Protein 6QTB (pdb70)

Secondary structure (DSSP, 8-state):
--S--HHHHHHHHHHHHHHHHHHHHHHHHHHHHHHS----EEEEEEEEEE-BGGGSGGGT--HHHHHHHHHHHHHHHHTT-TTEEEEEEEESSSEEEEE-TTSPPTTSHHHHHHHHTT----BS---HHHHHHHHHHHHHHHHHHHT----EEEEEEEEEE-----HHHHHHHHHHHHHHHHTTEEEEEEEE--TTS-TT--GGG-EEEEE-TTS-EEEEEGGGG---SSEEEESSGGGHHHHHHHHIIIIIT-/--EEEEEEE---GGGPPPGGGSEEEEETT--HHHHHHHHHSTTTT--SS--EEEEETTEE--S-HHHHHHHTT--TTPPEEEEEEE-/----HHHHHHHHHHHHHHHHHHHHHHHHHHHHHH----EEEEEEEEE-BGGGSGGGT--HHHHHHHHHHHHHHHHHHH-SEEEEEEEESSSEEEEE-TTSPPTTSHHHHHHHHTT----BS---HHHHHHHHHHHHHHHHHHHHH---EEEEEEEEE-----HHHHHHHHHHHHHHHHTTEEEEEEEE--GGG-SS--GGG-EEEEE-TT--EEEEEGGGG---SSEEEESSGGGHHHHHHHHHHHHHHH-/--EEEEEEE---TT-PPPGGGSEEEEETT--HHHHHHHHHSTTTT--SS--EEEEETTEE--S-HHHHHHHTT--TTPPEEEEEEE-

Sequence (679 aa):
RPLRDYGEALEMWSTFQTKTQALSQSLSSQLRLILTGSSKRAYQILLCVDDSSSMSDDNRSTAGNLALESLVMVARALTVLEAGQIGVMGFGTDVFVAHALTDPPFTSQDAGARVLQQFTFRQDSTDMVLLLRRTIDHFREARLIQASSGEDLWQLALILSDGLVQSRDHARLRPLLREAMEQRVMVVFIVMDDARSRKGHSVLELKEARFGPDGVPVIHRYLDSFPFPYYLIVHHLEDLPGALAALLRTWFAEVAQVKVIFTTTEPDLELPESKRQLLVPADIRRYGLSRILNSESMLDTGSIPFDFLINGSFLRSSLEDYLTSNGLSLETTLTLQYVRSPLRDYGEALEMWSTFQTKTQALSQSLSSQLRLILTGKRAYQILLCVDDSSSMSDDNRSTAGNLALESLVMVARALTVLEAGQIGVMGFGTDVFVAHALTDPPFTSQDAGARVLQQFTFRQDSTDMVLLLRRTIDHFREARLIQASSEDLWQLALILSDGLVQSRDHARLRPLLREAMEQRVMVVFIVMDDARSRKGHSVLELKEARFGPDGVPVIHRYLDSFPFPYYLIVHHLEDLPGALAALLRTWFAEVVAQVKVIFTTTEPDLELPESKRQLLVPADIRRYGLSRILNSESMLDTGSIPFDFLINGSFLRSSLEDYLTSNGLSLETTLTLQYVRS

B-factor: mean 39.61, std 17.1, range [12.97, 100.68]

Nearest PDB structures (foldseek):
  6qtb-assembly1_A  TM=1.004E+00  e=1.018E-52  Thermochaetoides thermophila DSM 1495
  6qtb-assembly2_D  TM=9.953E-01  e=7.630E-48  Thermochaetoides thermophila DSM 1495
  6qta-assembly1_A  TM=9.617E-01  e=1.008E-44  Thermochaetoides thermophila DSM 1495
  6qt8-assembly1_A  TM=8.004E-01  e=2.355E-34  Thermochaetoides thermophila DSM 1495
  4cnb-assembly1_A  TM=7.069E-01  e=1.200E-05  Mytilus galloprovincialis

Structure (mmCIF, N/CA/C/O backbone):
data_6QTB
#
_entry.id   6QTB
#
_cell.length_a   75.553
_cell.length_b   83.176
_cell.length_c   77.686
_cell.angle_alpha   90.000
_cell.angle_beta   117.720
_cell.angle_gamma   90.000
#
_symmetry.space_group_name_H-M   'P 1 21 1'
#
loop_
_entity.id
_entity.type
_entity.pdbx_description
1 polymer Midasin,Midasin
2 polymer 'Ribosome biogenesis protein YTM1'
3 non-polymer 'MAGNESIUM ION'
4 non-polymer GLYCEROL
5 water water
#
loop_
_atom_site.group_PDB
_atom_site.id
_atom_site.type_symbol
_atom_site.label_atom_id
_atom_site.label_alt_id
_atom_site.label_comp_id
_atom_site.label_asym_id
_atom_site.label_entity_id
_atom_site.label_seq_id
_atom_site.pdbx_PDB_ins_code
_atom_site.Cartn_x
_atom_site.Cartn_y
_atom_site.Cartn_z
_atom_site.occupancy
_atom_site.B_iso_or_equiv
_atom_site.auth_seq_id
_atom_site.auth_comp_id
_atom_site.auth_asym_id
_atom_site.auth_atom_id
_atom_site.pdbx_PDB_model_num
ATOM 1 N N . ARG A 1 10 ? -10.397 20.173 46.910 1.00 68.32 4698 ARG A N 1
ATOM 2 C CA . ARG A 1 10 ? -10.402 21.471 46.235 1.00 68.79 4698 ARG A CA 1
ATOM 3 C C . ARG A 1 10 ? -10.267 21.281 44.725 1.00 73.34 4698 ARG A C 1
ATOM 4 O O . ARG A 1 10 ? -9.452 20.456 44.274 1.00 75.84 4698 ARG A O 1
ATOM 12 N N . PRO A 1 11 ? -11.056 22.041 43.950 1.00 72.68 4699 PRO A N 1
ATOM 13 C CA . PRO A 1 11 ? -11.022 21.895 42.480 1.00 69.17 4699 PRO A CA 1
ATOM 14 C C . PRO A 1 11 ? -9.686 22.300 41.878 1.00 64.30 4699 PRO A C 1
ATOM 15 O O . PRO A 1 11 ? -9.409 21.955 40.724 1.00 63.11 4699 PRO A O 1
ATOM 19 N N . LEU A 1 12 ? -8.872 23.073 42.593 1.00 57.23 4700 LEU A N 1
ATOM 20 C CA . LEU A 1 12 ? -7.574 23.485 42.080 1.00 52.22 4700 LEU A CA 1
ATOM 21 C C . LEU A 1 12 ? -6.498 22.910 42.975 1.00 45.74 4700 LEU A C 1
ATOM 22 O O . LEU A 1 12 ? -6.726 22.637 44.152 1.00 46.84 4700 LEU A O 1
ATOM 27 N N . ARG A 1 13 ? -5.332 22.680 42.395 1.00 42.53 4701 ARG A N 1
ATOM 28 C CA . ARG A 1 13 ? -4.214 22.463 43.268 1.00 40.64 4701 ARG A CA 1
ATOM 29 C C . ARG A 1 13 ? -3.964 23.748 44.007 1.00 42.28 4701 ARG A C 1
ATOM 30 O O . ARG A 1 13 ? -4.306 24.828 43.528 1.00 42.49 4701 ARG A O 1
ATOM 38 N N . ASP A 1 14 ? -3.352 23.618 45.176 1.00 44.83 4702 ASP A N 1
ATOM 39 C CA . ASP A 1 14 ? -2.787 24.778 45.831 1.00 48.17 4702 ASP A CA 1
ATOM 40 C C . ASP A 1 14 ? -1.786 25.413 44.867 1.00 45.23 4702 ASP A C 1
ATOM 41 O O . ASP A 1 14 ? -0.985 24.713 44.234 1.00 40.55 4702 ASP A O 1
ATOM 46 N N . TYR A 1 15 ? -1.877 26.740 44.724 1.00 45.00 4703 TYR A N 1
ATOM 47 C CA . TYR A 1 15 ? -1.021 27.476 43.799 1.00 45.20 4703 TYR A CA 1
ATOM 48 C C . TYR A 1 15 ? 0.449 27.274 44.126 1.00 43.18 4703 TYR A C 1
ATOM 49 O O . TYR A 1 15 ? 1.281 27.101 43.223 1.00 40.58 4703 TYR A O 1
ATOM 58 N N . GLY A 1 16 ? 0.788 27.271 45.418 1.00 39.90 4704 GLY A N 1
ATOM 59 C CA . GLY A 1 16 ? 2.162 27.013 45.802 1.00 42.57 4704 GLY A CA 1
ATOM 60 C C . GLY A 1 16 ? 2.638 25.646 45.350 1.00 39.11 4704 GLY A C 1
ATOM 61 O O . GLY A 1 16 ? 3.767 25.497 44.884 1.00 37.88 4704 GLY A O 1
ATOM 62 N N . GLU A 1 17 ? 1.790 24.630 45.484 1.00 36.77 4705 GLU A N 1
ATOM 63 C CA . GLU A 1 17 ? 2.187 23.314 45.001 1.00 37.96 4705 GLU A CA 1
ATOM 64 C C . GLU A 1 17 ? 2.402 23.335 43.487 1.00 34.85 4705 GLU A C 1
ATOM 65 O O . GLU A 1 17 ? 3.359 22.736 42.984 1.00 37.86 4705 GLU A O 1
ATOM 71 N N . ALA A 1 18 ? 1.560 24.075 42.748 1.00 37.59 4706 ALA A N 1
ATOM 72 C CA . ALA A 1 18 ? 1.710 24.161 41.282 1.00 37.32 4706 ALA A CA 1
ATOM 73 C C . ALA A 1 18 ? 3.009 24.866 40.882 1.00 37.41 4706 ALA A C 1
ATOM 74 O O . ALA A 1 18 ? 3.647 24.531 39.862 1.00 33.41 4706 ALA A O 1
ATOM 76 N N . LEU A 1 19 ? 3.376 25.914 41.632 1.00 31.32 4707 LEU A N 1
ATOM 77 C CA . LEU A 1 19 ? 4.635 26.616 41.384 1.00 32.43 4707 LEU A CA 1
ATOM 78 C C . LEU A 1 19 ? 5.828 25.701 41.608 1.00 31.87 4707 LEU A C 1
ATOM 79 O O . LEU A 1 19 ? 6.762 25.663 40.794 1.00 34.23 4707 LEU A O 1
ATOM 84 N N . GLU A 1 20 ? 5.807 24.939 42.706 1.00 36.32 4708 GLU A N 1
ATOM 85 C CA . GLU A 1 20 ? 6.898 24.013 42.979 1.00 41.27 4708 GLU A CA 1
ATOM 86 C C . GLU A 1 20 ? 6.996 22.969 41.876 1.00 38.62 4708 GLU A C 1
ATOM 87 O O . GLU A 1 20 ? 8.098 22.616 41.441 1.00 37.32 4708 GLU A O 1
ATOM 93 N N . MET A 1 21 ? 5.842 22.458 41.434 1.00 38.23 4709 MET A N 1
ATOM 94 C CA . MET A 1 21 ? 5.803 21.460 40.366 1.00 37.04 4709 MET A CA 1
ATOM 95 C C . MET A 1 21 ? 6.349 22.038 39.077 1.00 32.76 4709 MET A C 1
ATOM 96 O O . MET A 1 21 ? 7.133 21.389 38.385 1.00 32.40 4709 MET A O 1
ATOM 101 N N . TRP A 1 22 ? 5.937 23.257 38.715 1.00 29.89 4710 TRP A N 1
ATOM 102 C CA . TRP A 1 22 ? 6.428 23.809 37.449 1.00 34.99 4710 TRP A CA 1
ATOM 103 C C . TRP A 1 22 ? 7.939 23.944 37.469 1.00 40.61 4710 TRP A C 1
ATOM 104 O O . TRP A 1 22 ? 8.634 23.557 36.501 1.00 34.21 4710 TRP A O 1
ATOM 115 N N . SER A 1 23 ? 8.468 24.462 38.587 1.00 39.25 4711 SER A N 1
ATOM 116 C CA . SER A 1 23 ? 9.902 24.683 38.742 1.00 41.26 4711 SER A CA 1
ATOM 117 C C . SER A 1 23 ? 10.686 23.375 38.757 1.00 35.30 4711 SER A C 1
ATOM 118 O O . SER A 1 23 ? 11.729 23.253 38.100 1.00 38.34 4711 SER A O 1
ATOM 121 N N . THR A 1 24 ? 10.209 22.396 39.511 1.00 36.85 4712 THR A N 1
ATOM 122 C CA . THR A 1 24 ? 10.833 21.081 39.541 1.00 41.38 4712 THR A CA 1
ATOM 123 C C . THR A 1 24 ? 10.809 20.439 38.158 1.00 37.58 4712 THR A C 1
ATOM 124 O O . THR A 1 24 ? 11.841 19.969 37.644 1.00 37.41 4712 THR A O 1
ATOM 128 N N . PHE A 1 25 ? 9.642 20.462 37.509 1.00 30.20 4713 PHE A N 1
ATOM 129 C CA . PHE A 1 25 ? 9.567 19.839 36.183 1.00 32.42 4713 PHE A CA 1
ATOM 130 C C . PHE A 1 25 ? 10.424 20.562 35.170 1.00 30.80 4713 PHE A C 1
ATOM 131 O O . PHE A 1 25 ? 11.058 19.935 34.317 1.00 31.63 4713 PHE A O 1
ATOM 139 N N . GLN A 1 26 ? 10.482 21.887 35.254 1.00 32.86 4714 GLN A N 1
ATOM 140 C CA . GLN A 1 26 ? 11.242 22.615 34.248 1.00 39.64 4714 GLN A CA 1
ATOM 141 C C . GLN A 1 26 ? 12.731 22.243 34.332 1.00 39.57 4714 GLN A C 1
ATOM 142 O O . GLN A 1 26 ? 13.387 21.989 33.301 1.00 35.42 4714 GLN A O 1
ATOM 148 N N 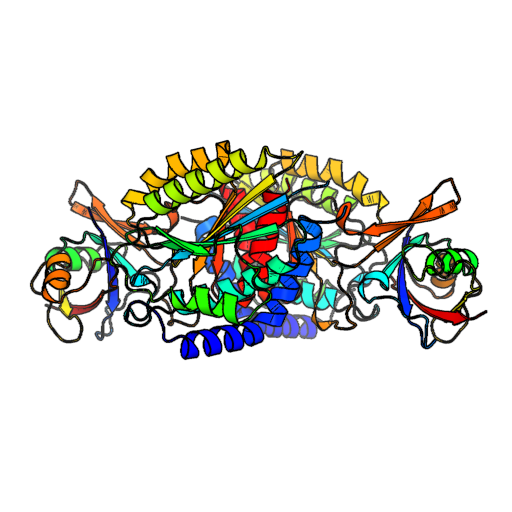. THR A 1 27 ? 13.259 22.139 35.555 1.00 40.19 4715 THR A N 1
ATOM 149 C CA . THR A 1 27 ? 14.650 21.741 35.759 1.00 40.60 4715 THR A CA 1
ATOM 150 C C . THR A 1 27 ? 14.896 20.300 35.343 1.00 41.13 4715 THR A C 1
ATOM 151 O O . THR A 1 27 ? 15.946 19.973 34.753 1.00 38.34 4715 THR A O 1
ATOM 155 N N . LYS A 1 28 ? 13.967 19.425 35.694 1.00 40.50 4716 LYS A N 1
ATOM 156 C CA . LYS A 1 28 ? 14.061 18.024 35.344 1.00 43.33 4716 LYS A CA 1
ATOM 157 C C . LYS A 1 28 ? 14.080 17.826 33.825 1.00 42.40 4716 LYS A C 1
ATOM 158 O O . LYS A 1 28 ? 14.740 16.910 33.342 1.00 40.86 4716 LYS A O 1
ATOM 164 N N . THR A 1 29 ? 13.363 18.654 33.056 1.00 37.36 4717 THR A N 1
ATOM 165 C CA . THR A 1 29 ? 13.200 18.423 31.625 1.00 31.44 4717 THR A CA 1
ATOM 166 C C . THR A 1 29 ? 13.983 19.396 30.742 1.00 30.09 4717 THR A C 1
ATOM 167 O O . THR A 1 29 ? 13.823 19.344 29.519 1.00 29.02 4717 THR A O 1
ATOM 171 N N . GLN A 1 30 ? 14.845 20.258 31.322 1.00 31.60 4718 GLN A N 1
ATOM 172 C CA . GLN A 1 30 ? 15.461 21.356 30.554 1.00 32.94 4718 GLN A CA 1
ATOM 173 C C . GLN A 1 30 ? 16.258 20.859 29.338 1.00 32.65 4718 GLN A C 1
ATOM 174 O O . GLN A 1 30 ? 16.130 21.398 28.229 1.00 32.87 4718 GLN A O 1
ATOM 180 N N . ALA A 1 31 ? 17.105 19.839 29.529 1.00 32.96 4719 ALA A N 1
ATOM 181 C CA . ALA A 1 31 ? 17.906 19.312 28.423 1.00 34.45 4719 ALA A CA 1
ATOM 182 C C . ALA A 1 31 ? 17.026 18.651 27.376 1.00 33.70 4719 ALA A C 1
ATOM 183 O O . ALA A 1 31 ? 17.353 18.678 26.175 1.00 28.20 4719 ALA A O 1
ATOM 185 N N . LEU A 1 32 ? 15.963 17.965 27.827 1.00 32.07 4720 LEU A N 1
ATOM 186 C CA . LEU A 1 32 ? 15.045 17.332 26.886 1.00 30.94 4720 LEU A CA 1
ATOM 187 C C . LEU A 1 32 ? 14.302 18.374 26.057 1.00 27.02 4720 LEU A C 1
ATOM 188 O O . LEU A 1 32 ? 14.142 18.186 24.841 1.00 29.99 4720 LEU A O 1
ATOM 193 N N . SER A 1 33 ? 13.842 19.468 26.691 1.00 27.74 4721 SER A N 1
ATOM 194 C CA . SER A 1 33 ? 13.215 20.581 25.959 1.00 30.45 4721 SER A CA 1
ATOM 195 C C . SER A 1 33 ? 14.148 21.189 24.917 1.00 31.75 4721 SER A C 1
ATOM 196 O O . SER A 1 33 ? 13.704 21.546 23.805 1.00 27.11 4721 SER A O 1
ATOM 199 N N . GLN A 1 34 ? 15.426 21.367 25.286 1.00 33.31 4722 GLN A N 1
ATOM 200 C CA . GLN A 1 34 ? 16.399 21.955 24.361 1.00 33.02 4722 GLN A CA 1
ATOM 201 C C . GLN A 1 34 ? 16.590 21.049 23.152 1.00 30.57 4722 GLN A C 1
ATOM 202 O O . GLN A 1 34 ? 16.613 21.524 22.000 1.00 33.02 4722 GLN A O 1
ATOM 208 N N . SER A 1 35 ? 16.683 19.731 23.387 1.00 29.32 4723 SER A N 1
ATOM 209 C CA . SER A 1 35 ? 16.805 18.811 22.264 1.00 30.97 4723 SER A CA 1
ATOM 210 C C . SER A 1 35 ? 15.582 18.886 21.355 1.00 33.35 4723 SER A C 1
ATOM 211 O O . SER A 1 35 ? 15.718 18.931 20.123 1.00 29.61 4723 SER A O 1
ATOM 214 N N . LEU A 1 36 ? 14.369 18.896 21.936 1.00 29.81 4724 LEU A N 1
ATOM 215 C CA . LEU A 1 36 ? 13.168 19.020 21.112 1.00 24.59 4724 LEU A CA 1
ATOM 216 C C . LEU A 1 36 ? 13.144 20.357 20.364 1.00 25.02 4724 LEU A C 1
ATOM 217 O O . LEU A 1 36 ? 12.827 20.415 19.167 1.00 28.57 4724 LEU A O 1
ATOM 222 N N . SER A 1 37 ? 13.453 21.454 21.041 1.00 26.58 4725 SER A N 1
ATOM 223 C CA . SER A 1 37 ? 13.340 22.741 20.342 1.00 32.82 4725 SER A CA 1
ATOM 224 C C . SER A 1 37 ? 14.385 22.857 19.232 1.00 30.94 4725 SER A C 1
ATOM 225 O O . SER A 1 37 ? 14.056 23.338 18.134 1.00 29.97 4725 SER A O 1
ATOM 228 N N . SER A 1 38 ? 15.604 22.334 19.449 1.00 31.90 4726 SER A N 1
ATOM 229 C CA . SER A 1 38 ? 16.598 22.363 18.368 1.00 32.13 4726 SER A CA 1
ATOM 230 C C . SER A 1 38 ? 16.108 21.593 17.147 1.00 33.27 4726 SER A C 1
ATOM 231 O O . SER A 1 38 ? 16.255 22.062 16.013 1.00 31.72 4726 SER A O 1
ATOM 234 N N . GLN A 1 39 ? 15.438 20.438 17.358 1.00 29.09 4727 GLN A N 1
ATOM 235 C CA . GLN A 1 39 ? 14.846 19.724 16.221 1.00 26.00 4727 GLN A CA 1
ATOM 236 C C . GLN A 1 39 ? 13.650 20.450 15.626 1.00 25.43 4727 GLN A C 1
ATOM 237 O O . GLN A 1 39 ? 13.488 20.488 14.392 1.00 26.33 4727 GLN A O 1
ATOM 243 N N . LEU A 1 40 ? 12.772 21.017 16.480 1.00 23.22 4728 LEU A N 1
ATOM 244 C CA . LEU A 1 40 ? 11.636 21.755 15.954 1.00 28.16 4728 LEU A CA 1
ATOM 245 C C . LEU A 1 40 ? 12.077 22.971 15.137 1.00 27.41 4728 LEU A C 1
ATOM 246 O O . LEU A 1 40 ? 11.395 23.357 14.185 1.00 29.93 4728 LEU A O 1
ATOM 251 N N . ARG A 1 41 ? 13.195 23.593 15.503 1.00 30.95 4729 ARG A N 1
ATOM 252 C CA . ARG A 1 41 ? 13.672 24.752 14.733 1.00 34.35 4729 ARG A CA 1
ATOM 253 C C . ARG A 1 41 ? 13.897 24.405 13.266 1.00 36.21 4729 ARG A C 1
ATOM 254 O O . ARG A 1 41 ? 13.543 25.185 12.371 1.00 33.71 4729 ARG A O 1
ATOM 262 N N . LEU A 1 42 ? 14.440 23.205 12.989 1.00 32.05 4730 LEU A N 1
ATOM 263 C CA . LEU A 1 42 ? 14.687 22.805 11.608 1.00 30.83 4730 LEU A CA 1
ATOM 264 C C . LEU A 1 42 ? 13.413 22.428 10.900 1.00 35.99 4730 LEU A C 1
ATOM 265 O O . LEU A 1 42 ? 13.328 22.546 9.676 1.00 39.27 4730 LEU A O 1
ATOM 270 N N . ILE A 1 43 ? 12.486 21.793 11.616 1.00 36.11 4731 ILE A N 1
ATOM 271 C CA . ILE A 1 43 ? 11.271 21.320 10.964 1.00 34.57 4731 ILE A CA 1
ATOM 272 C C . ILE A 1 43 ? 10.346 22.492 10.639 1.00 41.04 4731 ILE A C 1
ATOM 273 O O . ILE A 1 43 ? 9.749 22.550 9.556 1.00 42.05 4731 ILE A O 1
ATOM 278 N N . LEU A 1 44 ? 10.217 23.441 11.562 1.00 42.53 4732 LEU A N 1
ATOM 279 C CA . LEU A 1 44 ? 9.174 24.458 11.480 1.00 43.67 4732 LEU A CA 1
ATOM 280 C C . LEU A 1 44 ? 9.665 25.852 11.105 1.00 47.82 4732 LEU A C 1
ATOM 281 O O . LEU A 1 44 ? 8.823 26.716 10.836 1.00 46.87 4732 LEU A O 1
ATOM 286 N N . THR A 1 45 ? 10.977 26.128 11.136 1.00 54.04 4733 THR A N 1
ATOM 287 C CA . THR A 1 45 ? 11.438 27.508 10.938 1.00 58.76 4733 THR A CA 1
ATOM 288 C C . THR A 1 45 ? 12.484 27.567 9.833 1.00 59.71 4733 THR A C 1
ATOM 289 O O . THR A 1 45 ? 12.918 26.539 9.283 1.00 54.45 4733 THR A O 1
ATOM 293 N N . GLY A 1 46 ? 12.865 28.813 9.514 1.00 61.33 4734 GLY A N 1
ATOM 294 C CA . GLY A 1 46 ? 13.994 29.116 8.650 1.00 66.85 4734 GLY A CA 1
ATOM 295 C C . GLY A 1 46 ? 13.763 28.629 7.237 1.00 72.35 4734 GLY A C 1
ATOM 296 O O . GLY A 1 46 ? 12.637 28.664 6.710 1.00 73.91 4734 GLY A O 1
ATOM 297 N N . SER A 1 47 ? 14.851 28.170 6.612 1.00 76.82 4735 SER A N 1
ATOM 298 C CA . SER A 1 47 ? 14.819 27.578 5.280 1.00 77.76 4735 SER A CA 1
ATOM 299 C C . SER A 1 47 ? 14.183 28.542 4.277 1.00 77.95 4735 SER A C 1
ATOM 300 O O . SER A 1 47 ? 14.520 29.730 4.238 1.00 77.48 4735 SER A O 1
ATOM 303 N N . SER A 1 51 ? 8.847 29.555 4.559 1.00 75.02 4776 SER A N 1
ATOM 304 C CA . SER A 1 51 ? 7.798 30.532 4.262 1.00 79.56 4776 SER A CA 1
ATOM 305 C C . SER A 1 51 ? 7.521 31.386 5.501 1.00 90.54 4776 SER A C 1
ATOM 306 O O . SER A 1 51 ? 8.107 31.135 6.557 1.00 97.76 4776 SER A O 1
ATOM 309 N N . LYS A 1 52 ? 6.656 32.402 5.381 1.00 90.35 4777 LYS A N 1
ATOM 310 C CA . LYS A 1 52 ? 6.109 33.095 6.557 1.00 90.37 4777 LYS A CA 1
ATOM 311 C C . LYS A 1 52 ? 4.857 32.356 7.029 1.00 85.76 4777 LYS A C 1
ATOM 312 O O . LYS A 1 52 ? 3.724 32.670 6.657 1.00 86.45 4777 LYS A O 1
ATOM 318 N N . ARG A 1 53 ? 5.076 31.379 7.897 1.00 79.35 4778 ARG A N 1
ATOM 319 C CA . ARG A 1 53 ? 4.036 30.494 8.386 1.00 71.74 4778 ARG A CA 1
ATOM 320 C C . ARG A 1 53 ? 3.666 30.883 9.807 1.00 63.13 4778 ARG A C 1
ATOM 321 O O . ARG A 1 53 ? 4.409 31.588 10.490 1.00 62.97 4778 ARG A O 1
ATOM 329 N N . ALA A 1 54 ? 2.502 30.415 10.247 1.00 53.72 4779 ALA A N 1
ATOM 330 C CA . ALA A 1 54 ? 2.082 30.534 11.632 1.00 46.67 4779 ALA A CA 1
ATOM 331 C C . ALA A 1 54 ? 1.683 29.146 12.130 1.00 40.59 4779 ALA A C 1
ATOM 332 O O . ALA A 1 54 ? 1.260 28.288 11.348 1.00 37.08 4779 ALA A O 1
ATOM 334 N N . TYR A 1 55 ? 1.861 28.932 13.429 1.00 34.87 4780 TYR A N 1
ATOM 335 C CA . TYR A 1 55 ? 1.556 27.631 14.053 1.00 31.36 4780 TYR A CA 1
ATOM 336 C C . TYR A 1 55 ? 0.637 27.839 15.244 1.00 29.27 4780 TYR A C 1
ATOM 337 O O . TYR A 1 55 ? 0.772 28.821 16.002 1.00 35.04 4780 TYR A O 1
ATOM 346 N N . GLN A 1 56 ? -0.342 26.936 15.392 1.00 30.82 4781 GLN A N 1
ATOM 347 C CA . GLN A 1 56 ? -1.216 26.941 16.554 1.00 27.95 4781 GLN A CA 1
ATOM 348 C C . GLN A 1 56 ? -1.216 25.537 17.129 1.00 27.86 4781 GLN A C 1
ATOM 349 O O . GLN A 1 56 ? -1.625 24.611 16.432 1.00 32.36 4781 GLN A O 1
ATOM 355 N N . ILE A 1 57 ? -0.763 25.377 18.376 1.00 28.69 4782 ILE A N 1
ATOM 356 C CA . ILE A 1 57 ? -0.631 24.054 18.991 1.00 28.41 4782 ILE A CA 1
ATOM 357 C C . ILE A 1 57 ? -1.541 24.000 20.215 1.00 26.34 4782 ILE A C 1
ATOM 358 O O . ILE A 1 57 ? -1.444 24.867 21.115 1.00 30.69 4782 ILE A O 1
ATOM 363 N N . LEU A 1 58 ? -2.414 22.978 20.272 1.00 24.61 4783 LEU A N 1
ATOM 364 C CA . LEU A 1 58 ? -3.247 22.747 21.441 1.00 23.59 4783 LEU A CA 1
ATOM 365 C C . LEU A 1 58 ? -2.707 21.506 22.144 1.00 26.62 4783 LEU A C 1
ATOM 366 O O . LEU A 1 58 ? -2.586 20.440 21.532 1.00 26.48 4783 LEU A O 1
ATOM 371 N N . LEU A 1 59 ? -2.311 21.676 23.386 1.00 23.61 4784 LEU A N 1
ATOM 372 C CA . LEU A 1 59 ? -1.886 20.566 24.224 1.00 21.08 4784 LEU A CA 1
ATOM 373 C C . LEU A 1 59 ? -3.126 20.141 25.002 1.00 24.31 4784 LEU A C 1
ATOM 374 O O . LEU A 1 59 ? -3.649 20.916 25.813 1.00 25.06 4784 LEU A O 1
ATOM 379 N N . CYS A 1 60 ? -3.602 18.910 24.773 1.00 19.88 4785 CYS A N 1
ATOM 380 C CA . CYS A 1 60 ? -4.852 18.439 25.333 1.00 22.00 4785 CYS A CA 1
ATOM 381 C C . CYS A 1 60 ? -4.518 17.397 26.383 1.00 24.88 4785 CYS A C 1
ATOM 382 O O . CYS A 1 60 ? -4.045 16.302 26.035 1.00 25.61 4785 CYS A O 1
ATOM 385 N N . VAL A 1 61 ? -4.746 17.722 27.648 1.00 22.72 4786 VAL A N 1
ATOM 386 C CA . VAL A 1 61 ? -4.285 16.880 28.767 1.00 22.12 4786 VAL A CA 1
ATOM 387 C C . VAL A 1 61 ? -5.499 16.176 29.388 1.00 21.38 4786 VAL A C 1
ATOM 388 O O . VAL A 1 61 ? -6.479 16.819 29.783 1.00 20.82 4786 VAL A O 1
ATOM 392 N N . ASP A 1 62 ? -5.377 14.860 29.574 1.00 22.63 4787 ASP A N 1
ATOM 393 C CA . ASP A 1 62 ? -6.388 14.011 30.198 1.00 19.96 4787 ASP A CA 1
ATOM 394 C C . ASP A 1 62 ? -6.464 14.293 31.699 1.00 33.49 4787 ASP A C 1
ATOM 395 O O . ASP A 1 62 ? -5.485 14.120 32.421 1.00 70.84 4787 ASP A O 1
ATOM 400 N N . ASP A 1 63 ? -7.644 14.788 32.145 1.00 24.43 4788 ASP A N 1
ATOM 401 C CA . ASP A 1 63 ? -7.885 15.113 33.543 1.00 18.77 4788 ASP A CA 1
ATOM 402 C C . ASP A 1 63 ? -8.744 14.032 34.225 1.00 22.89 4788 ASP A C 1
ATOM 403 O O . ASP A 1 63 ? -9.328 14.298 35.302 1.00 22.30 4788 ASP A O 1
ATOM 408 N N . SER A 1 64 ? -8.879 12.853 33.599 1.00 21.65 4789 SER A N 1
ATOM 409 C CA . SER A 1 64 ? -9.686 11.775 34.170 1.00 22.57 4789 SER A CA 1
ATOM 410 C C . SER A 1 64 ? -8.991 11.056 35.336 1.00 23.88 4789 SER A C 1
ATOM 411 O O . SER A 1 64 ? -7.769 11.051 35.483 1.00 23.42 4789 SER A O 1
ATOM 414 N N . SER A 1 65 ? -9.804 10.410 36.195 1.00 22.06 4790 SER A N 1
ATOM 415 C CA . SER A 1 65 ? -9.173 9.857 37.387 1.00 25.91 4790 SER A CA 1
ATOM 416 C C . SER A 1 65 ? -8.420 8.530 37.103 1.00 23.80 4790 SER A C 1
ATOM 417 O O . SER A 1 65 ? -7.635 8.099 37.950 1.00 24.18 4790 SER A O 1
ATOM 420 N N . SER A 1 66 ? -8.488 7.977 35.899 1.00 19.20 4791 SER A N 1
ATOM 421 C CA . SER A 1 66 ? -7.592 6.836 35.586 1.00 22.99 4791 SER A CA 1
ATOM 422 C C . SER A 1 66 ? -6.125 7.282 35.576 1.00 22.14 4791 SER A C 1
ATOM 423 O O . SER A 1 66 ? -5.204 6.466 35.774 1.00 23.22 4791 SER A O 1
ATOM 426 N N . MET A 1 67 ? -5.893 8.570 35.433 1.00 20.00 4792 MET A N 1
ATOM 427 C CA . MET A 1 67 ? -4.558 9.143 35.377 1.00 20.93 4792 MET A CA 1
ATOM 428 C C . MET A 1 67 ? -3.929 9.226 36.764 1.00 26.30 4792 MET A C 1
ATOM 429 O O . MET A 1 67 ? -2.724 9.447 36.881 1.00 25.18 4792 MET A O 1
ATOM 434 N N . SER A 1 68 ? -4.740 9.071 37.819 1.00 24.25 4793 SER A N 1
ATOM 435 C CA . SER A 1 68 ? -4.405 9.631 39.122 1.00 30.43 4793 SER A CA 1
ATOM 436 C C . SER A 1 68 ? -3.638 8.674 40.015 1.00 32.12 4793 SER A C 1
ATOM 437 O O . SER A 1 68 ? -3.822 7.462 39.967 1.00 34.04 4793 SER A O 1
ATOM 440 N N . ASP A 1 69 ? -2.837 9.260 40.905 1.00 42.45 4794 ASP A N 1
ATOM 441 C CA . ASP A 1 69 ? -2.108 8.497 41.910 1.00 52.05 4794 ASP A CA 1
ATOM 442 C C . ASP A 1 69 ? -3.052 7.680 42.790 1.00 51.75 4794 ASP A C 1
ATOM 443 O O . ASP A 1 69 ? -2.711 6.555 43.183 1.00 48.77 4794 ASP A O 1
ATOM 448 N N . ASP A 1 70 ? -4.252 8.210 43.077 1.00 52.31 4795 ASP A N 1
ATOM 449 C CA . ASP A 1 70 ? -5.234 7.439 43.842 1.00 54.34 4795 ASP A CA 1
ATOM 450 C C . ASP A 1 70 ? -5.634 6.154 43.134 1.00 53.00 4795 ASP A C 1
ATOM 451 O O . ASP A 1 70 ? -6.045 5.197 43.791 1.00 55.69 4795 ASP A O 1
ATOM 456 N N . ASN A 1 71 ? -5.524 6.113 41.806 1.00 44.32 4796 ASN A N 1
ATOM 457 C CA . ASN A 1 71 ? -5.725 4.896 41.042 1.00 47.47 4796 ASN A CA 1
ATOM 458 C C . ASN A 1 71 ? -4.422 4.113 40.867 1.00 43.21 4796 ASN A C 1
ATOM 459 O O . ASN A 1 71 ? -4.366 3.211 40.029 1.00 42.90 4796 ASN A O 1
ATOM 464 N N . ARG A 1 72 ? -3.389 4.446 41.649 1.00 38.47 4797 ARG A N 1
ATOM 465 C CA . ARG A 1 72 ? -2.052 3.863 41.544 1.00 45.21 4797 ARG A CA 1
ATOM 466 C C . ARG A 1 72 ? -1.514 3.939 40.118 1.00 44.80 4797 ARG A C 1
ATOM 467 O O . ARG A 1 72 ? -0.812 3.041 39.649 1.00 46.51 4797 ARG A O 1
ATOM 475 N N . SER A 1 73 ? -1.810 5.043 39.437 1.00 37.69 4798 SER A N 1
ATOM 476 C CA . SER A 1 73 ? -1.266 5.329 38.109 1.00 35.92 4798 SER A CA 1
ATOM 477 C C . SER A 1 73 ? -0.312 6.505 38.207 1.00 34.31 4798 SER A C 1
ATOM 478 O O . SER A 1 73 ? -0.550 7.434 38.975 1.00 36.52 4798 SER A O 1
ATOM 481 N N . THR A 1 74 ? 0.794 6.449 37.461 1.00 33.85 4799 THR A N 1
ATOM 482 C CA . THR A 1 74 ? 1.685 7.597 37.394 1.00 40.59 4799 THR A CA 1
ATOM 483 C C . THR A 1 74 ? 1.441 8.440 36.134 1.00 33.46 4799 THR A C 1
ATOM 484 O O . THR A 1 74 ? 2.263 9.315 35.825 1.00 31.70 4799 THR A O 1
ATOM 488 N N . ALA A 1 75 ? 0.361 8.140 35.375 1.00 29.05 4800 ALA A N 1
ATOM 489 C CA . ALA A 1 75 ? 0.129 8.788 34.083 1.00 23.70 4800 ALA A CA 1
ATOM 490 C C . ALA A 1 75 ? -0.068 10.294 34.222 1.00 23.96 4800 ALA A C 1
ATOM 491 O O . ALA A 1 75 ? 0.423 11.054 33.373 1.00 24.53 4800 ALA A O 1
ATOM 493 N N . GLY A 1 76 ? -0.830 10.740 35.254 1.00 24.50 4801 GLY A N 1
ATOM 494 C CA . GLY A 1 76 ? -1.005 12.176 35.461 1.00 29.04 4801 GLY A CA 1
ATOM 495 C C . GLY A 1 76 ? 0.314 12.923 35.689 1.00 27.73 4801 GLY A C 1
ATOM 496 O O . GLY A 1 76 ? 0.555 13.968 35.097 1.00 25.18 4801 GLY A O 1
ATOM 497 N N . ASN A 1 77 ? 1.169 12.406 36.564 1.00 25.19 4802 ASN A N 1
ATOM 498 C CA . ASN A 1 77 ? 2.464 13.069 36.814 1.00 32.30 4802 ASN A CA 1
ATOM 499 C C . ASN A 1 77 ? 3.313 13.134 35.535 1.00 29.92 4802 ASN A C 1
ATOM 500 O O . ASN A 1 77 ? 3.912 14.183 35.207 1.00 26.88 4802 ASN A O 1
ATOM 505 N N . LEU A 1 78 ? 3.390 12.006 34.818 1.00 26.85 4803 LEU A N 1
ATOM 506 C CA . LEU A 1 78 ? 4.161 11.964 33.571 1.00 24.94 4803 LEU A CA 1
ATOM 507 C C . LEU A 1 78 ? 3.576 12.918 32.543 1.00 26.66 4803 LEU A C 1
ATOM 508 O O . LEU A 1 78 ? 4.320 13.573 31.808 1.00 24.03 4803 LEU A O 1
ATOM 513 N N . ALA A 1 79 ? 2.218 13.016 32.462 1.00 23.30 4804 ALA A N 1
ATOM 514 C CA . ALA A 1 79 ? 1.620 13.977 31.519 1.00 23.50 4804 ALA A CA 1
ATOM 515 C C . ALA A 1 79 ? 1.992 15.430 31.869 1.00 23.87 4804 ALA A C 1
ATOM 516 O O . ALA A 1 79 ? 2.289 16.234 30.965 1.00 24.44 4804 ALA A O 1
ATOM 518 N N . LEU A 1 80 ? 1.979 15.793 33.159 1.00 23.56 4805 LEU A N 1
ATOM 519 C CA . LEU A 1 80 ? 2.316 17.186 33.506 1.00 22.25 4805 LEU A CA 1
ATOM 520 C C . LEU A 1 80 ? 3.802 17.456 33.284 1.00 26.21 4805 LEU A C 1
ATOM 521 O O . LEU A 1 80 ? 4.169 18.529 32.804 1.00 25.48 4805 LEU A O 1
ATOM 526 N N . GLU A 1 81 ? 4.666 16.483 33.580 1.00 25.16 4806 GLU A N 1
ATOM 527 C CA . GLU A 1 81 ? 6.085 16.642 33.226 1.00 30.00 4806 GLU A CA 1
ATOM 528 C C . GLU A 1 81 ? 6.256 16.823 31.723 1.00 26.11 4806 GLU A C 1
ATOM 529 O O . GLU A 1 81 ? 7.051 17.667 31.278 1.00 24.71 4806 GLU A O 1
ATOM 535 N N . SER A 1 82 ? 5.551 16.002 30.920 1.00 23.13 4807 SER A N 1
ATOM 536 C CA . SER A 1 82 ? 5.578 16.122 29.460 1.00 22.60 4807 SER A CA 1
ATOM 537 C C . SER A 1 82 ? 5.019 17.464 28.990 1.00 24.15 4807 SER A C 1
ATOM 538 O O . SER A 1 82 ? 5.551 18.092 28.057 1.00 24.06 4807 SER A O 1
ATOM 541 N N . LEU A 1 83 ? 3.942 17.922 29.621 1.00 23.03 4808 LEU A N 1
ATOM 542 C CA . LEU A 1 83 ? 3.390 19.236 29.274 1.00 25.82 4808 LEU A CA 1
ATOM 543 C C . LEU A 1 83 ? 4.423 20.360 29.441 1.00 24.17 4808 LEU A C 1
ATOM 544 O O . LEU A 1 83 ? 4.570 21.221 28.558 1.00 23.70 4808 LEU A O 1
ATOM 549 N N . VAL A 1 84 ? 5.140 20.366 30.570 1.00 23.98 4809 VAL A N 1
ATOM 550 C CA . VAL A 1 84 ? 6.153 21.396 30.815 1.00 27.07 4809 VAL A CA 1
ATOM 551 C C . VAL A 1 84 ? 7.283 21.274 29.794 1.00 27.56 4809 VAL A C 1
ATOM 552 O O . VAL A 1 84 ? 7.678 22.271 29.174 1.00 28.33 4809 VAL A O 1
ATOM 556 N N . MET A 1 85 ? 7.746 20.027 29.523 1.00 26.44 4810 MET A N 1
ATOM 557 C CA . MET A 1 85 ? 8.816 19.841 28.535 1.00 24.50 4810 MET A CA 1
ATOM 558 C C . MET A 1 85 ? 8.414 20.376 27.187 1.00 26.25 4810 MET A C 1
ATOM 559 O O . MET A 1 85 ? 9.201 21.078 26.523 1.00 26.98 4810 MET A O 1
ATOM 564 N N . VAL A 1 86 ? 7.213 20.008 26.720 1.00 23.48 4811 VAL A N 1
ATOM 565 C CA . VAL A 1 86 ? 6.796 20.370 25.368 1.00 23.52 4811 VAL A CA 1
ATOM 566 C C . VAL A 1 86 ? 6.477 21.860 25.299 1.00 30.87 4811 VAL A C 1
ATOM 567 O O . VAL A 1 86 ? 6.943 22.571 24.383 1.00 31.50 4811 VAL A O 1
ATOM 571 N N . ALA A 1 87 ? 5.718 22.366 26.286 1.00 28.17 4812 ALA A N 1
ATOM 572 C CA . ALA A 1 87 ? 5.390 23.796 26.291 1.00 28.89 4812 ALA A CA 1
ATOM 573 C C . ALA A 1 87 ? 6.662 24.628 26.285 1.00 32.20 4812 ALA A C 1
ATOM 574 O O . ALA A 1 87 ? 6.787 25.573 25.495 1.00 32.92 4812 ALA A O 1
ATOM 576 N N . ARG A 1 88 ? 7.652 24.248 27.094 1.00 29.78 4813 ARG A N 1
ATOM 577 C CA . ARG A 1 88 ? 8.888 25.017 27.091 1.00 34.70 4813 ARG A CA 1
ATOM 578 C C . ARG A 1 88 ? 9.631 24.897 25.753 1.00 38.33 4813 ARG A C 1
ATOM 579 O O . ARG A 1 88 ? 10.134 25.900 25.222 1.00 34.49 4813 ARG A O 1
ATOM 587 N N . ALA A 1 89 ? 9.687 23.694 25.165 1.00 31.85 4814 ALA A N 1
ATOM 588 C CA . ALA A 1 89 ? 10.345 23.577 23.868 1.00 29.35 4814 ALA A CA 1
ATOM 589 C C . ALA A 1 89 ? 9.674 24.466 22.815 1.00 34.73 4814 ALA A C 1
ATOM 590 O O . ALA A 1 89 ? 10.361 25.087 21.980 1.00 37.49 4814 ALA A O 1
ATOM 592 N N . LEU A 1 90 ? 8.336 24.537 22.829 1.00 31.94 4815 LEU A N 1
ATOM 593 C CA . LEU A 1 90 ? 7.603 25.255 21.782 1.00 36.74 4815 LEU A CA 1
ATOM 594 C C . LEU A 1 90 ? 7.730 26.768 21.876 1.00 44.51 4815 LEU A C 1
ATOM 595 O O . LEU A 1 90 ? 7.473 27.453 20.884 1.00 45.00 4815 LEU A O 1
ATOM 600 N N . THR A 1 91 ? 8.105 27.309 23.029 1.00 48.12 4816 THR A N 1
ATOM 601 C CA . THR A 1 91 ? 8.071 28.762 23.134 1.00 59.54 4816 THR A CA 1
ATOM 602 C C . THR A 1 91 ? 9.171 29.415 22.305 1.00 64.99 4816 THR A C 1
ATOM 603 O O . THR A 1 91 ? 9.233 30.643 22.257 1.00 67.60 4816 THR A O 1
ATOM 607 N N . VAL A 1 92 ? 10.078 28.628 21.708 1.00 65.57 4817 VAL A N 1
ATOM 608 C CA . VAL A 1 92 ? 11.056 29.154 20.749 1.00 63.57 4817 VAL A CA 1
ATOM 609 C C . VAL A 1 92 ? 10.487 29.503 19.381 1.00 63.79 4817 VAL A C 1
ATOM 610 O O . VAL A 1 92 ? 11.207 30.073 18.553 1.00 60.71 4817 VAL A O 1
ATOM 614 N N . LEU A 1 93 ? 9.251 29.110 19.088 1.00 64.67 4818 LEU A N 1
ATOM 615 C CA . LEU A 1 93 ? 8.615 29.388 17.800 1.00 62.50 4818 LEU A CA 1
ATOM 616 C C . LEU A 1 93 ? 8.058 30.801 17.769 1.00 60.85 4818 LEU A C 1
ATOM 617 O O . LEU A 1 93 ? 7.020 31.063 18.381 1.00 60.74 4818 LEU A O 1
ATOM 622 N N . GLU A 1 94 ? 8.702 31.702 17.020 1.00 62.68 4819 GLU A N 1
ATOM 623 C CA . GLU A 1 94 ? 8.185 33.067 16.964 1.00 63.52 4819 GLU A CA 1
ATOM 624 C C . GLU A 1 94 ? 6.712 33.083 16.575 1.00 64.56 4819 GLU A C 1
ATOM 625 O O . GLU A 1 94 ? 5.885 33.722 17.255 1.00 67.64 4819 GLU A O 1
ATOM 631 N N . ALA A 1 95 ? 6.376 32.437 15.456 1.00 64.00 4820 ALA A N 1
ATOM 632 C CA . ALA A 1 95 ? 5.027 32.501 14.896 1.00 66.52 4820 ALA A CA 1
ATOM 633 C C . ALA A 1 95 ? 4.129 31.381 15.441 1.00 63.73 4820 ALA A C 1
ATOM 634 O O . ALA A 1 95 ? 3.290 30.837 14.703 1.00 63.68 4820 ALA A O 1
ATOM 636 N N . GLY A 1 96 ? 4.300 30.995 16.705 1.00 59.76 4821 GLY A N 1
ATOM 637 C CA . GLY A 1 96 ? 3.512 29.920 17.297 1.00 58.08 4821 GLY A CA 1
ATOM 638 C C . GLY A 1 96 ? 2.685 30.418 18.467 1.00 52.66 4821 GLY A C 1
ATOM 639 O O . GLY A 1 96 ? 3.143 31.230 19.274 1.00 55.18 4821 GLY A O 1
ATOM 640 N N . GLN A 1 97 ? 1.471 29.902 18.571 1.00 42.23 4822 GLN A N 1
ATOM 641 C CA . GLN A 1 97 ? 0.581 30.186 19.690 1.00 37.29 4822 GLN A CA 1
ATOM 642 C C . GLN A 1 97 ? 0.314 28.853 20.361 1.00 36.26 4822 GLN A C 1
ATOM 643 O O . GLN A 1 97 ? 0.043 27.898 19.655 1.00 32.36 4822 GLN A O 1
ATOM 649 N N . ILE A 1 98 ? 0.440 28.772 21.680 1.00 32.42 4823 ILE A N 1
ATOM 650 C CA . ILE A 1 98 ? 0.252 27.514 22.394 1.00 34.18 4823 ILE A CA 1
ATOM 651 C C . ILE A 1 98 ? -0.956 27.658 23.299 1.00 31.63 4823 ILE A C 1
ATOM 652 O O . ILE A 1 98 ? -1.008 28.577 24.125 1.00 35.32 4823 ILE A O 1
ATOM 657 N N . GLY A 1 99 ? -1.908 26.733 23.175 1.00 28.30 4824 GLY A N 1
ATOM 658 C CA . GLY A 1 99 ? -3.021 26.713 24.092 1.00 23.97 4824 GLY A CA 1
ATOM 659 C C . GLY A 1 99 ? -3.101 25.362 24.797 1.00 27.90 4824 GLY A C 1
ATOM 660 O O . GLY A 1 99 ? -2.450 24.392 24.358 1.00 26.98 4824 GLY A O 1
ATOM 661 N N . VAL A 1 100 ? -3.851 25.298 25.911 1.00 27.58 4825 VAL A N 1
ATOM 662 C CA . VAL A 1 100 ? -3.959 24.063 26.694 1.00 26.35 4825 VAL A CA 1
ATOM 663 C C . VAL A 1 100 ? -5.436 23.757 26.977 1.00 29.18 4825 VAL A C 1
ATOM 664 O O . VAL A 1 100 ? -6.204 24.649 27.365 1.00 28.05 4825 VAL A O 1
ATOM 668 N N . MET A 1 101 ? -5.838 22.495 26.771 1.00 23.25 4826 MET A N 1
ATOM 669 C CA . MET A 1 101 ? -7.187 22.063 27.112 1.00 26.58 4826 MET A CA 1
ATOM 670 C C . MET A 1 101 ? -7.057 20.911 28.092 1.00 25.16 4826 MET A C 1
ATOM 671 O O . MET A 1 101 ? -6.127 20.119 27.972 1.00 23.25 4826 MET A O 1
ATOM 676 N N . GLY A 1 102 ? -7.979 20.833 29.044 1.00 24.26 4827 GLY A N 1
ATOM 677 C CA . GLY A 1 102 ? -8.119 19.674 29.931 1.00 23.99 4827 GLY A CA 1
ATOM 678 C C . GLY A 1 102 ? -9.377 18.914 29.568 1.00 25.28 4827 GLY A C 1
ATOM 679 O O . GLY A 1 102 ? -10.363 19.521 29.134 1.00 23.94 4827 GLY A O 1
ATOM 680 N N . PHE A 1 103 ? -9.373 17.559 29.749 1.00 24.31 4828 PHE A N 1
ATOM 681 C CA . PHE A 1 103 ? -10.616 16.881 29.383 1.00 22.84 4828 PHE A CA 1
ATOM 682 C C . PHE A 1 103 ? -10.880 15.652 30.248 1.00 22.56 4828 PHE A C 1
ATOM 683 O O . PHE A 1 103 ? -9.957 14.985 30.688 1.00 23.91 4828 PHE A O 1
ATOM 691 N N . GLY A 1 104 ? -12.152 15.390 30.501 1.00 24.61 4829 GLY A N 1
ATOM 692 C CA . GLY A 1 104 ? -12.542 14.100 31.123 1.00 22.06 4829 GLY A CA 1
ATOM 693 C C . GLY A 1 104 ? -13.989 13.881 30.759 1.00 25.73 4829 GLY A C 1
ATOM 694 O O . GLY A 1 104 ? -14.295 13.459 29.636 1.00 22.89 4829 GLY A O 1
ATOM 695 N N . THR A 1 105 ? -14.909 14.171 31.710 1.00 25.77 4830 THR A N 1
ATOM 696 C CA . THR A 1 105 ? -16.345 14.213 31.368 1.00 26.75 4830 THR A CA 1
ATOM 697 C C . THR A 1 105 ? -16.697 15.436 30.507 1.00 25.69 4830 THR A C 1
ATOM 698 O O . THR A 1 105 ? -17.648 15.403 29.719 1.00 25.06 4830 THR A O 1
ATOM 702 N N . ASP A 1 106 ? -15.997 16.541 30.681 1.00 21.61 4831 ASP A N 1
ATOM 703 C CA . ASP A 1 106 ? -16.184 17.706 29.829 1.00 24.11 4831 ASP A CA 1
ATOM 704 C C . ASP A 1 106 ? -14.792 18.256 29.538 1.00 25.68 4831 ASP A C 1
ATOM 705 O O . ASP A 1 106 ? -13.798 17.804 30.117 1.00 24.39 4831 ASP A O 1
ATOM 710 N N . VAL A 1 107 ? -14.723 19.235 28.634 1.00 23.83 4832 VAL A N 1
ATOM 711 C CA . VAL A 1 107 ? -13.467 19.821 28.154 1.00 24.90 4832 VAL A CA 1
ATOM 712 C C . VAL A 1 107 ? -13.392 21.268 28.628 1.00 25.73 4832 VAL A C 1
ATOM 713 O O . VAL A 1 107 ? -14.357 22.043 28.464 1.00 27.45 4832 VAL A O 1
ATOM 717 N N . PHE A 1 108 ? -12.270 21.645 29.205 1.00 24.79 4833 PHE A N 1
ATOM 718 C CA . PHE A 1 108 ? -12.087 23.048 29.598 1.00 27.66 4833 PHE A CA 1
ATOM 719 C C . PHE A 1 108 ? -10.865 23.655 28.920 1.00 31.18 4833 PHE A C 1
ATOM 720 O O . PHE A 1 108 ? -9.902 22.952 28.566 1.00 27.55 4833 PHE A O 1
ATOM 728 N N . VAL A 1 109 ? -10.923 24.963 28.677 1.00 25.98 4834 VAL A N 1
ATOM 729 C CA . VAL A 1 109 ? -9.767 25.667 28.092 1.00 26.85 4834 VAL A CA 1
ATOM 730 C C . VAL A 1 109 ? -8.950 26.176 29.274 1.00 31.38 4834 VAL A C 1
ATOM 731 O O . VAL A 1 109 ? -9.386 27.097 29.980 1.00 33.59 4834 VAL A O 1
ATOM 735 N N . ALA A 1 110 ? -7.807 25.523 29.541 1.00 27.48 4835 ALA A N 1
ATOM 736 C CA . ALA A 1 110 ? -6.884 25.912 30.623 1.00 27.52 4835 ALA A CA 1
ATOM 737 C C . ALA A 1 110 ? -6.038 27.127 30.258 1.00 33.47 4835 ALA A C 1
ATOM 738 O O . ALA A 1 110 ? -5.597 27.870 31.154 1.00 33.69 4835 ALA A O 1
ATOM 740 N N . HIS A 1 111 ? -5.768 27.327 28.970 1.00 34.84 4836 HIS A N 1
ATOM 741 C CA . HIS A 1 111 ? -4.902 28.413 28.491 1.00 34.68 4836 HIS A CA 1
ATOM 742 C C . HIS A 1 111 ? -5.260 28.685 27.033 1.00 30.35 4836 HIS A C 1
ATOM 743 O O . HIS A 1 111 ? -5.173 27.794 26.202 1.00 28.70 4836 HIS A O 1
ATOM 750 N N . ALA A 1 112 ? -5.684 29.905 26.706 1.00 30.99 4837 ALA A N 1
ATOM 751 C CA . ALA A 1 112 ? -6.107 30.141 25.331 1.00 31.04 4837 ALA A CA 1
ATOM 752 C C . ALA A 1 112 ? -4.924 30.360 24.397 1.00 32.90 4837 ALA A C 1
ATOM 753 O O . ALA A 1 112 ? -3.850 30.810 24.808 1.00 35.38 4837 ALA A O 1
ATOM 755 N N . LEU A 1 113 ? -5.147 30.120 23.099 1.00 31.91 4838 LEU A N 1
ATOM 756 C CA . LEU A 1 113 ? -4.093 30.399 22.123 1.00 36.21 4838 LEU A CA 1
ATOM 757 C C . LEU A 1 113 ? -3.634 31.848 22.203 1.00 44.12 4838 LEU A C 1
ATOM 758 O O . LEU A 1 113 ? -2.474 32.148 21.884 1.00 43.24 4838 LEU A O 1
ATOM 763 N N . THR A 1 114 ? -4.517 32.741 22.652 1.00 45.38 4839 THR A N 1
ATOM 764 C CA . THR A 1 114 ? -4.262 34.176 22.707 1.00 52.62 4839 THR A CA 1
ATOM 765 C C . THR A 1 114 ? -3.666 34.629 24.030 1.00 57.62 4839 THR A C 1
ATOM 766 O O . THR A 1 114 ? -3.346 35.810 24.168 1.00 60.04 4839 THR A O 1
ATOM 770 N N . ASP A 1 115 ? -3.570 33.744 25.013 1.00 57.55 4840 ASP A N 1
ATOM 771 C CA . ASP A 1 115 ? -3.144 34.084 26.364 1.00 57.55 4840 ASP A CA 1
ATOM 772 C C . ASP A 1 115 ? -1.632 34.297 26.412 1.00 60.55 4840 ASP A C 1
ATOM 773 O O . ASP A 1 115 ? -0.928 33.999 25.439 1.00 51.74 4840 ASP A O 1
ATOM 778 N N . PRO A 1 116 ? -1.110 34.815 27.523 1.00 68.31 4841 PRO A N 1
ATOM 779 C CA . PRO A 1 116 ? 0.327 35.089 27.612 1.00 70.41 4841 PRO A CA 1
ATOM 780 C C . PRO A 1 116 ? 1.145 33.820 27.436 1.00 68.11 4841 PRO A C 1
ATOM 781 O O . PRO A 1 116 ? 0.703 32.720 27.811 1.00 64.14 4841 PRO A O 1
ATOM 785 N N . PRO A 1 117 ? 2.345 33.925 26.868 1.00 67.82 4842 PRO A N 1
ATOM 786 C CA . PRO A 1 117 ? 3.169 32.731 26.623 1.00 66.31 4842 PRO A CA 1
ATOM 787 C C . PRO A 1 117 ? 3.729 32.129 27.910 1.00 63.19 4842 PRO A C 1
ATOM 788 O O . PRO A 1 117 ? 3.731 32.738 28.975 1.00 61.43 4842 PRO A O 1
ATOM 792 N N . PHE A 1 118 ? 4.243 30.897 27.784 1.00 61.47 4843 PHE A N 1
ATOM 793 C CA . PHE A 1 118 ? 4.787 30.119 28.896 1.00 61.06 4843 PHE A CA 1
ATOM 794 C C . PHE A 1 118 ? 6.233 30.480 29.236 1.00 67.72 4843 PHE A C 1
ATOM 795 O O . PHE A 1 118 ? 6.965 29.688 29.855 1.00 68.02 4843 PHE A O 1
ATOM 803 N N . THR A 1 119 ? 6.649 31.683 28.870 1.00 68.12 4844 THR A N 1
ATOM 804 C CA . THR A 1 119 ? 7.921 32.198 29.323 1.00 71.48 4844 THR A CA 1
ATOM 805 C C . THR A 1 119 ? 7.900 32.539 30.811 1.00 75.80 4844 THR A C 1
ATOM 806 O O . THR A 1 119 ? 8.959 32.829 31.377 1.00 80.22 4844 THR A O 1
ATOM 810 N N . SER A 1 120 ? 6.733 32.514 31.456 1.00 72.52 4845 SER A N 1
ATOM 811 C CA . SER A 1 120 ? 6.607 32.857 32.866 1.00 71.78 4845 SER A CA 1
ATOM 812 C C . SER A 1 120 ? 6.255 31.634 33.704 1.00 71.49 4845 SER A C 1
ATOM 813 O O . SER A 1 120 ? 5.412 30.818 33.315 1.00 75.13 4845 SER A O 1
ATOM 816 N N . GLN A 1 121 ? 6.924 31.488 34.845 1.00 67.20 4846 GLN A N 1
ATOM 817 C CA . GLN A 1 121 ? 6.592 30.375 35.719 1.00 64.10 4846 GLN A CA 1
ATOM 818 C C . GLN A 1 121 ? 5.200 30.539 36.333 1.00 60.05 4846 GLN A C 1
ATOM 819 O O . GLN A 1 121 ? 4.524 29.536 36.600 1.00 52.51 4846 GLN A O 1
ATOM 825 N N . ASP A 1 122 ? 4.738 31.778 36.532 1.00 56.10 4847 ASP A N 1
ATOM 826 C CA . ASP A 1 122 ? 3.391 31.969 37.063 1.00 59.53 4847 ASP A CA 1
ATOM 827 C C . ASP A 1 122 ? 2.333 31.494 36.074 1.00 52.05 4847 ASP A C 1
ATOM 828 O O . ASP A 1 122 ? 1.322 30.914 36.480 1.00 50.25 4847 ASP A O 1
ATOM 833 N N . ALA A 1 123 ? 2.509 31.790 34.782 1.00 48.44 4848 ALA A N 1
ATOM 834 C CA . ALA A 1 123 ? 1.559 31.299 33.788 1.00 47.47 4848 ALA A CA 1
ATOM 835 C C . ALA A 1 123 ? 1.550 29.772 33.732 1.00 44.65 4848 ALA A C 1
ATOM 836 O O . ALA A 1 123 ? 0.487 29.157 33.585 1.00 40.66 4848 ALA A O 1
ATOM 838 N N . GLY A 1 124 ? 2.728 29.140 33.804 1.00 39.47 4849 GLY A N 1
ATOM 839 C CA . GLY A 1 124 ? 2.745 27.678 33.797 1.00 37.50 4849 GLY A CA 1
ATOM 840 C C . GLY A 1 124 ? 2.074 27.080 35.028 1.00 33.95 4849 GLY A C 1
ATOM 841 O O . GLY A 1 124 ? 1.330 26.080 34.935 1.00 33.81 4849 GLY A O 1
ATOM 842 N N . ALA A 1 125 ? 2.350 27.650 36.202 1.00 31.64 4850 ALA A N 1
ATOM 843 C CA . ALA A 1 125 ? 1.704 27.152 37.419 1.00 34.56 4850 ALA A CA 1
ATOM 844 C C . ALA A 1 125 ? 0.188 27.311 37.369 1.00 34.45 4850 ALA A C 1
ATOM 845 O O . ALA A 1 125 ? -0.523 26.472 37.922 1.00 35.07 4850 ALA A O 1
ATOM 847 N N . ARG A 1 126 ? -0.327 28.403 36.772 1.00 34.24 4851 ARG A N 1
ATOM 848 C CA . ARG A 1 126 ? -1.780 28.606 36.629 1.00 34.55 4851 ARG A CA 1
ATOM 849 C C . ARG A 1 126 ? -2.429 27.502 35.798 1.00 32.55 4851 ARG A C 1
ATOM 850 O O . ARG A 1 126 ? -3.592 27.128 36.056 1.00 33.78 4851 ARG A O 1
ATOM 858 N N . VAL A 1 127 ? -1.693 26.972 34.817 1.00 35.10 4852 VAL A N 1
ATOM 859 C CA . VAL A 1 127 ? -2.164 25.811 34.038 1.00 32.43 4852 VAL A CA 1
ATOM 860 C C . VAL A 1 127 ? -2.140 24.541 34.887 1.00 31.76 4852 VAL A C 1
ATOM 861 O O . VAL A 1 127 ? -3.151 23.829 34.996 1.00 31.92 4852 VAL A O 1
ATOM 865 N N . LEU A 1 128 ? -0.997 24.241 35.527 1.00 30.71 4853 LEU A N 1
ATOM 866 C CA . LEU A 1 128 ? -0.906 23.028 36.343 1.00 29.54 4853 LEU A CA 1
ATOM 867 C C . LEU A 1 128 ? -1.950 23.007 37.453 1.00 32.42 4853 LEU A C 1
ATOM 868 O O . LEU A 1 128 ? -2.453 21.929 37.828 1.00 34.45 4853 LEU A O 1
ATOM 873 N N . GLN A 1 129 ? -2.334 24.187 37.968 1.00 29.65 4854 GLN A N 1
ATOM 874 C CA . GLN A 1 129 ? -3.331 24.236 39.031 1.00 32.71 4854 GLN A CA 1
ATOM 875 C C . GLN A 1 129 ? -4.630 23.553 38.636 1.00 31.00 4854 GLN A C 1
ATOM 876 O O . GLN A 1 129 ? -5.345 23.033 39.498 1.00 30.71 4854 GLN A O 1
ATOM 882 N N . GLN A 1 130 ? -4.947 23.556 37.350 1.00 33.50 4855 GLN A N 1
ATOM 883 C CA . GLN A 1 130 ? -6.247 23.087 36.896 1.00 32.47 4855 GLN A CA 1
ATOM 884 C C . GLN A 1 130 ? -6.302 21.572 36.685 1.00 32.59 4855 GLN A C 1
ATOM 885 O O . GLN A 1 130 ? -7.398 21.030 36.435 1.00 29.13 4855 GLN A O 1
ATOM 891 N N . PHE A 1 131 ? -5.180 20.864 36.840 1.00 27.09 4856 PHE A N 1
ATOM 892 C CA . PHE A 1 131 ? -5.191 19.420 36.591 1.00 25.87 4856 PHE A CA 1
ATOM 893 C C . PHE A 1 131 ? -5.139 18.670 37.912 1.00 31.38 4856 PHE A C 1
ATOM 894 O O . PHE A 1 131 ? -4.107 18.674 38.591 1.00 34.11 4856 PHE A O 1
ATOM 902 N N . THR A 1 132 ? -6.263 18.023 38.287 1.00 29.33 4857 THR A N 1
ATOM 903 C CA . THR A 1 132 ? -6.312 17.250 39.519 1.00 27.60 4857 THR A CA 1
ATOM 904 C C . THR A 1 132 ? -6.617 15.779 39.300 1.00 27.55 4857 THR A C 1
ATOM 905 O O . THR A 1 132 ? -6.557 15.015 40.279 1.00 27.24 4857 THR A O 1
ATOM 909 N N . PHE A 1 133 ? -6.968 15.361 38.074 1.00 24.85 4858 PHE A N 1
ATOM 910 C CA . PHE A 1 133 ? -7.134 13.950 37.735 1.00 26.03 4858 PHE A CA 1
ATOM 911 C C . PHE A 1 133 ? -8.225 13.280 38.568 1.00 25.94 4858 PHE A C 1
ATOM 912 O O . PHE A 1 133 ? -8.041 12.212 39.143 1.00 26.88 4858 PHE A O 1
ATOM 920 N N . ARG A 1 134 ? -9.385 13.920 38.611 1.00 26.75 4859 ARG A N 1
ATOM 921 C CA . ARG A 1 134 ? -10.541 13.403 39.361 1.00 25.75 4859 ARG A CA 1
ATOM 922 C C . ARG A 1 134 ? -11.782 13.154 38.528 1.00 27.16 4859 ARG A C 1
ATOM 923 O O . ARG A 1 134 ? -12.798 12.684 39.093 1.00 30.46 4859 ARG A O 1
ATOM 931 N N . GLN A 1 135 ? -11.782 13.457 37.230 1.00 25.37 4860 GLN A N 1
ATOM 932 C CA . GLN A 1 135 ? -13.037 13.310 36.479 1.00 23.94 4860 GLN A CA 1
ATOM 933 C C . GLN A 1 135 ? -13.448 11.855 36.319 1.00 23.98 4860 GLN A C 1
ATOM 934 O O . GLN A 1 135 ? -12.619 10.959 36.213 1.00 26.85 4860 GLN A O 1
ATOM 940 N N . ASP A 1 136 ? -14.768 11.633 36.291 1.00 23.41 4861 ASP A N 1
ATOM 941 C CA . ASP A 1 136 ? -15.306 10.277 36.342 1.00 23.11 4861 ASP A CA 1
ATOM 942 C C . ASP A 1 136 ? -15.444 9.593 34.994 1.00 23.74 4861 ASP A C 1
ATOM 943 O O . ASP A 1 136 ? -16.003 8.496 34.948 1.00 22.76 4861 ASP A O 1
ATOM 948 N N . SER A 1 137 ? -15.022 10.200 33.894 1.00 23.70 4862 SER A N 1
ATOM 949 C CA . SER A 1 137 ? -15.090 9.519 32.618 1.00 22.87 4862 SER A CA 1
ATOM 950 C C . SER A 1 137 ? -14.037 10.133 31.700 1.00 25.83 4862 SER A C 1
ATOM 951 O O . SER A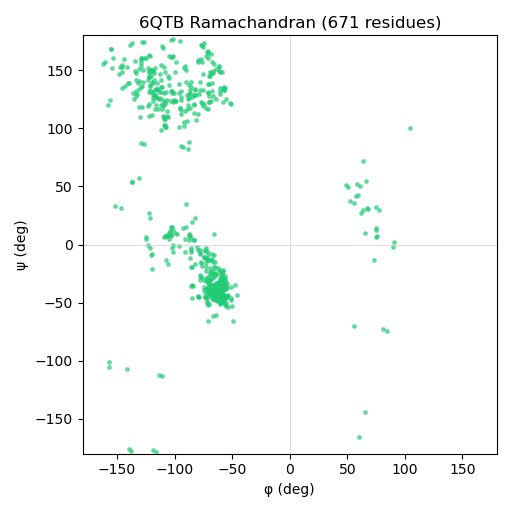 1 137 ? -13.420 11.160 32.018 1.00 22.92 4862 SER A O 1
ATOM 954 N N . THR A 1 138 ? -13.806 9.458 30.572 1.00 20.07 4863 THR A N 1
ATOM 955 C CA . THR A 1 138 ? -12.747 9.926 29.650 1.00 19.67 4863 THR A CA 1
ATOM 956 C C . THR A 1 138 ? -13.400 10.070 28.278 1.00 21.78 4863 THR A C 1
ATOM 957 O O . THR A 1 138 ? -13.385 9.150 27.473 1.00 23.95 4863 THR A O 1
ATOM 961 N N . ASP A 1 139 ? -14.002 11.220 27.991 1.00 23.75 4864 ASP A N 1
ATOM 962 C CA . ASP A 1 139 ? -14.836 11.330 26.764 1.00 25.25 4864 ASP A CA 1
ATOM 963 C C . ASP A 1 139 ? -14.015 11.856 25.579 1.00 22.66 4864 ASP A C 1
ATOM 964 O O . ASP A 1 139 ? -13.971 13.053 25.254 1.00 21.64 4864 ASP A O 1
ATOM 969 N N . MET A 1 140 ? -13.325 10.928 24.914 1.00 21.13 4865 MET A N 1
ATOM 970 C CA . MET A 1 140 ? -12.400 11.323 23.845 1.00 23.41 4865 MET A CA 1
ATOM 971 C C . MET A 1 140 ? -13.135 11.840 22.617 1.00 24.02 4865 MET A C 1
ATOM 972 O O . MET A 1 140 ? -12.563 12.603 21.841 1.00 24.69 4865 MET A O 1
ATOM 977 N N . VAL A 1 141 ? -14.358 11.341 22.357 1.00 22.45 4866 VAL A N 1
ATOM 978 C CA . VAL A 1 141 ? -15.141 11.855 21.232 1.00 22.97 4866 VAL A CA 1
ATOM 979 C C . VAL A 1 141 ? -15.454 13.340 21.436 1.00 23.85 4866 VAL A C 1
ATOM 980 O O . VAL A 1 141 ? -15.240 14.151 20.543 1.00 24.32 4866 VAL A O 1
ATOM 984 N N . LEU A 1 142 ? -15.914 13.710 22.629 1.00 23.50 4867 LEU A N 1
ATOM 985 C CA . LEU A 1 142 ? -16.160 15.141 22.908 1.00 22.35 4867 LEU A CA 1
ATOM 986 C C . LEU A 1 142 ? -14.864 15.955 22.809 1.00 22.39 4867 LEU A C 1
ATOM 987 O O . LEU A 1 142 ? -14.865 17.079 22.289 1.00 24.39 4867 LEU A O 1
ATOM 992 N N . LEU A 1 143 ? -13.739 15.395 23.290 1.00 21.76 4868 LEU A N 1
ATOM 993 C CA . LEU A 1 143 ? -12.455 16.107 23.185 1.00 24.44 4868 LEU A CA 1
ATOM 994 C C . LEU A 1 143 ? -12.142 16.443 21.725 1.00 24.74 4868 LEU A C 1
ATOM 995 O O . LEU A 1 143 ? -11.817 17.584 21.390 1.00 22.55 4868 LEU A O 1
ATOM 1000 N N . LEU A 1 144 ? -12.271 15.460 20.829 1.00 25.47 4869 LEU A N 1
ATOM 1001 C CA . LEU A 1 144 ? -12.022 15.691 19.392 1.00 29.27 4869 LEU A CA 1
ATOM 1002 C C . LEU A 1 144 ? -13.015 16.662 18.752 1.00 29.78 4869 LEU A C 1
ATOM 1003 O O . LEU A 1 144 ? -12.623 17.511 17.945 1.00 28.57 4869 LEU A O 1
ATOM 1008 N N . ARG A 1 145 ? -14.307 16.520 19.054 1.00 26.72 4870 ARG A N 1
ATOM 1009 C CA . ARG A 1 145 ? -15.280 17.494 18.556 1.00 28.64 4870 ARG A CA 1
ATOM 1010 C C . ARG A 1 145 ? -14.915 18.925 18.973 1.00 28.65 4870 ARG A C 1
ATOM 1011 O O . ARG A 1 145 ? -14.974 19.864 18.153 1.00 30.06 4870 ARG A O 1
ATOM 1019 N N . ARG A 1 146 ? -14.561 19.120 20.251 1.00 26.13 4871 ARG A N 1
ATOM 1020 C CA . ARG A 1 146 ? -14.232 20.472 20.739 1.00 27.12 4871 ARG A CA 1
ATOM 1021 C C . ARG A 1 146 ? -12.946 20.981 20.106 1.00 27.31 4871 ARG A C 1
ATOM 1022 O O . ARG A 1 146 ? -12.808 22.178 19.836 1.00 29.38 4871 ARG A O 1
ATOM 1030 N N . THR A 1 147 ? -11.978 20.093 19.915 1.00 25.48 4872 THR A N 1
ATOM 1031 C CA . THR A 1 147 ? -10.686 20.503 19.343 1.00 26.20 4872 THR A CA 1
ATOM 1032 C C . THR A 1 147 ? -10.853 20.956 17.901 1.00 29.72 4872 THR A C 1
ATOM 1033 O O . THR A 1 147 ? -10.332 22.006 17.512 1.00 26.31 4872 THR A O 1
ATOM 1037 N N . ILE A 1 148 ? -11.575 20.174 17.090 1.00 27.91 4873 ILE A N 1
ATOM 1038 C CA . ILE A 1 148 ? -11.846 20.572 15.703 1.00 30.05 4873 ILE A CA 1
ATOM 1039 C C . ILE A 1 148 ? -12.599 21.913 15.662 1.00 32.41 4873 ILE A C 1
ATOM 1040 O O . ILE A 1 148 ? -12.307 22.803 14.850 1.00 32.36 4873 ILE A O 1
ATOM 1045 N N . ASP A 1 149 ? -13.619 22.049 16.498 1.00 29.84 4874 ASP A N 1
ATOM 1046 C CA . ASP A 1 149 ? -14.402 23.295 16.519 1.00 32.33 4874 ASP A CA 1
ATOM 1047 C C . ASP A 1 149 ? -13.533 24.475 16.950 1.00 34.98 4874 ASP A C 1
ATOM 1048 O O . ASP A 1 149 ? -13.613 25.567 16.374 1.00 36.29 4874 ASP A O 1
ATOM 1053 N N . HIS A 1 150 ? -12.647 24.253 17.922 1.00 35.96 4875 HIS A N 1
ATOM 1054 C CA . HIS A 1 150 ? -11.750 25.304 18.394 1.00 37.56 4875 HIS A CA 1
ATOM 1055 C C . HIS A 1 150 ? -10.823 25.784 17.289 1.00 38.39 4875 HIS A C 1
ATOM 1056 O O . HIS A 1 150 ? -10.621 26.994 17.105 1.00 36.38 4875 HIS A O 1
ATOM 1063 N N . PHE A 1 151 ? -10.232 24.849 16.559 1.00 32.85 4876 PHE A N 1
ATOM 1064 C CA . PHE A 1 151 ? -9.333 25.213 15.468 1.00 33.95 4876 PHE A CA 1
ATOM 1065 C C . PHE A 1 151 ? -10.093 25.853 14.291 1.00 39.36 4876 PHE A C 1
ATOM 1066 O O . PHE A 1 151 ? -9.525 26.689 13.574 1.00 34.27 4876 PHE A O 1
ATOM 1074 N N . ARG A 1 152 ? -11.332 25.409 14.015 1.00 36.35 4877 ARG A N 1
ATOM 1075 C CA . ARG A 1 152 ? -12.108 25.995 12.912 1.00 38.21 4877 ARG A CA 1
ATOM 1076 C C . ARG A 1 152 ? -12.364 27.468 13.155 1.00 39.09 4877 ARG A C 1
ATOM 1077 O O . ARG A 1 152 ? -12.155 28.303 12.259 1.00 40.01 4877 ARG A O 1
ATOM 1085 N N . GLU A 1 153 ? -12.754 27.817 14.382 1.00 37.46 4878 GLU A N 1
ATOM 1086 C CA . GLU A 1 153 ? -12.952 29.217 14.706 1.00 40.36 4878 GLU A CA 1
ATOM 1087 C C . GLU A 1 153 ? -11.625 29.978 14.721 1.00 42.00 4878 GLU A C 1
ATOM 1088 O O . GLU A 1 153 ? -11.564 31.138 14.300 1.00 39.08 4878 GLU A O 1
ATOM 1094 N N . ALA A 1 154 ? -10.538 29.337 15.152 1.00 40.27 4879 ALA A N 1
ATOM 1095 C CA . ALA A 1 154 ? -9.250 30.021 15.067 1.00 41.41 4879 ALA A CA 1
ATOM 1096 C C . ALA A 1 154 ? -8.851 30.279 13.615 1.00 46.35 4879 ALA A C 1
ATOM 1097 O O . ALA A 1 154 ? -8.152 31.260 13.323 1.00 48.84 4879 ALA A O 1
ATOM 1099 N N . ARG A 1 155 ? -9.221 29.367 12.710 1.00 41.65 4880 ARG A N 1
ATOM 1100 C CA . ARG A 1 155 ? -8.986 29.546 11.286 1.00 49.17 4880 ARG A CA 1
ATOM 1101 C C . ARG A 1 155 ? -9.788 30.735 10.745 1.00 60.18 4880 ARG A C 1
ATOM 1102 O O . ARG A 1 155 ? -9.299 31.492 9.900 1.00 58.03 4880 ARG A O 1
ATOM 1110 N N . LEU A 1 156 ? -11.038 30.892 11.209 1.00 64.96 4881 LEU A N 1
ATOM 1111 C CA . LEU A 1 156 ? -11.866 32.022 10.789 1.00 66.56 4881 LEU A CA 1
ATOM 1112 C C . LEU A 1 156 ? -11.279 33.338 11.292 1.00 71.24 4881 LEU A C 1
ATOM 1113 O O . LEU A 1 156 ? -11.155 34.305 10.525 1.00 79.09 4881 LEU A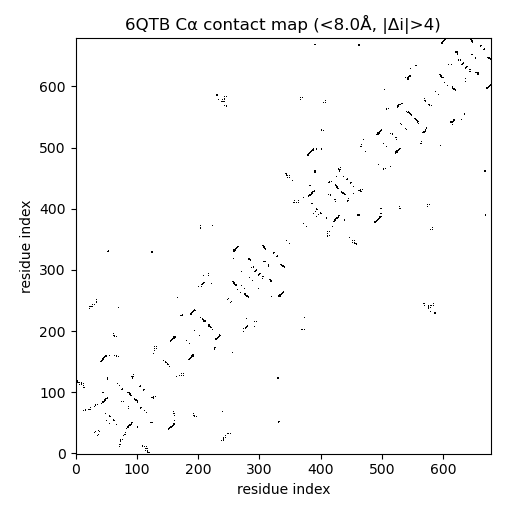 O 1
ATOM 1118 N N . ILE A 1 157 ? -10.853 33.371 12.557 1.00 68.05 4882 ILE A N 1
ATOM 1119 C CA . ILE A 1 157 ? -10.215 34.554 13.115 1.00 72.84 4882 ILE A CA 1
ATOM 1120 C C . ILE A 1 157 ? -8.951 34.884 12.334 1.00 80.03 4882 ILE A C 1
ATOM 1121 O O . ILE A 1 157 ? -8.566 36.051 12.205 1.00 82.04 4882 ILE A O 1
ATOM 1126 N N . GLN A 1 158 ? -8.277 33.864 11.815 1.00 82.04 4883 GLN A N 1
ATOM 1127 C CA . GLN A 1 158 ? -7.044 34.060 11.053 1.00 84.35 4883 GLN A CA 1
ATOM 1128 C C . GLN A 1 158 ? -7.228 34.972 9.859 1.00 86.29 4883 GLN A C 1
ATOM 1129 O O . GLN A 1 158 ? -6.283 35.671 9.471 1.00 86.63 4883 GLN A O 1
ATOM 1135 N N . ALA A 1 159 ? -8.426 34.978 9.272 1.00 86.59 4884 ALA A N 1
ATOM 1136 C CA . ALA A 1 159 ? -8.702 35.764 8.072 1.00 85.70 4884 ALA A CA 1
ATOM 1137 C C . ALA A 1 159 ? -8.214 37.217 8.172 1.00 85.91 4884 ALA A C 1
ATOM 1138 O O . ALA A 1 159 ? -7.780 37.797 7.167 1.00 87.67 4884 ALA A O 1
ATOM 1140 N N . SER A 1 160 ? -8.281 37.824 9.364 1.00 83.18 4885 SER A N 1
ATOM 1141 C CA . SER A 1 160 ? -7.980 39.251 9.528 1.00 80.61 4885 SER A CA 1
ATOM 1142 C C . SER A 1 160 ? -6.536 39.586 9.131 1.00 78.23 4885 SER A C 1
ATOM 1143 O O . SER A 1 160 ? -5.646 38.734 9.135 1.00 78.37 4885 SER A O 1
ATOM 1146 N N . SER A 1 161 ? -6.312 40.838 8.724 1.00 79.02 4886 SER A N 1
ATOM 1147 C CA . SER A 1 161 ? -4.993 41.131 8.151 1.00 77.56 4886 SER A CA 1
ATOM 1148 C C . SER A 1 161 ? -3.955 41.216 9.259 1.00 75.94 4886 SER A C 1
ATOM 1149 O O . SER A 1 161 ? -2.757 41.178 8.995 1.00 74.96 4886 SER A O 1
ATOM 1152 N N . GLY A 1 165 ? -2.725 37.509 6.038 1.00 90.48 4890 GLY A N 1
ATOM 1153 C CA . GLY A 1 165 ? -2.279 36.539 5.055 1.00 88.64 4890 GLY A CA 1
ATOM 1154 C C . GLY A 1 165 ? -1.371 35.528 5.714 1.00 89.31 4890 GLY A C 1
ATOM 1155 O O . GLY A 1 165 ? -0.189 35.779 5.937 1.00 89.31 4890 GLY A O 1
ATOM 1156 N N . GLU A 1 166 ? -1.924 34.365 6.036 1.00 89.53 4891 GLU A N 1
ATOM 1157 C CA . GLU A 1 166 ? -1.279 33.451 6.967 1.00 86.65 4891 GLU A CA 1
ATOM 1158 C C . GLU A 1 166 ? -1.345 32.034 6.427 1.00 81.90 4891 GLU A C 1
ATOM 1159 O O . GLU A 1 166 ? -2.423 31.559 6.051 1.00 82.48 4891 GLU A O 1
ATOM 1165 N N . ASP A 1 167 ? -0.178 31.395 6.328 1.00 76.93 4892 ASP A N 1
ATOM 1166 C CA . ASP A 1 167 ? -0.077 29.958 6.061 1.00 71.33 4892 ASP A CA 1
ATOM 1167 C C . ASP A 1 167 ? -0.107 29.274 7.427 1.00 63.58 4892 ASP A C 1
ATOM 1168 O O . ASP A 1 167 ? 0.918 28.974 8.036 1.00 63.69 4892 ASP A O 1
ATOM 1173 N N . LEU A 1 168 ? -1.317 29.088 7.946 1.00 55.89 4893 LEU A N 1
ATOM 1174 C CA . LEU A 1 168 ? -1.513 28.612 9.312 1.00 48.18 4893 LEU A CA 1
ATOM 1175 C C . LEU A 1 168 ? -1.559 27.075 9.398 1.00 44.61 4893 LEU A C 1
ATOM 1176 O O . LEU A 1 168 ? -2.309 26.416 8.670 1.00 44.48 4893 LEU A O 1
ATOM 1181 N N . TRP A 1 169 ? -0.758 26.509 10.297 1.00 38.96 4894 TRP A N 1
ATOM 1182 C CA . TRP A 1 169 ? -0.725 25.057 10.509 1.00 36.73 4894 TRP A CA 1
ATOM 1183 C C . TRP A 1 169 ? -1.173 24.745 11.928 1.00 29.31 4894 TRP A C 1
ATOM 1184 O O . TRP A 1 169 ? -0.701 25.390 12.870 1.00 32.90 4894 TRP A O 1
ATOM 1195 N N . GLN A 1 170 ? -2.071 23.767 12.098 1.00 32.75 4895 GLN A N 1
ATOM 1196 C CA . GLN A 1 170 ? -2.695 23.522 13.402 1.00 28.95 4895 GLN A CA 1
ATOM 1197 C C . GLN A 1 170 ? -2.402 22.089 13.848 1.00 27.27 4895 GLN A C 1
ATOM 1198 O O . GLN A 1 170 ? -2.637 21.135 13.084 1.00 28.08 4895 GLN A O 1
ATOM 1204 N N . LEU A 1 171 ? -1.981 21.954 15.114 1.00 26.05 4896 LEU A N 1
ATOM 1205 C CA . LEU A 1 171 ? -1.510 20.694 15.700 1.00 25.91 4896 LEU A CA 1
ATOM 1206 C C . LEU A 1 171 ? -2.180 20.475 17.052 1.00 23.46 4896 LEU A C 1
ATOM 1207 O O . LEU A 1 171 ? -2.119 21.365 17.913 1.00 27.24 4896 LEU A O 1
ATOM 1212 N N . ALA A 1 172 ? -2.765 19.284 17.261 1.00 24.77 4897 ALA A N 1
ATOM 1213 C CA . ALA A 1 172 ? -3.285 18.892 18.570 1.00 23.16 4897 ALA A CA 1
ATOM 1214 C C . ALA A 1 172 ? -2.433 17.745 19.095 1.00 21.09 4897 ALA A C 1
ATOM 1215 O O . ALA A 1 172 ? -2.231 16.753 18.386 1.00 25.01 4897 ALA A O 1
ATOM 1217 N N . LEU A 1 173 ? -1.899 17.901 20.306 1.00 20.61 4898 LEU A N 1
ATOM 1218 C CA . LEU A 1 173 ? -1.100 16.860 20.977 1.00 21.85 4898 LEU A CA 1
ATOM 1219 C C . LEU A 1 173 ? -1.869 16.395 22.210 1.00 22.60 4898 LEU A C 1
ATOM 1220 O O . LEU A 1 173 ? -2.091 17.187 23.145 1.00 23.04 4898 LEU A O 1
ATOM 1225 N N . ILE A 1 174 ? -2.259 15.132 22.232 1.00 21.29 4899 ILE A N 1
ATOM 1226 C CA . ILE A 1 174 ? -3.104 14.622 23.321 1.00 22.10 4899 ILE A CA 1
ATOM 1227 C C . ILE A 1 174 ? -2.209 13.866 24.271 1.00 25.73 4899 ILE A C 1
ATOM 1228 O O . ILE A 1 174 ? -1.492 12.923 23.856 1.00 23.26 4899 ILE A O 1
ATOM 1233 N N . LEU A 1 175 ? -2.222 14.282 25.511 1.00 18.63 4900 LEU A N 1
ATOM 1234 C CA . LEU A 1 175 ? -1.389 13.695 26.565 1.00 20.52 4900 LEU A CA 1
ATOM 1235 C C . LEU A 1 175 ? -2.308 12.885 27.512 1.00 21.31 4900 LEU A C 1
ATOM 1236 O O . LEU A 1 175 ? -3.046 13.466 28.336 1.00 21.77 4900 LEU A O 1
ATOM 1241 N N . SER A 1 176 ? -2.212 11.554 27.455 1.00 19.89 4901 SER A N 1
ATOM 1242 C CA . SER A 1 176 ? -3.271 10.723 28.054 1.00 18.48 4901 SER A CA 1
ATOM 1243 C C . SER A 1 176 ? -2.725 9.329 28.239 1.00 23.75 4901 SER A C 1
ATOM 1244 O O . SER A 1 176 ? -1.805 8.916 27.512 1.00 19.88 4901 SER A O 1
ATOM 1247 N N . ASP A 1 177 ? -3.327 8.581 29.206 1.00 20.91 4902 ASP A N 1
ATOM 1248 C CA . ASP A 1 177 ? -2.989 7.164 29.317 1.00 21.96 4902 ASP A CA 1
ATOM 1249 C C . ASP A 1 177 ? -3.609 6.333 28.199 1.00 22.15 4902 ASP A C 1
ATOM 1250 O O . ASP A 1 177 ? -3.302 5.132 28.080 1.00 23.33 4902 ASP A O 1
ATOM 1255 N N . GLY A 1 178 ? -4.453 6.927 27.353 1.00 20.35 4903 GLY A N 1
ATOM 1256 C CA . GLY A 1 178 ? -4.993 6.218 26.210 1.00 20.30 4903 GLY A CA 1
ATOM 1257 C C . GLY A 1 178 ? -6.077 5.194 26.486 1.00 24.44 4903 GLY A C 1
ATOM 1258 O O . GLY A 1 178 ? -6.447 4.460 25.560 1.00 25.82 4903 GLY A O 1
ATOM 1259 N N . LEU A 1 179 ? -6.675 5.200 27.695 1.00 22.32 4904 LEU A N 1
ATOM 1260 C CA . LEU A 1 179 ? -7.678 4.214 28.133 1.00 20.58 4904 LEU A CA 1
ATOM 1261 C C . LEU A 1 179 ? -9.059 4.800 27.881 1.00 24.88 4904 LEU A C 1
ATOM 1262 O O . LEU A 1 179 ? -9.528 5.692 28.605 1.00 25.79 4904 LEU A O 1
ATOM 1267 N N . VAL A 1 180 ? -9.677 4.366 26.815 1.00 21.15 4905 VAL A N 1
ATOM 1268 C CA . VAL A 1 180 ? -11.029 4.777 26.522 1.00 27.47 4905 VAL A CA 1
ATOM 1269 C C . VAL A 1 180 ? -11.822 3.500 26.347 1.00 31.38 4905 VAL A C 1
ATOM 1270 O O . VAL A 1 180 ? -11.264 2.426 26.084 1.00 28.81 4905 VAL A O 1
ATOM 1274 N N . GLN A 1 181 ? -13.132 3.635 26.480 1.00 25.84 4906 GLN A N 1
ATOM 1275 C CA . GLN A 1 181 ? -14.020 2.494 26.247 1.00 25.28 4906 GLN A CA 1
ATOM 1276 C C . GLN A 1 181 ? -13.866 2.010 24.809 1.00 29.36 4906 GLN A C 1
ATOM 1277 O O . GLN A 1 181 ? -13.923 2.817 23.875 1.00 28.32 4906 GLN A O 1
ATOM 1283 N N . SER A 1 182 ? -13.713 0.681 24.633 1.00 26.88 4907 SER A N 1
ATOM 1284 C CA . SER A 1 182 ? -13.357 0.111 23.334 1.00 34.88 4907 SER A CA 1
ATOM 1285 C C . SER A 1 182 ? -14.351 0.500 22.270 1.00 34.29 4907 SER A C 1
ATOM 1286 O O . SER A 1 182 ? -13.987 0.665 21.095 1.00 36.24 4907 SER A O 1
ATOM 1289 N N . ARG A 1 183 ? -15.609 0.644 22.680 1.00 35.56 4908 ARG A N 1
ATOM 1290 C CA . ARG A 1 183 ? -16.696 1.084 21.815 1.00 40.96 4908 ARG A CA 1
ATOM 1291 C C . ARG A 1 183 ? -16.364 2.430 21.165 1.00 43.15 4908 ARG A C 1
ATOM 1292 O O . ARG A 1 183 ? -16.732 2.682 20.012 1.00 45.45 4908 ARG A O 1
ATOM 1300 N N . ASP A 1 184 ? -15.710 3.324 21.896 1.00 37.79 4909 ASP A N 1
ATOM 1301 C CA . ASP A 1 184 ? -15.387 4.636 21.351 1.00 40.19 4909 ASP A CA 1
ATOM 1302 C C . ASP A 1 184 ? -14.338 4.559 20.233 1.00 40.23 4909 ASP A C 1
ATOM 1303 O O . ASP A 1 184 ? -14.188 5.531 19.468 1.00 39.72 4909 ASP A O 1
ATOM 1308 N N . HIS A 1 185 ? -13.517 3.492 20.177 1.00 36.28 4910 HIS A N 1
ATOM 1309 C CA . HIS A 1 185 ? -12.521 3.433 19.099 1.00 38.22 4910 HIS A CA 1
ATOM 1310 C C . HIS A 1 185 ? -13.188 3.665 17.723 1.00 38.00 4910 HIS A C 1
ATOM 1311 O O . HIS A 1 185 ? -12.757 4.526 16.943 1.00 32.26 4910 HIS A O 1
ATOM 1318 N N . ALA A 1 186 ? -14.325 2.990 17.468 1.00 41.36 4911 ALA A N 1
ATOM 1319 C CA . ALA A 1 186 ? -15.062 3.201 16.212 1.00 42.46 4911 ALA A CA 1
ATOM 1320 C C . ALA A 1 186 ? -15.598 4.629 16.091 1.00 39.78 4911 ALA A C 1
ATOM 1321 O O . ALA A 1 186 ? -15.492 5.245 15.026 1.00 37.06 4911 ALA A O 1
ATOM 1323 N N . ARG A 1 187 ? -16.216 5.159 17.153 1.00 38.03 4912 ARG A N 1
ATOM 1324 C CA . ARG A 1 187 ? -16.844 6.491 17.072 1.00 39.14 4912 ARG A CA 1
ATOM 1325 C C . ARG A 1 187 ? -15.815 7.600 16.835 1.00 30.45 4912 ARG A C 1
ATOM 1326 O O . ARG A 1 187 ? -16.150 8.667 16.299 1.00 32.90 4912 ARG A O 1
ATOM 1334 N N . LEU A 1 188 ? -14.580 7.379 17.248 1.00 28.59 4913 LEU A N 1
ATOM 1335 C CA . LEU A 1 188 ? -13.527 8.349 16.986 1.00 30.06 4913 LEU A CA 1
ATOM 1336 C C . LEU A 1 188 ? -13.118 8.405 15.505 1.00 33.98 4913 LEU A C 1
ATOM 1337 O O . LEU A 1 188 ? -12.614 9.429 15.043 1.00 28.24 4913 LEU A O 1
ATOM 1342 N N . ARG A 1 189 ? -13.263 7.319 14.743 1.00 31.61 4914 ARG A N 1
ATOM 1343 C CA . ARG A 1 189 ? -12.747 7.357 13.375 1.00 34.63 4914 ARG A CA 1
ATOM 1344 C C . ARG A 1 189 ? -13.372 8.462 12.500 1.00 29.47 4914 ARG A C 1
ATOM 1345 O O . ARG A 1 189 ? -12.614 9.115 11.761 1.00 33.40 4914 ARG A O 1
ATOM 1353 N N . PRO A 1 190 ? -14.689 8.706 12.507 1.00 36.09 4915 PRO A N 1
ATOM 1354 C CA . PRO A 1 190 ? -15.229 9.805 11.679 1.00 35.58 4915 PRO A CA 1
ATOM 1355 C C . PRO A 1 190 ? -14.700 11.170 12.086 1.00 34.13 4915 PRO A C 1
ATOM 1356 O O . PRO A 1 190 ? -14.502 12.038 11.231 1.00 38.20 4915 PRO A O 1
ATOM 1360 N N . LEU A 1 191 ? -14.505 11.398 13.389 1.00 30.92 4916 LEU A N 1
ATOM 1361 C CA . LEU A 1 191 ? -13.915 12.655 13.855 1.00 30.64 4916 LEU A CA 1
ATOM 1362 C C . LEU A 1 191 ? -12.459 12.771 13.448 1.00 30.91 4916 LEU A C 1
ATOM 1363 O O . LEU A 1 191 ? -11.985 13.866 13.148 1.00 27.82 4916 LEU A O 1
ATOM 1368 N N . LEU A 1 192 ? -11.712 11.668 13.474 1.00 29.21 4917 LEU A N 1
ATOM 1369 C CA . LEU A 1 192 ? -10.336 11.758 12.988 1.00 29.76 4917 LEU A CA 1
ATOM 1370 C C . LEU A 1 192 ? -10.278 12.044 11.479 1.00 30.00 4917 LEU A C 1
ATOM 1371 O O . LEU A 1 192 ? -9.344 12.724 11.024 1.00 27.89 4917 LEU A O 1
ATOM 1376 N N . ARG A 1 193 ? -11.218 11.513 10.681 1.00 33.64 4918 ARG A N 1
ATOM 1377 C CA . ARG A 1 193 ? -11.241 11.898 9.253 1.00 33.32 4918 ARG A CA 1
ATOM 1378 C C . ARG A 1 193 ? -11.488 13.370 9.085 1.00 30.10 4918 ARG A C 1
ATOM 1379 O O . ARG A 1 193 ? -10.899 14.018 8.213 1.00 34.51 4918 ARG A O 1
ATOM 1387 N N . GLU A 1 194 ? -12.448 13.877 9.853 1.00 32.32 4919 GLU A N 1
ATOM 1388 C CA . GLU A 1 194 ? -12.793 15.285 9.779 1.00 32.21 4919 GLU A CA 1
ATOM 1389 C C . GLU A 1 194 ? -11.579 16.145 10.121 1.00 33.48 4919 GLU A C 1
ATOM 1390 O O . GLU A 1 194 ? -11.263 17.094 9.395 1.00 37.34 4919 GLU A O 1
ATOM 1396 N N . ALA A 1 195 ? -10.805 15.752 11.147 1.00 29.50 4920 ALA A N 1
ATOM 1397 C CA . ALA A 1 195 ? -9.611 16.512 11.492 1.00 28.71 4920 ALA A CA 1
ATOM 1398 C C . ALA A 1 195 ? -8.613 16.511 10.343 1.00 34.06 4920 ALA A C 1
ATOM 1399 O O . ALA A 1 195 ? -8.118 17.566 9.956 1.00 34.30 4920 ALA A O 1
ATOM 1401 N N . MET A 1 196 ? -8.377 15.339 9.724 1.00 34.19 4921 MET A N 1
ATOM 1402 C CA . MET A 1 196 ? -7.422 15.269 8.632 1.00 34.70 4921 MET A CA 1
ATOM 1403 C C . MET A 1 196 ? -7.920 16.064 7.422 1.00 33.60 4921 MET A C 1
ATOM 1404 O O . MET A 1 196 ? -7.139 16.751 6.784 1.00 31.57 4921 MET A O 1
ATOM 1409 N N . GLU A 1 197 ? -9.217 15.999 7.125 1.00 35.15 4922 GLU A N 1
ATOM 1410 C CA . GLU A 1 197 ? -9.771 16.777 6.015 1.00 42.30 4922 GLU A CA 1
ATOM 1411 C C . GLU A 1 197 ? -9.605 18.266 6.253 1.00 44.11 4922 GLU A C 1
ATOM 1412 O O . GLU A 1 197 ? -9.383 19.028 5.301 1.00 43.61 4922 GLU A O 1
ATOM 1418 N N . GLN A 1 198 ? -9.666 18.696 7.506 1.00 41.64 4923 GLN A N 1
ATOM 1419 C CA . GLN A 1 198 ? -9.456 20.098 7.818 1.00 40.97 4923 GLN A CA 1
ATOM 1420 C C . GLN A 1 198 ? -7.988 20.416 8.037 1.00 36.66 4923 GLN A C 1
ATOM 1421 O O . GLN A 1 198 ? -7.669 21.554 8.411 1.00 35.61 4923 GLN A O 1
ATOM 1427 N N . ARG A 1 199 ? -7.093 19.448 7.735 1.00 34.74 4924 ARG A N 1
ATOM 1428 C CA . ARG A 1 199 ? -5.624 19.533 7.860 1.00 37.77 4924 ARG A CA 1
ATOM 1429 C C . ARG A 1 199 ? -5.153 19.770 9.310 1.00 38.19 4924 ARG A C 1
ATOM 1430 O O . ARG A 1 199 ? -4.045 20.251 9.550 1.00 39.87 4924 ARG A O 1
ATOM 1438 N N . VAL A 1 200 ? -5.923 19.339 10.305 1.00 35.40 4925 VAL A N 1
ATOM 1439 C CA . VAL A 1 200 ? -5.483 19.384 11.711 1.00 29.95 4925 VAL A CA 1
ATOM 1440 C C . VAL A 1 200 ? -4.709 18.088 11.970 1.00 28.85 4925 VAL A C 1
ATOM 1441 O O . VAL A 1 200 ? -5.268 16.998 11.850 1.00 29.34 4925 VAL A O 1
ATOM 1445 N N . MET A 1 201 ? -3.422 18.195 12.293 1.00 31.10 4926 MET A N 1
ATOM 1446 C CA . MET A 1 201 ? -2.669 16.995 12.646 1.00 31.10 4926 MET A CA 1
ATOM 1447 C C . MET A 1 201 ? -2.899 16.663 14.120 1.00 28.78 4926 MET A C 1
ATOM 1448 O O . MET A 1 201 ? -2.725 17.523 14.993 1.00 26.06 4926 MET A O 1
ATOM 1453 N N . VAL A 1 202 ? -3.282 15.411 14.395 1.00 23.59 4927 VAL A N 1
ATOM 1454 C CA . VAL A 1 202 ? -3.583 14.968 15.751 1.00 23.89 4927 VAL A CA 1
ATOM 1455 C C . VAL A 1 202 ? -2.558 13.910 16.096 1.00 27.93 4927 VAL A C 1
ATOM 1456 O O . VAL A 1 202 ? -2.462 12.896 15.385 1.00 27.97 4927 VAL A O 1
ATOM 1460 N N . VAL A 1 203 ? -1.775 14.161 17.150 1.00 24.21 4928 VAL A N 1
ATOM 1461 C CA . VAL A 1 203 ? -0.812 13.185 17.669 1.00 22.68 4928 VAL A CA 1
ATOM 1462 C C . VAL A 1 203 ? -1.209 12.796 19.092 1.00 24.78 4928 VAL A C 1
ATOM 1463 O O . VAL A 1 203 ? -1.384 13.660 19.960 1.00 25.90 4928 VAL A O 1
ATOM 1467 N N . PHE A 1 204 ? -1.302 11.504 19.339 1.00 22.33 4929 PHE A N 1
ATOM 1468 C CA . PHE A 1 204 ? -1.643 10.983 20.653 1.00 23.90 4929 PHE A CA 1
ATOM 1469 C C . PHE A 1 204 ? -0.343 10.557 21.333 1.00 25.79 4929 PHE A C 1
ATOM 1470 O O . PHE A 1 204 ? 0.424 9.756 20.776 1.00 26.96 4929 PHE A O 1
ATOM 1478 N N . ILE A 1 205 ? -0.078 11.106 22.509 1.00 20.29 4930 ILE A N 1
ATOM 1479 C CA . ILE A 1 205 ? 1.141 10.820 23.276 1.00 17.45 4930 ILE A CA 1
ATOM 1480 C C . ILE A 1 205 ? 0.715 9.951 24.465 1.00 21.38 4930 ILE A C 1
ATOM 1481 O O . ILE A 1 205 ? 0.161 10.447 25.450 1.00 19.86 4930 ILE A O 1
ATOM 1486 N N . VAL A 1 206 ? 0.950 8.643 24.366 1.00 20.78 4931 VAL A N 1
ATOM 1487 C CA . VAL A 1 206 ? 0.416 7.694 25.357 1.00 18.45 4931 VAL A CA 1
ATOM 1488 C C . VAL A 1 206 ? 1.362 7.670 26.557 1.00 21.98 4931 VAL A C 1
ATOM 1489 O O . VAL A 1 206 ? 2.528 7.319 26.420 1.00 23.86 4931 VAL A O 1
ATOM 1493 N N . MET A 1 207 ? 0.853 8.011 27.740 1.00 18.91 4932 MET A N 1
ATOM 1494 C CA . MET A 1 207 ? 1.616 7.978 28.984 1.00 17.80 4932 MET A CA 1
ATOM 1495 C C . MET A 1 207 ? 1.645 6.529 29.453 1.00 23.07 4932 MET A C 1
ATOM 1496 O O . MET A 1 207 ? 0.590 5.966 29.796 1.00 24.72 4932 MET A O 1
ATOM 1501 N N . ASP A 1 208 ? 2.823 5.902 29.437 1.00 24.90 4933 ASP A N 1
ATOM 1502 C CA . ASP A 1 208 ? 2.942 4.464 29.761 1.00 28.12 4933 ASP A CA 1
ATOM 1503 C C . ASP A 1 208 ? 4.152 4.248 30.668 1.00 28.82 4933 ASP A C 1
ATOM 1504 O O . ASP A 1 208 ? 5.021 3.410 30.398 1.00 29.74 4933 ASP A O 1
ATOM 1509 N N . ASP A 1 209 ? 4.187 4.990 31.764 1.00 26.99 4934 ASP A N 1
ATOM 1510 C CA . ASP A 1 209 ? 5.382 5.134 32.600 1.00 39.09 4934 ASP A CA 1
ATOM 1511 C C . ASP A 1 209 ? 5.950 3.770 32.965 1.00 41.20 4934 ASP A C 1
ATOM 1512 O O . ASP A 1 209 ? 5.265 2.958 33.605 1.00 35.88 4934 ASP A O 1
ATOM 1517 N N . ALA A 1 210 ? 7.213 3.547 32.569 1.00 43.07 4935 ALA A N 1
ATOM 1518 C CA . ALA A 1 210 ? 7.864 2.252 32.784 1.00 51.58 4935 ALA A CA 1
ATOM 1519 C C . ALA A 1 210 ? 8.227 1.998 34.241 1.00 61.39 4935 ALA A C 1
ATOM 1520 O O . ALA A 1 210 ? 8.416 0.832 34.612 1.00 62.34 4935 ALA A O 1
ATOM 1522 N N . ARG A 1 211 ? 8.376 3.048 35.067 1.00 67.75 4936 ARG A N 1
ATOM 1523 C CA . ARG A 1 211 ? 8.722 2.819 36.465 1.00 71.03 4936 ARG A CA 1
ATOM 1524 C C . ARG A 1 211 ? 7.499 2.563 37.326 1.00 75.22 4936 ARG A C 1
ATOM 1525 O O . ARG A 1 211 ? 7.671 2.134 38.474 1.00 75.63 4936 ARG A O 1
ATOM 1533 N N . SER A 1 212 ? 6.287 2.708 36.768 1.00 75.14 4937 SER A N 1
ATOM 1534 C CA . SER A 1 212 ? 5.068 2.497 37.543 1.00 79.25 4937 SER A CA 1
ATOM 1535 C C . SER A 1 212 ? 5.089 1.182 38.313 1.00 82.97 4937 SER A C 1
ATOM 1536 O O . SER A 1 212 ? 5.176 1.174 39.550 1.00 86.14 4937 SER A O 1
ATOM 1539 N N . ARG A 1 213 ? 5.083 0.058 37.595 1.00 84.11 4938 ARG A N 1
ATOM 1540 C CA . ARG A 1 213 ? 5.259 -1.251 38.221 1.00 82.74 4938 ARG A CA 1
ATOM 1541 C C . ARG A 1 213 ? 5.853 -2.224 37.219 1.00 84.31 4938 ARG A C 1
ATOM 1542 O O . ARG A 1 213 ? 5.773 -2.028 36.000 1.00 84.29 4938 ARG A O 1
ATOM 1550 N N . LYS A 1 214 ? 6.431 -3.294 37.758 1.00 85.27 4939 LYS A N 1
ATOM 1551 C CA . LYS A 1 214 ? 6.936 -4.362 36.911 1.00 84.52 4939 LYS A CA 1
ATOM 1552 C C . LYS A 1 214 ? 5.726 -4.975 36.201 1.00 89.30 4939 LYS A C 1
ATOM 1553 O O . LYS A 1 214 ? 4.758 -5.367 36.867 1.00 91.15 4939 LYS A O 1
ATOM 1559 N N . GLY A 1 215 ? 5.758 -5.033 34.867 1.00 89.47 4940 GLY A N 1
ATOM 1560 C CA . GLY A 1 215 ? 4.747 -5.783 34.129 1.00 86.30 4940 GLY A CA 1
ATOM 1561 C C . GLY A 1 215 ? 3.372 -5.162 33.952 1.00 81.83 4940 GLY A C 1
ATOM 1562 O O . GLY A 1 215 ? 2.377 -5.907 33.874 1.00 82.77 4940 GLY A O 1
ATOM 1563 N N . HIS A 1 216 ? 3.270 -3.825 33.901 1.00 71.80 4941 HIS A N 1
ATOM 1564 C CA . HIS A 1 216 ? 1.968 -3.169 33.764 1.00 62.95 4941 HIS A CA 1
ATOM 1565 C C . HIS A 1 216 ? 1.960 -2.117 32.653 1.00 56.22 4941 HIS A C 1
ATOM 1566 O O . HIS A 1 216 ? 1.521 -0.981 32.860 1.00 58.30 4941 HIS A O 1
ATOM 1573 N N . SER A 1 217 ? 2.284 -2.511 31.425 1.00 42.02 4942 SER A N 1
ATOM 1574 C CA . SER A 1 217 ? 2.306 -1.574 30.305 1.00 35.04 4942 SER A CA 1
ATOM 1575 C C . SER A 1 217 ? 1.025 -1.694 29.483 1.00 29.87 4942 SER A C 1
ATOM 1576 O O . SER A 1 217 ? 0.471 -2.792 29.327 1.00 26.81 4942 SER A O 1
ATOM 1579 N N . VAL A 1 218 ? 0.598 -0.567 28.890 1.00 24.98 4943 VAL A N 1
ATOM 1580 C CA . VAL A 1 218 ? -0.556 -0.564 27.995 1.00 20.93 4943 VAL A CA 1
ATOM 1581 C C . VAL A 1 218 ? -0.305 -1.445 26.804 1.00 23.99 4943 VAL A C 1
ATOM 1582 O O . VAL A 1 218 ? -1.264 -1.944 26.161 1.00 22.83 4943 VAL A O 1
ATOM 1586 N N . LEU A 1 219 ? 0.987 -1.700 26.479 1.00 21.96 4944 LEU A N 1
ATOM 1587 C CA . LEU A 1 219 ? 1.282 -2.566 25.348 1.00 24.24 4944 LEU A CA 1
ATOM 1588 C C . LEU A 1 219 ? 0.796 -3.991 25.604 1.00 28.16 4944 LEU A C 1
ATOM 1589 O O . LEU A 1 219 ? 0.599 -4.759 24.654 1.00 28.48 4944 LEU A O 1
ATOM 1594 N N . GLU A 1 220 ? 0.692 -4.383 26.864 1.00 25.06 4945 GLU A N 1
ATOM 1595 C CA . GLU A 1 220 ? 0.225 -5.740 27.185 1.00 31.81 4945 GLU A CA 1
ATOM 1596 C C . GLU A 1 220 ? -1.195 -5.773 27.713 1.00 29.48 4945 GLU A C 1
ATOM 1597 O O . GLU A 1 220 ? -1.661 -6.851 28.154 1.00 27.37 4945 GLU A O 1
ATOM 1603 N N . LEU A 1 221 ? -1.909 -4.650 27.649 1.00 25.16 4946 LEU A N 1
ATOM 1604 C CA . LEU A 1 221 ? -3.300 -4.645 28.068 1.00 23.30 4946 LEU A CA 1
ATOM 1605 C C . LEU A 1 221 ? -4.145 -5.422 27.070 1.00 25.35 4946 LEU A C 1
ATOM 1606 O O . LEU A 1 221 ? -4.126 -5.163 25.860 1.00 24.00 4946 LEU A O 1
ATOM 1611 N N . LYS A 1 222 ? -4.914 -6.376 27.571 1.00 21.11 4947 LYS A N 1
ATOM 1612 C CA . LYS A 1 222 ? -5.776 -7.181 26.729 1.00 23.38 4947 LYS A CA 1
ATOM 1613 C C . LYS A 1 222 ? -7.217 -6.821 27.032 1.00 25.28 4947 LYS A C 1
ATOM 1614 O O . LYS A 1 222 ? -7.506 -6.146 28.028 1.00 24.44 4947 LYS A O 1
ATOM 1620 N N . GLU A 1 223 ? -8.138 -7.341 26.214 1.00 24.60 4948 GLU A N 1
ATOM 1621 C CA . GLU A 1 223 ? -9.553 -7.182 26.518 1.00 27.22 4948 GLU A CA 1
ATOM 1622 C C . GLU A 1 223 ? -10.323 -8.454 26.198 1.00 27.87 4948 GLU A C 1
ATOM 1623 O O . GLU A 1 223 ? -10.094 -9.078 25.161 1.00 25.23 4948 GLU A O 1
ATOM 1629 N N . ALA A 1 224 ? -11.254 -8.807 27.086 1.00 28.62 4949 ALA A N 1
ATOM 1630 C CA . ALA A 1 224 ? -12.075 -10.012 26.962 1.00 36.06 4949 ALA A CA 1
ATOM 1631 C C . ALA A 1 224 ? -13.467 -9.649 26.452 1.00 39.96 4949 ALA A C 1
ATOM 1632 O O . ALA A 1 224 ? -14.124 -8.754 27.001 1.00 35.69 4949 ALA A O 1
ATOM 1634 N N . ARG A 1 225 ? -13.907 -10.364 25.425 1.00 43.96 4950 ARG A N 1
ATOM 1635 C CA . ARG A 1 225 ? -15.257 -10.291 24.886 1.00 53.58 4950 ARG A CA 1
ATOM 1636 C C . ARG A 1 225 ? -15.854 -11.691 24.923 1.00 52.99 4950 ARG A C 1
ATOM 1637 O O . ARG A 1 225 ? -15.144 -12.670 24.680 1.00 50.74 4950 ARG A O 1
ATOM 1645 N N . PHE A 1 226 ? -17.136 -11.807 25.249 1.00 49.22 4951 PHE A N 1
ATOM 1646 C CA . PHE A 1 226 ? -17.782 -13.112 25.180 1.00 52.19 4951 PHE A CA 1
ATOM 1647 C C . PHE A 1 226 ? -18.464 -13.249 23.824 1.00 54.11 4951 PHE A C 1
ATOM 1648 O O . PHE A 1 226 ? -19.242 -12.376 23.427 1.00 53.56 4951 PHE A O 1
ATOM 1656 N N . GLY A 1 227 ? -18.152 -14.336 23.119 1.00 53.98 4952 GLY A N 1
ATOM 1657 C CA . GLY A 1 227 ? -18.693 -14.635 21.812 1.00 53.96 4952 GLY A CA 1
ATOM 1658 C C . GLY A 1 227 ? -20.135 -15.118 21.826 1.00 56.87 4952 GLY A C 1
ATOM 1659 O O . GLY A 1 227 ? -20.741 -15.345 22.882 1.00 56.06 4952 GLY A O 1
ATOM 1660 N N . PRO A 1 228 ? -20.722 -15.272 20.630 1.00 59.97 4953 PRO A N 1
ATOM 1661 C CA . PRO A 1 228 ? -22.116 -15.749 20.569 1.00 60.08 4953 PRO A CA 1
ATOM 1662 C C . PRO A 1 228 ? -22.311 -17.093 21.245 1.00 61.39 4953 PRO A C 1
ATOM 1663 O O . PRO A 1 228 ? -23.362 -17.323 21.850 1.00 62.48 4953 PRO A O 1
ATOM 1667 N N . ASP A 1 229 ? -21.331 -17.997 21.128 1.00 61.04 4954 ASP A N 1
ATOM 1668 C CA . ASP A 1 229 ? -21.247 -19.272 21.846 1.00 60.86 4954 ASP A CA 1
ATOM 1669 C C . ASP A 1 229 ? -21.004 -19.125 23.348 1.00 60.38 4954 ASP A C 1
ATOM 1670 O O . ASP A 1 229 ? -21.025 -20.143 24.047 1.00 60.34 4954 ASP A O 1
ATOM 1675 N N . GLY A 1 230 ? -20.622 -17.931 23.832 1.00 58.39 4955 GLY A N 1
ATOM 1676 C CA . GLY A 1 230 ? -20.306 -17.702 25.233 1.00 53.62 4955 GLY A CA 1
ATOM 1677 C C . GLY A 1 230 ? -18.845 -17.904 25.600 1.00 50.61 4955 GLY A C 1
ATOM 1678 O O . GLY A 1 230 ? -18.489 -17.766 26.770 1.00 52.45 4955 GLY A O 1
ATOM 1679 N N . VAL A 1 231 ? -17.990 -18.225 24.649 1.00 47.74 4956 VAL A N 1
ATOM 1680 C CA . VAL A 1 231 ? -16.606 -18.534 24.976 1.00 46.01 4956 VAL A CA 1
ATOM 1681 C C . VAL A 1 231 ? -15.880 -17.187 25.019 1.00 44.63 4956 VAL A C 1
ATOM 1682 O O . VAL A 1 231 ? -16.128 -16.324 24.159 1.00 39.04 4956 VAL A O 1
ATOM 1686 N N . PRO A 1 232 ? -15.031 -16.924 26.011 1.00 46.10 4957 PRO A N 1
ATOM 1687 C CA . PRO A 1 232 ? -14.339 -15.625 26.031 1.00 40.94 4957 PRO A CA 1
ATOM 1688 C C . PRO A 1 232 ? -13.311 -15.591 24.922 1.00 45.13 4957 PRO A C 1
ATOM 1689 O O . PRO A 1 232 ? -12.672 -16.600 24.621 1.00 46.21 4957 PRO A O 1
ATOM 1693 N N . VAL A 1 233 ? -13.225 -14.461 24.226 1.00 45.61 4958 VAL A N 1
ATOM 1694 C CA . VAL A 1 233 ? -12.141 -14.255 23.275 1.00 43.59 4958 VAL A CA 1
ATOM 1695 C C . VAL A 1 233 ? -11.373 -13.002 23.681 1.00 39.77 4958 VAL A C 1
ATOM 1696 O O . VAL A 1 233 ? -11.962 -11.998 24.100 1.00 36.60 4958 VAL A O 1
ATOM 1700 N N . ILE A 1 234 ? -10.053 -13.092 23.605 1.00 38.28 4959 ILE A N 1
ATOM 1701 C CA . ILE A 1 234 ? -9.174 -12.067 24.157 1.00 34.57 4959 ILE A CA 1
ATOM 1702 C C . ILE A 1 234 ? -8.310 -11.492 23.044 1.00 33.66 4959 ILE A C 1
ATOM 1703 O O . ILE A 1 234 ? -7.697 -12.242 22.282 1.00 34.13 4959 ILE A O 1
ATOM 1708 N N . HIS A 1 235 ? -8.249 -10.160 22.975 1.00 28.44 4960 HIS A N 1
ATOM 1709 C CA . HIS A 1 235 ? -7.571 -9.382 21.948 1.00 35.86 4960 HIS A CA 1
ATOM 1710 C C . HIS A 1 235 ? -6.661 -8.385 22.659 1.00 34.04 4960 HIS A C 1
ATOM 1711 O O . HIS A 1 235 ? -6.927 -8.058 23.810 1.00 27.80 4960 HIS A O 1
ATOM 1718 N N . ARG A 1 236 ? -5.642 -7.834 21.961 1.00 25.39 4961 ARG A N 1
ATOM 1719 C CA . ARG A 1 236 ? -4.858 -6.736 22.552 1.00 27.45 4961 ARG A CA 1
ATOM 1720 C C . ARG A 1 236 ? -5.655 -5.436 22.434 1.00 26.39 4961 ARG A C 1
ATOM 1721 O O . ARG A 1 236 ? -6.225 -5.147 21.375 1.00 27.18 4961 ARG A O 1
ATOM 1729 N N . TYR A 1 237 ? -5.737 -4.673 23.539 1.00 23.90 4962 TYR A N 1
ATOM 1730 C CA . TYR A 1 237 ? -6.523 -3.439 23.528 1.00 24.51 4962 TYR A CA 1
ATOM 1731 C C . TYR A 1 237 ? -6.089 -2.505 22.401 1.00 24.90 4962 TYR A C 1
ATOM 1732 O O . TYR A 1 237 ? -6.934 -1.947 21.695 1.00 24.79 4962 TYR A O 1
ATOM 1741 N N . LEU A 1 238 ? -4.789 -2.339 22.213 1.00 25.72 4963 LEU A N 1
ATOM 1742 C CA . LEU A 1 238 ? -4.316 -1.347 21.237 1.00 28.38 4963 LEU A CA 1
ATOM 1743 C C . LEU A 1 238 ? -4.587 -1.748 19.781 1.00 30.84 4963 LEU A C 1
ATOM 1744 O O . LEU A 1 238 ? -4.491 -0.893 18.893 1.00 29.35 4963 LEU A O 1
ATOM 1749 N N . ASP A 1 239 ? -4.947 -3.008 19.499 1.00 29.66 4964 ASP A N 1
ATOM 1750 C CA . ASP A 1 239 ? -5.176 -3.371 18.096 1.00 33.43 4964 ASP A CA 1
ATOM 1751 C C . ASP A 1 239 ? -6.274 -2.530 17.437 1.00 34.44 4964 ASP A C 1
ATOM 1752 O O . ASP A 1 239 ? -6.239 -2.316 16.227 1.00 34.40 4964 ASP A O 1
ATOM 1757 N N . SER A 1 240 ? -7.257 -2.043 18.182 1.00 28.37 4965 SER A N 1
ATOM 1758 C CA . SER A 1 240 ? -8.237 -1.196 17.544 1.00 28.94 4965 SER A CA 1
ATOM 1759 C C . SER A 1 240 ? -8.042 0.294 17.837 1.00 31.53 4965 SER A C 1
ATOM 1760 O O . SER A 1 240 ? -8.849 1.103 17.374 1.00 32.69 4965 SER A O 1
ATOM 1763 N N . PHE A 1 241 ? -6.943 0.683 18.500 1.00 27.84 4966 PHE A N 1
ATOM 1764 C CA . PHE A 1 241 ? -6.719 2.112 18.812 1.00 28.87 4966 PHE A CA 1
ATOM 1765 C C . PHE A 1 241 ? -6.703 2.914 17.510 1.00 29.44 4966 PHE A C 1
ATOM 1766 O O . PHE A 1 241 ? -5.938 2.575 16.595 1.00 28.65 4966 PHE A O 1
ATOM 1774 N N . PRO A 1 242 ? -7.558 3.926 17.346 1.00 27.83 4967 PRO A N 1
ATOM 1775 C CA . PRO A 1 242 ? -7.760 4.511 16.000 1.00 30.46 4967 PRO A CA 1
ATOM 1776 C C . PRO A 1 242 ? -6.805 5.605 15.578 1.00 33.68 4967 PRO A C 1
ATOM 1777 O O . PRO A 1 242 ? -6.876 6.033 14.421 1.00 35.29 4967 PRO A O 1
ATOM 1781 N N . PHE A 1 243 ? -6.012 6.141 16.462 1.00 28.78 4968 PHE A N 1
ATOM 1782 C CA . PHE A 1 243 ? -5.254 7.328 16.126 1.00 25.98 4968 PHE A CA 1
ATOM 1783 C C . PHE A 1 243 ? -4.153 6.991 15.130 1.00 30.06 4968 PHE A C 1
ATOM 1784 O O . PHE A 1 243 ? -3.396 6.043 15.362 1.00 28.63 4968 PHE A O 1
ATOM 1792 N N . PRO A 1 244 ? -4.024 7.746 14.040 1.00 34.10 4969 PRO A N 1
ATOM 1793 C CA . PRO A 1 244 ? -2.984 7.440 13.024 1.00 33.96 4969 PRO A CA 1
ATOM 1794 C C . PRO A 1 244 ? -1.568 7.773 13.458 1.00 32.02 4969 PRO A C 1
ATOM 1795 O O . PRO A 1 244 ? -0.604 7.175 12.947 1.00 34.34 4969 PRO A O 1
ATOM 1799 N N . TYR A 1 245 ? -1.376 8.764 14.323 1.00 22.48 4970 TYR A N 1
ATOM 1800 C CA . TYR A 1 245 ? -0.049 9.139 14.768 1.00 24.33 4970 TYR A CA 1
ATOM 1801 C C . TYR A 1 245 ? -0.013 9.021 16.278 1.00 29.05 4970 TYR A C 1
ATOM 1802 O O . TYR A 1 245 ? -0.599 9.865 16.964 1.00 27.04 4970 TYR A O 1
ATOM 1811 N N . TYR A 1 246 ? 0.725 8.056 16.815 1.00 24.14 4971 TYR A N 1
ATOM 1812 C CA . TYR A 1 246 ? 0.835 8.013 18.267 1.00 22.77 4971 TYR A CA 1
ATOM 1813 C C . TYR A 1 246 ? 2.213 7.534 18.686 1.00 24.92 4971 TYR A C 1
ATOM 1814 O O . TYR A 1 246 ? 2.915 6.857 17.925 1.00 24.26 4971 TYR A O 1
ATOM 1823 N N . LEU A 1 247 ? 2.612 7.977 19.887 1.00 22.27 4972 LEU A N 1
ATOM 1824 C CA . LEU A 1 247 ? 3.886 7.712 20.527 1.00 23.37 4972 LEU A CA 1
ATOM 1825 C C . LEU A 1 247 ? 3.643 7.003 21.846 1.00 30.54 4972 LEU A C 1
ATOM 1826 O O . LEU A 1 247 ? 2.629 7.239 22.521 1.00 31.05 4972 LEU A O 1
ATOM 1831 N N . ILE A 1 248 ? 4.597 6.172 22.249 1.00 25.90 4973 ILE A N 1
ATOM 1832 C CA . ILE A 1 248 ? 4.518 5.520 23.559 1.00 25.67 4973 ILE A CA 1
ATOM 1833 C C . ILE A 1 248 ? 5.596 6.129 24.437 1.00 29.09 4973 ILE A C 1
ATOM 1834 O O . ILE A 1 248 ? 6.775 6.111 24.067 1.00 27.71 4973 ILE A O 1
ATOM 1839 N N . VAL A 1 249 ? 5.217 6.676 25.609 1.00 22.52 4974 VAL A N 1
ATOM 1840 C CA . VAL A 1 249 ? 6.188 7.294 26.498 1.00 21.78 4974 VAL A CA 1
ATOM 1841 C C . VAL A 1 249 ? 6.366 6.395 27.714 1.00 23.47 4974 VAL A C 1
ATOM 1842 O O . VAL A 1 249 ? 5.558 6.402 28.658 1.00 27.63 4974 VAL A O 1
ATOM 1846 N N . HIS A 1 250 ? 7.476 5.629 27.683 1.00 26.52 4975 HIS A N 1
ATOM 1847 C CA . HIS A 1 250 ? 7.911 4.840 28.843 1.00 30.81 4975 HIS A CA 1
ATOM 1848 C C . HIS A 1 250 ? 8.749 5.655 29.820 1.00 33.57 4975 HIS A C 1
ATOM 1849 O O . HIS A 1 250 ? 8.783 5.344 31.014 1.00 35.60 4975 HIS A O 1
ATOM 1856 N N . HIS A 1 251 ? 9.553 6.583 29.309 1.00 30.41 4976 HIS A N 1
ATOM 1857 C CA . HIS A 1 251 ? 10.370 7.466 30.137 1.00 30.45 4976 HIS A CA 1
ATOM 1858 C C . HIS A 1 251 ? 10.313 8.813 29.449 1.00 25.13 4976 HIS A C 1
ATOM 1859 O O . HIS A 1 251 ? 10.135 8.863 28.233 1.00 25.33 4976 HIS A O 1
ATOM 1866 N N . LEU A 1 252 ? 10.475 9.889 30.208 1.00 27.32 4977 LEU A N 1
ATOM 1867 C CA . LEU A 1 252 ? 10.430 11.226 29.589 1.00 26.94 4977 LEU A CA 1
ATOM 1868 C C . LEU A 1 252 ? 11.452 11.333 28.470 1.00 25.64 4977 LEU A C 1
ATOM 1869 O O . LEU A 1 252 ? 11.176 11.930 27.431 1.00 24.22 4977 LEU A O 1
ATOM 1874 N N . GLU A 1 253 ? 12.601 10.666 28.639 1.00 24.75 4978 GLU A N 1
ATOM 1875 C CA . GLU A 1 253 ? 13.691 10.692 27.667 1.00 27.64 4978 GLU A CA 1
ATOM 1876 C C . GLU A 1 253 ? 13.238 10.213 26.291 1.00 28.37 4978 GLU A C 1
ATOM 1877 O O . GLU A 1 253 ? 13.864 10.605 25.285 1.00 31.22 4978 GLU A O 1
ATOM 1883 N N . ASP A 1 254 ? 12.128 9.439 26.223 1.00 27.50 4979 ASP A N 1
ATOM 1884 C CA . ASP A 1 254 ? 11.542 8.965 24.953 1.00 30.26 4979 ASP A CA 1
ATOM 1885 C C . ASP A 1 254 ? 10.900 10.077 24.118 1.00 33.28 4979 ASP A C 1
ATOM 1886 O O . ASP A 1 254 ? 10.700 9.897 22.912 1.00 32.87 4979 ASP A O 1
ATOM 1891 N N . LEU A 1 255 ? 10.470 11.186 24.738 1.00 24.36 4980 LEU A N 1
ATOM 1892 C CA . LEU A 1 255 ? 9.486 12.013 24.027 1.00 23.12 4980 LEU A CA 1
ATOM 1893 C C . LEU A 1 255 ? 10.084 12.908 22.932 1.00 25.37 4980 LEU A C 1
ATOM 1894 O O . LEU A 1 255 ? 9.489 13.002 21.848 1.00 24.18 4980 LEU A O 1
ATOM 1899 N N . PRO A 1 256 ? 11.214 13.615 23.174 1.00 24.32 4981 PRO A N 1
ATOM 1900 C CA . PRO A 1 256 ? 11.647 14.625 22.175 1.00 26.43 4981 PRO A CA 1
ATOM 1901 C C . PRO A 1 256 ? 11.905 14.005 20.807 1.00 27.01 4981 PRO A C 1
ATOM 1902 O O . PRO A 1 256 ? 11.379 14.495 19.813 1.00 26.01 4981 PRO A O 1
ATOM 1906 N N . GLY A 1 257 ? 12.677 12.906 20.745 1.00 22.76 4982 GLY A N 1
ATOM 1907 C CA . GLY A 1 257 ? 13.052 12.363 19.424 1.00 20.57 4982 GLY A CA 1
ATOM 1908 C C . GLY A 1 257 ? 11.852 11.824 18.675 1.00 25.49 4982 GLY A C 1
ATOM 1909 O O . GLY A 1 257 ? 11.758 11.930 17.439 1.00 21.18 4982 GLY A O 1
ATOM 1910 N N . ALA A 1 258 ? 10.941 11.173 19.412 1.00 21.65 4983 ALA A N 1
ATOM 1911 C CA . ALA A 1 258 ? 9.777 10.534 18.768 1.00 21.76 4983 ALA A CA 1
ATOM 1912 C C . ALA A 1 258 ? 8.779 11.571 18.247 1.00 20.60 4983 ALA A C 1
ATOM 1913 O O . ALA A 1 258 ? 8.218 11.441 17.138 1.00 20.89 4983 ALA A O 1
ATOM 1915 N N . LEU A 1 259 ? 8.527 12.596 19.053 1.00 21.81 4984 LEU A N 1
ATOM 1916 C CA . LEU A 1 259 ? 7.633 13.670 18.643 1.00 21.38 4984 LEU A CA 1
ATOM 1917 C C . LEU A 1 259 ? 8.258 14.441 17.471 1.00 22.58 4984 LEU A C 1
ATOM 1918 O O . LEU A 1 259 ? 7.589 14.712 16.476 1.00 21.47 4984 LEU A O 1
ATOM 1923 N N . ALA A 1 260 ? 9.569 14.706 17.539 1.00 23.67 4985 ALA A N 1
ATOM 1924 C CA . ALA A 1 260 ? 10.229 15.357 16.389 1.00 26.29 4985 ALA A CA 1
ATOM 1925 C C . ALA A 1 260 ? 10.159 14.500 15.120 1.00 19.50 4985 ALA A C 1
ATOM 1926 O O . ALA A 1 260 ? 9.904 15.033 14.016 1.00 23.02 4985 ALA A O 1
ATOM 1928 N N . ALA A 1 261 ? 10.370 13.175 15.248 1.00 20.60 4986 ALA A N 1
ATOM 1929 C CA . ALA A 1 261 ? 10.338 12.286 14.089 1.00 22.82 4986 ALA A CA 1
ATOM 1930 C C . ALA A 1 261 ? 8.976 12.305 13.408 1.00 26.52 4986 ALA A C 1
ATOM 1931 O O . ALA A 1 261 ? 8.884 12.324 12.169 1.00 23.97 4986 ALA A O 1
ATOM 1933 N N . LEU A 1 262 ? 7.892 12.268 14.204 1.00 22.84 4987 LEU A N 1
ATOM 1934 C CA . LEU A 1 262 ? 6.557 12.270 13.609 1.00 26.88 4987 LEU A CA 1
ATOM 1935 C C . LEU A 1 262 ? 6.268 13.608 12.906 1.00 24.52 4987 LEU A C 1
ATOM 1936 O O . LEU A 1 262 ? 5.706 13.649 11.803 1.00 26.79 4987 LEU A O 1
ATOM 1941 N N . LEU A 1 263 ? 6.632 14.698 13.528 1.00 21.17 4988 LEU A N 1
ATOM 1942 C CA . LEU A 1 263 ? 6.336 15.986 12.919 1.00 24.54 4988 LEU A CA 1
ATOM 1943 C C . LEU A 1 263 ? 7.208 16.204 11.671 1.00 27.95 4988 LEU A C 1
ATOM 1944 O O . LEU A 1 263 ? 6.756 16.779 10.658 1.00 26.73 4988 LEU A O 1
ATOM 1949 N N . ARG A 1 264 ? 8.480 15.811 11.780 1.00 25.66 4989 ARG A N 1
ATOM 1950 C CA . ARG A 1 264 ? 9.436 15.951 10.677 1.00 26.81 4989 ARG A CA 1
ATOM 1951 C C . ARG A 1 264 ? 8.893 15.293 9.436 1.00 29.39 4989 ARG A C 1
ATOM 1952 O O . ARG A 1 264 ? 9.014 15.814 8.324 1.00 26.55 4989 ARG A O 1
ATOM 1960 N N . THR A 1 265 ? 8.350 14.091 9.614 1.00 29.20 4990 THR A N 1
ATOM 1961 C CA . THR A 1 265 ? 7.881 13.273 8.527 1.00 31.15 4990 THR A CA 1
ATOM 1962 C C . THR A 1 265 ? 6.511 13.700 8.030 1.00 34.46 4990 THR A C 1
ATOM 1963 O O . THR A 1 265 ? 6.310 13.805 6.822 1.00 32.88 4990 THR A O 1
ATOM 1967 N N . TRP A 1 266 ? 5.567 13.961 8.941 1.00 32.21 4991 TRP A N 1
ATOM 1968 C CA . TRP A 1 266 ? 4.155 14.009 8.576 1.00 41.46 4991 TRP A CA 1
ATOM 1969 C C . TRP A 1 266 ? 3.451 15.347 8.819 1.00 48.30 4991 TRP A C 1
ATOM 1970 O O . TRP A 1 266 ? 2.407 15.597 8.194 1.00 50.02 4991 TRP A O 1
ATOM 1981 N N . PHE A 1 267 ? 3.971 16.206 9.686 1.00 52.74 4992 PHE A N 1
ATOM 1982 C CA . PHE A 1 267 ? 3.539 17.606 9.673 1.00 61.26 4992 PHE A CA 1
ATOM 1983 C C . PHE A 1 267 ? 4.078 18.311 8.423 1.00 74.69 4992 PHE A C 1
ATOM 1984 O O . PHE A 1 267 ? 3.336 19.016 7.727 1.00 77.84 4992 PHE A O 1
ATOM 1992 N N . ALA A 1 268 ? 5.376 18.095 8.116 1.00 78.27 4993 ALA A N 1
ATOM 1993 C CA . ALA A 1 268 ? 6.062 18.733 6.984 1.00 80.56 4993 ALA A CA 1
ATOM 1994 C C . ALA A 1 268 ? 5.612 18.201 5.615 1.00 79.86 4993 ALA A C 1
ATOM 1995 O O . ALA A 1 268 ? 5.003 18.946 4.832 1.00 75.40 4993 ALA A O 1
ATOM 1997 N N . GLU A 1 269 ? 5.898 16.904 5.320 1.00 81.01 4994 GLU A N 1
ATOM 1998 C CA . GLU A 1 269 ? 5.614 16.193 4.014 1.00 77.98 4994 GLU A CA 1
ATOM 1999 C C . GLU A 1 269 ? 4.882 17.026 2.964 1.00 80.02 4994 GLU A C 1
ATOM 2000 O O . GLU A 1 269 ? 4.702 16.600 1.824 1.00 82.47 4994 GLU A O 1
ATOM 2006 N N . VAL B 2 15 ? -22.349 -2.170 27.371 1.00 65.53 12 VAL B N 1
ATOM 2007 C CA . VAL B 2 15 ? -21.115 -2.846 26.949 1.00 63.42 12 VAL B CA 1
ATOM 2008 C C . VAL B 2 15 ? -19.911 -2.053 27.499 1.00 56.55 12 VAL B C 1
ATOM 2009 O O . VAL B 2 15 ? -18.790 -2.107 26.964 1.00 64.95 12 VAL B O 1
ATOM 2013 N N . ALA B 2 16 ? -20.140 -1.341 28.599 1.00 42.68 13 ALA B N 1
ATOM 2014 C CA . ALA B 2 16 ? -19.052 -0.669 29.294 1.00 35.05 13 ALA B CA 1
ATOM 2015 C C . ALA B 2 16 ? -18.058 -1.704 29.840 1.00 34.06 13 ALA B C 1
ATOM 2016 O O . ALA B 2 16 ? -18.405 -2.874 30.081 1.00 32.79 13 ALA B O 1
ATOM 2018 N N . GLN B 2 17 ? -16.801 -1.283 29.948 1.00 29.65 14 GLN B N 1
ATOM 2019 C CA . GLN B 2 17 ? -15.695 -2.129 30.364 1.00 31.35 14 GLN B CA 1
ATOM 2020 C C . GLN B 2 17 ? -15.056 -1.588 31.631 1.00 28.09 14 GLN B C 1
ATOM 2021 O O . GLN B 2 17 ? -15.011 -0.385 31.859 1.00 30.39 14 GLN B O 1
ATOM 2027 N N . VAL B 2 18 ? -14.538 -2.497 32.425 1.00 24.06 15 VAL B N 1
ATOM 2028 C CA . VAL B 2 18 ? -13.773 -2.206 33.634 1.00 23.90 15 VAL B CA 1
ATOM 2029 C C . VAL B 2 18 ? -12.367 -2.763 33.489 1.00 24.01 15 VAL B C 1
ATOM 2030 O O . VAL B 2 18 ? -12.214 -3.895 33.002 1.00 21.47 15 VAL B O 1
ATOM 2034 N N . LYS B 2 19 ? -11.340 -2.012 33.941 1.00 21.94 16 LYS B N 1
ATOM 2035 C CA . LYS B 2 19 ? -9.973 -2.541 33.881 1.00 22.26 16 LYS B CA 1
ATOM 2036 C C . LYS B 2 19 ? -9.625 -3.329 35.145 1.00 21.72 16 LYS B C 1
ATOM 2037 O O . LYS B 2 19 ? -9.755 -2.821 36.269 1.00 24.74 16 LYS B O 1
ATOM 2043 N N . VAL B 2 20 ? -9.197 -4.588 34.972 1.00 20.84 17 VAL B N 1
ATOM 2044 C CA . VAL B 2 20 ? -8.842 -5.412 36.121 1.00 22.68 17 VAL B CA 1
ATOM 2045 C C . VAL B 2 20 ? -7.410 -5.908 35.987 1.00 22.40 17 VAL B C 1
ATOM 2046 O O . VAL B 2 20 ? -6.878 -6.067 34.877 1.00 23.18 17 VAL B O 1
ATOM 2050 N N . ILE B 2 21 ? -6.783 -6.144 37.135 1.00 21.83 18 ILE B N 1
ATOM 2051 C CA . ILE B 2 21 ? -5.462 -6.787 37.167 1.00 27.10 18 ILE B CA 1
ATOM 2052 C C . ILE B 2 21 ? -5.578 -8.034 38.000 1.00 28.38 18 ILE B C 1
ATOM 2053 O O . ILE B 2 21 ? -5.929 -7.955 39.179 1.00 27.63 18 ILE B O 1
ATOM 2058 N N . PHE B 2 22 ? -5.263 -9.197 37.399 1.00 23.06 19 PHE B N 1
ATOM 2059 C CA . PHE B 2 22 ? -5.358 -10.451 38.129 1.00 21.56 19 PHE B CA 1
ATOM 2060 C C . PHE B 2 22 ? -4.080 -10.687 38.898 1.00 27.59 19 PHE B C 1
ATOM 2061 O O . PHE B 2 22 ? -2.970 -10.441 38.392 1.00 27.60 19 PHE B O 1
ATOM 2069 N N . THR B 2 23 ? -4.233 -11.190 40.103 1.00 28.04 20 THR B N 1
ATOM 2070 C CA . THR B 2 23 ? -3.082 -11.627 40.865 1.00 29.47 20 THR B CA 1
ATOM 2071 C C . THR B 2 23 ? -3.439 -12.869 41.685 1.00 26.58 20 THR B C 1
ATOM 2072 O O . THR B 2 23 ? -4.597 -13.123 42.024 1.00 25.80 20 THR B O 1
ATOM 2076 N N . THR B 2 24 ? -2.406 -13.606 42.088 1.00 30.07 21 THR B N 1
ATOM 2077 C CA . THR B 2 24 ? -2.659 -14.770 42.935 1.00 32.07 21 THR B CA 1
ATOM 2078 C C . THR B 2 24 ? -1.497 -14.966 43.898 1.00 34.97 21 THR B C 1
ATOM 2079 O O . THR B 2 24 ? -0.360 -14.588 43.595 1.00 35.91 21 THR B O 1
ATOM 2083 N N . THR B 2 25 ? -1.797 -15.567 45.048 1.00 39.87 22 THR B N 1
ATOM 2084 C CA . THR B 2 25 ? -0.735 -16.001 45.957 1.00 48.17 22 THR B CA 1
ATOM 2085 C C . THR B 2 25 ? -0.455 -17.496 45.889 1.00 56.97 22 THR B C 1
ATOM 2086 O O . THR B 2 25 ? 0.525 -17.934 46.501 1.00 62.97 22 THR B O 1
ATOM 2090 N N . GLU B 2 26 ? -1.279 -18.300 45.112 1.00 63.30 23 GLU B N 1
ATOM 2091 C CA . GLU B 2 26 ? -1.157 -19.747 44.902 1.00 70.58 23 GLU B CA 1
ATOM 2092 C C . GLU B 2 26 ? -0.055 -20.057 43.883 1.00 76.66 23 GLU B C 1
ATOM 2093 O O . GLU B 2 26 ? 0.102 -19.332 42.889 1.00 71.60 23 GLU B O 1
ATOM 2099 N N . PRO B 2 27 ? 0.752 -21.133 44.128 1.00 86.01 24 PRO B N 1
ATOM 2100 C CA . PRO B 2 27 ? 2.006 -21.315 43.371 1.00 85.07 24 PRO B CA 1
ATOM 2101 C C . PRO B 2 27 ? 1.824 -21.680 41.904 1.00 77.58 24 PRO B C 1
ATOM 2102 O O . PRO B 2 27 ? 2.343 -20.997 41.012 1.00 72.35 24 PRO B O 1
ATOM 2106 N N . ASP B 2 28 ? 1.012 -22.712 41.657 1.00 74.77 25 ASP B N 1
ATOM 2107 C CA . ASP B 2 28 ? 0.912 -23.329 40.346 1.00 69.91 25 ASP B CA 1
ATOM 2108 C C . ASP B 2 28 ? -0.036 -22.601 39.415 1.00 58.87 25 ASP B C 1
ATOM 2109 O O . ASP B 2 28 ? -0.229 -23.073 38.282 1.00 54.65 25 ASP B O 1
ATOM 2114 N N . LEU B 2 29 ? -0.609 -21.464 39.846 1.00 46.01 26 LEU B N 1
ATOM 2115 C CA . LEU B 2 29 ? -1.704 -20.858 39.103 1.00 42.70 26 LEU B CA 1
ATOM 2116 C C . LEU B 2 29 ? -1.415 -19.430 38.641 1.00 38.97 26 LEU B C 1
ATOM 2117 O O . LEU B 2 29 ? -2.353 -18.694 38.331 1.00 35.68 26 LEU B O 1
ATOM 2122 N N . GLU B 2 30 ? -0.144 -19.036 38.522 1.00 37.49 27 GLU B N 1
ATOM 2123 C CA . GLU B 2 30 ? 0.196 -17.704 38.041 1.00 40.47 27 GLU B CA 1
ATOM 2124 C C . GLU B 2 30 ? -0.003 -17.607 36.526 1.00 36.44 27 GLU B C 1
ATOM 2125 O O . GLU B 2 30 ? 0.256 -18.559 35.782 1.00 31.44 27 GLU B O 1
ATOM 2131 N N . LEU B 2 31 ? -0.402 -16.434 36.069 1.00 31.18 28 LEU B N 1
ATOM 2132 C CA . LEU B 2 31 ? -0.444 -16.079 34.663 1.00 28.34 28 LEU B CA 1
ATOM 2133 C C . LEU B 2 31 ? 0.889 -15.453 34.283 1.00 34.37 28 LEU B C 1
ATOM 2134 O O . LEU B 2 31 ? 1.509 -14.789 35.106 1.00 34.91 28 LEU B O 1
ATOM 2139 N N . PRO B 2 32 ? 1.302 -15.531 33.025 1.00 37.60 29 PRO B N 1
ATOM 2140 C CA . PRO B 2 32 ? 2.429 -14.684 32.598 1.00 36.77 29 PRO B CA 1
ATOM 2141 C C . PRO B 2 32 ? 2.036 -13.222 32.769 1.00 39.45 29 PRO B C 1
ATOM 2142 O O . PRO B 2 32 ? 0.862 -12.859 32.612 1.00 29.76 29 PRO B O 1
ATOM 2146 N N . GLU B 2 33 ? 3.049 -12.383 33.053 1.00 34.10 30 GLU B N 1
ATOM 2147 C CA . GLU B 2 33 ? 2.825 -10.966 33.308 1.00 38.62 30 GLU B CA 1
ATOM 2148 C C . GLU B 2 33 ? 2.000 -10.341 32.199 1.00 37.22 30 GLU B C 1
ATOM 2149 O O . GLU B 2 33 ? 1.162 -9.469 32.447 1.00 30.88 30 GLU B O 1
ATOM 2155 N N . SER B 2 34 ? 2.226 -10.777 30.963 1.00 38.16 31 SER B N 1
ATOM 2156 C CA . SER B 2 34 ? 1.550 -10.231 29.794 1.00 35.52 31 SER B CA 1
ATOM 2157 C C . SER B 2 34 ? 0.057 -10.524 29.754 1.00 31.46 31 SER B C 1
ATOM 2158 O O . SER B 2 34 ? -0.644 -9.934 28.916 1.00 30.49 31 SER B O 1
ATOM 2161 N N . LYS B 2 35 ? -0.444 -11.475 30.564 1.00 26.23 32 LYS B N 1
ATOM 2162 C CA . LYS B 2 35 ? -1.877 -11.776 30.556 1.00 26.32 32 LYS B CA 1
ATOM 2163 C C . LYS B 2 35 ? -2.610 -11.303 31.810 1.00 28.25 32 LYS B C 1
ATOM 2164 O O . LYS B 2 35 ? -3.787 -11.647 31.969 1.00 26.70 32 LYS B O 1
ATOM 2170 N N . ARG B 2 36 ? -1.960 -10.545 32.708 1.00 22.90 33 ARG B N 1
ATOM 2171 C CA . ARG B 2 36 ? -2.639 -10.209 33.961 1.00 26.93 33 ARG B CA 1
ATOM 2172 C C . ARG B 2 36 ? -3.539 -8.969 33.886 1.00 26.95 33 ARG B C 1
ATOM 2173 O O . ARG B 2 36 ? -4.412 -8.804 34.760 1.00 26.04 33 ARG B O 1
ATOM 2181 N N . GLN B 2 37 ? -3.342 -8.109 32.908 1.00 20.42 34 GLN B N 1
ATOM 2182 C CA . GLN B 2 37 ? -4.147 -6.885 32.815 1.00 22.56 34 GLN B CA 1
ATOM 2183 C C . GLN B 2 37 ? -5.195 -7.049 31.745 1.00 25.93 34 GLN B C 1
ATOM 2184 O O . GLN B 2 37 ? -4.836 -7.258 30.576 1.00 26.97 34 GLN B O 1
ATOM 2190 N N . LEU B 2 38 ? -6.490 -6.873 32.113 1.00 19.15 35 LEU B N 1
ATOM 2191 C CA . LEU B 2 38 ? -7.571 -7.199 31.192 1.00 22.33 35 LEU B CA 1
ATOM 2192 C C . LEU B 2 38 ? -8.729 -6.199 31.325 1.00 25.10 35 LEU B C 1
ATOM 2193 O O . LEU B 2 38 ? -9.195 -5.904 32.434 1.00 26.99 35 LEU B O 1
ATOM 2198 N N . LEU B 2 39 ? -9.264 -5.754 30.195 1.00 22.39 36 LEU B N 1
ATOM 2199 C CA . LEU B 2 39 ? -10.569 -5.072 30.203 1.00 20.71 36 LEU B CA 1
ATOM 2200 C C . LEU B 2 39 ? -11.663 -6.117 30.110 1.00 23.42 36 LEU B C 1
ATOM 2201 O O . LEU B 2 39 ? -11.598 -6.992 29.233 1.00 25.49 36 LEU B O 1
ATOM 2206 N N . VAL B 2 40 ? -12.647 -6.031 31.002 1.00 22.37 37 VAL B N 1
ATOM 2207 C CA . VAL B 2 40 ? -13.747 -6.996 31.041 1.00 22.47 37 VAL B CA 1
ATOM 2208 C C . VAL B 2 40 ? -15.071 -6.242 31.044 1.00 21.95 37 VAL B C 1
ATOM 2209 O O . VAL B 2 40 ? -15.141 -5.080 31.488 1.00 22.84 37 VAL B O 1
ATOM 2213 N N . PRO B 2 41 ? -16.139 -6.872 30.549 1.00 24.26 38 PRO B N 1
ATOM 2214 C CA . PRO B 2 41 ? -17.472 -6.249 30.637 1.00 26.48 38 PRO B CA 1
ATOM 2215 C C . PRO B 2 41 ? -17.824 -5.909 32.082 1.00 27.49 38 PRO B C 1
ATOM 2216 O O . PRO B 2 41 ? -17.625 -6.708 33.000 1.00 24.90 38 PRO B O 1
ATOM 2220 N N . ALA B 2 42 ? -18.346 -4.699 32.280 1.00 21.42 39 ALA B N 1
ATOM 2221 C CA . ALA B 2 42 ? -18.566 -4.170 33.625 1.00 22.19 39 ALA B CA 1
ATOM 2222 C C . ALA B 2 42 ? -19.632 -4.956 34.401 1.00 27.37 39 ALA B C 1
ATOM 2223 O O . ALA B 2 42 ? -19.653 -4.923 35.623 1.00 27.84 39 ALA B O 1
ATOM 2225 N N . ASP B 2 43 ? -20.537 -5.608 33.714 1.00 25.32 40 ASP B N 1
ATOM 2226 C CA . ASP B 2 43 ? -21.602 -6.366 34.358 1.00 30.98 40 ASP B CA 1
ATOM 2227 C C . ASP B 2 43 ? -21.191 -7.787 34.685 1.00 31.31 40 ASP B C 1
ATOM 2228 O O . ASP B 2 43 ? -22.052 -8.582 35.083 1.00 30.03 40 ASP B O 1
ATOM 2233 N N . ILE B 2 44 ? -19.906 -8.141 34.496 1.00 28.59 41 ILE B N 1
ATOM 2234 C CA . ILE B 2 44 ? -19.444 -9.503 34.815 1.00 22.80 41 ILE B CA 1
ATOM 2235 C C . ILE B 2 44 ? -19.452 -9.728 36.325 1.00 22.43 41 ILE B C 1
ATOM 2236 O O . ILE B 2 44 ? -19.264 -8.793 37.123 1.00 22.38 41 ILE B O 1
ATOM 2241 N N . ARG B 2 45 ? -19.701 -10.974 36.731 1.00 24.90 42 ARG B N 1
ATOM 2242 C CA . ARG B 2 45 ? -19.649 -11.443 38.122 1.00 26.18 42 ARG B CA 1
ATOM 2243 C C . ARG B 2 45 ? -18.555 -12.484 38.252 1.00 24.54 42 ARG B C 1
ATOM 2244 O O . ARG B 2 45 ? -17.871 -12.798 37.277 1.00 24.81 42 ARG B O 1
ATOM 2252 N N . ARG B 2 46 ? -18.395 -13.043 39.470 1.00 24.14 43 ARG B N 1
ATOM 2253 C CA . ARG B 2 46 ? -17.319 -14.025 39.655 1.00 25.71 43 ARG B CA 1
ATOM 2254 C C . ARG B 2 46 ? -17.453 -15.225 38.707 1.00 22.46 43 ARG B C 1
ATOM 2255 O O . ARG B 2 46 ? -16.460 -15.810 38.315 1.00 21.56 43 ARG B O 1
ATOM 2263 N N . TYR B 2 47 ? -18.682 -15.666 38.404 1.00 25.60 44 TYR B N 1
ATOM 2264 C CA . TYR B 2 47 ? -18.876 -16.806 37.497 1.00 23.36 44 TYR B CA 1
ATOM 2265 C C . TYR B 2 47 ? -18.184 -16.586 36.155 1.00 24.24 44 TYR B C 1
ATOM 2266 O O . TYR B 2 47 ? -17.367 -17.414 35.692 1.00 23.82 44 TYR B O 1
ATOM 2275 N N . GLY B 2 48 ? -18.474 -15.448 35.532 1.00 22.66 45 GLY B N 1
ATOM 2276 C CA . GLY B 2 48 ? -17.808 -15.079 34.281 1.00 20.99 45 GLY B CA 1
ATOM 2277 C C . GLY B 2 48 ? -16.304 -14.841 34.407 1.00 20.54 45 GLY B C 1
ATOM 2278 O O . GLY B 2 48 ? -15.548 -15.195 33.497 1.00 22.11 45 GLY B O 1
ATOM 2279 N N . LEU B 2 49 ? -15.852 -14.181 35.497 1.00 24.12 46 LEU B N 1
ATOM 2280 C CA . LEU B 2 49 ? -14.398 -14.004 35.667 1.00 20.86 46 LEU B CA 1
ATOM 2281 C C . LEU B 2 49 ? -13.705 -15.358 35.757 1.00 20.00 46 LEU B C 1
ATOM 2282 O O . LEU B 2 49 ? -12.597 -15.532 35.242 1.00 23.39 46 LEU B O 1
ATOM 2287 N N . SER B 2 50 ? -14.324 -16.337 36.432 1.00 24.04 47 SER B N 1
ATOM 2288 C CA . SER B 2 50 ? -13.692 -17.662 36.552 1.00 21.16 47 SER B CA 1
ATOM 2289 C C . SER B 2 50 ? -13.581 -18.336 35.190 1.00 24.68 47 SER B C 1
ATOM 2290 O O . SER B 2 50 ? -12.568 -18.990 34.880 1.00 23.90 47 SER B O 1
ATOM 2293 N N . ARG B 2 51 ? -14.619 -18.188 34.348 1.00 26.49 48 ARG B N 1
ATOM 2294 C CA . ARG B 2 51 ? -14.546 -18.735 32.989 1.00 30.76 48 ARG B CA 1
ATOM 2295 C C . ARG B 2 51 ? -13.425 -18.118 32.179 1.00 27.59 48 ARG B C 1
ATOM 2296 O O . ARG B 2 51 ? -12.763 -18.818 31.407 1.00 28.20 48 ARG B O 1
ATOM 2304 N N . ILE B 2 52 ? -13.242 -16.799 32.292 1.00 23.72 49 ILE B N 1
ATOM 2305 C CA . ILE B 2 52 ? -12.116 -16.147 31.606 1.00 23.03 49 ILE B CA 1
ATOM 2306 C C . ILE B 2 52 ? -10.793 -16.751 32.055 1.00 27.48 49 ILE B C 1
ATOM 2307 O O . ILE B 2 52 ? -9.920 -17.118 31.220 1.00 27.83 49 ILE B O 1
ATOM 2312 N N . LEU B 2 53 ? -10.597 -16.853 33.385 1.00 24.98 50 LEU B N 1
ATOM 2313 C CA . LEU B 2 53 ? -9.309 -17.354 33.899 1.00 26.92 50 LEU B CA 1
ATOM 2314 C C . LEU B 2 53 ? -9.027 -18.773 33.420 1.00 26.66 50 LEU B C 1
ATOM 2315 O O . LEU B 2 53 ? -7.859 -19.144 33.167 1.00 29.00 50 LEU B O 1
ATOM 2320 N N . ASN B 2 54 ? -10.072 -19.609 33.372 1.00 27.79 51 ASN B N 1
ATOM 2321 C CA . ASN B 2 54 ? -9.897 -20.999 32.946 1.00 28.16 51 ASN B CA 1
ATOM 2322 C C . ASN B 2 54 ? -9.687 -21.130 31.447 1.00 34.51 51 ASN B C 1
ATOM 2323 O O . ASN B 2 54 ? -9.302 -22.223 30.988 1.00 38.98 51 ASN B O 1
ATOM 2328 N N . SER B 2 55 ? -9.897 -20.052 30.687 1.00 32.98 52 SER B N 1
ATOM 2329 C CA . SER B 2 55 ? -9.955 -20.141 29.224 1.00 36.46 52 SER B CA 1
ATOM 2330 C C . SER B 2 55 ? -8.580 -20.425 28.609 1.00 34.63 52 SER B C 1
ATOM 2331 O O . SER B 2 55 ? -7.533 -20.325 29.258 1.00 28.96 52 SER B O 1
ATOM 2334 N N . GLU B 2 56 ? -8.620 -20.824 27.333 1.00 37.44 53 GLU B N 1
ATOM 2335 C CA . GLU B 2 56 ? -7.444 -21.264 26.563 1.00 45.72 53 GLU B CA 1
ATOM 2336 C C . GLU B 2 56 ? -6.306 -20.231 26.573 1.00 43.40 53 GLU B C 1
ATOM 2337 O O . GLU B 2 56 ? -5.136 -20.627 26.710 1.00 38.10 53 GLU B O 1
ATOM 2343 N N . SER B 2 57 ? -6.616 -18.922 26.390 1.00 44.49 54 SER B N 1
ATOM 2344 C CA . SER B 2 57 ? -5.611 -17.846 26.355 1.00 48.24 54 SER B CA 1
ATOM 2345 C C . SER B 2 57 ? -5.102 -17.428 27.739 1.00 47.00 54 SER B C 1
ATOM 2346 O O . SER B 2 57 ? -4.163 -16.611 27.814 1.00 44.13 54 SER B O 1
ATOM 2349 N N . MET B 2 58 ? -5.699 -17.944 28.818 1.00 33.62 55 MET B N 1
ATOM 2350 C CA . MET B 2 58 ? -5.326 -17.549 30.169 1.00 28.81 55 MET B CA 1
ATOM 2351 C C . MET B 2 58 ? -4.700 -18.736 30.894 1.00 30.09 55 MET B C 1
ATOM 2352 O O . MET B 2 58 ? -3.626 -19.186 30.498 1.00 30.70 55 MET B O 1
ATOM 2357 N N . LEU B 2 59 ? -5.339 -19.312 31.940 1.00 25.94 56 LEU B N 1
ATOM 2358 C CA . LEU B 2 59 ? -4.663 -20.412 32.642 1.00 29.52 56 LEU B CA 1
ATOM 2359 C C . LEU B 2 59 ? -4.763 -21.712 31.857 1.00 35.90 56 LEU B C 1
ATOM 2360 O O . LEU B 2 59 ? -3.947 -22.611 32.071 1.00 36.52 56 LEU B O 1
ATOM 2365 N N . ASP B 2 60 ? -5.804 -21.853 31.031 1.00 36.01 57 ASP B N 1
ATOM 2366 C CA . ASP B 2 60 ? -6.083 -23.078 30.263 1.00 41.23 57 ASP B CA 1
ATOM 2367 C C . ASP B 2 60 ? -6.235 -24.288 31.179 1.00 45.35 57 ASP B C 1
ATOM 2368 O O . ASP B 2 60 ? -5.714 -25.357 30.892 1.00 49.39 57 ASP B O 1
ATOM 2373 N N . THR B 2 61 ? -6.931 -24.105 32.305 1.00 42.64 58 THR B N 1
ATOM 2374 C CA . THR B 2 61 ? -7.175 -25.137 33.306 1.00 39.30 58 THR B CA 1
ATOM 2375 C C . THR B 2 61 ? -8.580 -25.731 33.205 1.00 41.92 58 THR B C 1
ATOM 2376 O O . THR B 2 61 ? -8.914 -26.634 33.965 1.00 43.66 58 THR B O 1
ATOM 2380 N N . GLY B 2 62 ? -9.396 -25.260 32.270 1.00 40.06 59 GLY B N 1
ATOM 2381 C CA . GLY B 2 62 ? -10.681 -25.859 31.988 1.00 44.98 59 GLY B CA 1
ATOM 2382 C C . GLY B 2 62 ? -11.825 -25.425 32.859 1.00 46.51 59 GLY B C 1
ATOM 2383 O O . GLY B 2 62 ? -12.616 -24.605 32.384 1.00 51.79 59 GLY B O 1
ATOM 2384 N N . SER B 2 63 ? -11.924 -25.876 34.122 1.00 40.76 60 SER B N 1
ATOM 2385 C CA . SER B 2 63 ? -13.163 -25.632 34.859 1.00 43.63 60 SER B CA 1
ATOM 2386 C C . SER B 2 63 ? -12.971 -25.533 36.386 1.00 41.63 60 SER B C 1
ATOM 2387 O O . SER B 2 63 ? -13.856 -25.959 37.150 1.00 40.21 60 SER B O 1
ATOM 2390 N N . ILE B 2 64 ? -11.833 -25.017 36.848 1.00 34.89 61 ILE B N 1
ATOM 2391 C CA . ILE B 2 64 ? -11.611 -24.779 38.276 1.00 32.32 61 ILE B CA 1
ATOM 2392 C C . ILE B 2 64 ? -12.499 -23.629 38.730 1.00 31.00 61 ILE B C 1
ATOM 2393 O O . ILE B 2 64 ? -12.367 -22.514 38.194 1.00 29.41 61 ILE B O 1
ATOM 2398 N N . PRO B 2 65 ? -13.373 -23.788 39.723 1.00 33.97 62 PRO B N 1
ATOM 2399 C CA . PRO B 2 65 ? -14.161 -22.610 40.157 1.00 32.71 62 PRO B CA 1
ATOM 2400 C C . PRO B 2 65 ? -13.288 -21.710 41.022 1.00 34.59 62 PRO B C 1
ATOM 2401 O O . PRO B 2 65 ? -12.692 -22.170 41.999 1.00 32.14 62 PRO B O 1
ATOM 2405 N N . PHE B 2 66 ? -13.146 -20.452 40.613 1.00 28.75 63 PHE B N 1
ATOM 2406 C CA . PHE B 2 66 ? -12.362 -19.467 41.344 1.00 27.92 63 PHE B CA 1
ATOM 2407 C C . PHE B 2 66 ? -13.266 -18.467 42.060 1.00 27.77 63 PHE B C 1
ATOM 2408 O O . PHE B 2 66 ? -14.330 -18.097 41.551 1.00 27.09 63 PHE B O 1
ATOM 2416 N N . ASP B 2 67 ? -12.828 -18.032 43.246 1.00 26.13 64 ASP B N 1
ATOM 2417 C CA . ASP B 2 67 ? -13.331 -16.865 43.970 1.00 26.12 64 ASP B CA 1
ATOM 2418 C C . ASP B 2 67 ? -12.346 -15.696 43.778 1.00 27.01 64 ASP B C 1
ATOM 2419 O O . ASP B 2 67 ? -11.192 -15.895 43.371 1.00 28.86 64 ASP B O 1
ATOM 2424 N N . PHE B 2 68 ? -12.814 -14.470 44.048 1.00 27.23 65 PHE B N 1
ATOM 2425 C CA . PHE B 2 68 ? -11.975 -13.286 43.842 1.00 27.02 65 PHE B CA 1
ATOM 2426 C C . PHE B 2 68 ? -12.056 -12.372 45.065 1.00 27.06 65 PHE B C 1
ATOM 2427 O O . PHE B 2 68 ? -13.154 -12.110 45.587 1.00 28.30 65 PHE B O 1
ATOM 2435 N N . LEU B 2 69 ? -10.901 -11.929 45.547 1.00 26.48 66 LEU B N 1
ATOM 2436 C CA . LEU B 2 69 ? -10.815 -10.956 46.638 1.00 29.57 66 LEU B CA 1
ATOM 2437 C C . LEU B 2 69 ? -10.437 -9.602 46.049 1.00 29.44 66 LEU B C 1
ATOM 2438 O O . LEU B 2 69 ? -9.552 -9.526 45.201 1.00 25.35 66 LEU B O 1
ATOM 2443 N N . ILE B 2 70 ? -11.081 -8.535 46.501 1.00 31.09 67 ILE B N 1
ATOM 2444 C CA . ILE B 2 70 ? -10.637 -7.184 46.173 1.00 31.79 67 ILE B CA 1
ATOM 2445 C C . ILE B 2 70 ? -10.245 -6.536 47.497 1.00 36.97 67 ILE B C 1
ATOM 2446 O O . ILE B 2 70 ? -11.095 -6.408 48.390 1.00 33.67 67 ILE B O 1
ATOM 2451 N N . ASN B 2 71 ? -8.957 -6.191 47.648 1.00 37.31 68 ASN B N 1
ATOM 2452 C CA . ASN B 2 71 ? -8.458 -5.587 48.885 1.00 49.20 68 ASN B CA 1
ATOM 2453 C C . ASN B 2 71 ? -8.921 -6.396 50.103 1.00 54.04 68 ASN B C 1
ATOM 2454 O O . ASN B 2 71 ? -9.577 -5.877 50.999 1.00 54.87 68 ASN B O 1
ATOM 2459 N N . GLY B 2 72 ? -8.696 -7.706 50.069 1.00 54.22 69 GLY B N 1
ATOM 2460 C CA . GLY B 2 72 ? -9.027 -8.533 51.222 1.00 55.52 69 GLY B CA 1
ATOM 2461 C C . GLY B 2 72 ? -10.487 -8.854 51.461 1.00 52.11 69 GLY B C 1
ATOM 2462 O O . GLY B 2 72 ? -10.802 -9.526 52.452 1.00 56.69 69 GLY B O 1
ATOM 2463 N N . SER B 2 73 ? -11.384 -8.506 50.554 1.00 46.67 70 SER B N 1
ATOM 2464 C CA . SER B 2 73 ? -12.796 -8.814 50.720 1.00 42.14 70 SER B CA 1
ATOM 2465 C C . SER B 2 73 ? -13.333 -9.509 49.463 1.00 36.90 70 SER B C 1
ATOM 2466 O O . SER B 2 73 ? -13.030 -9.097 48.336 1.00 32.20 70 SER B O 1
ATOM 2469 N N . PHE B 2 74 ?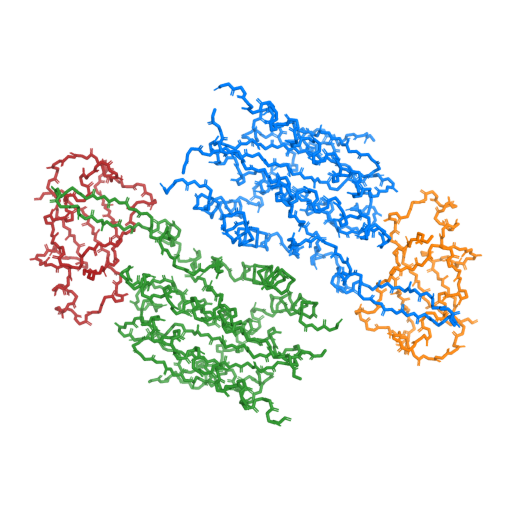 -14.133 -10.560 49.656 1.00 36.72 71 PHE B N 1
ATOM 2470 C CA . PHE B 2 74 ? -14.626 -11.376 48.538 1.00 36.73 71 PHE B CA 1
ATOM 2471 C C . PHE B 2 74 ? -15.637 -10.646 47.677 1.00 36.37 71 PHE B C 1
ATOM 2472 O O . PHE B 2 74 ? -16.549 -9.982 48.187 1.00 34.06 71 PHE B O 1
ATOM 2480 N N . LEU B 2 75 ? -15.495 -10.827 46.361 1.00 32.03 72 LEU B N 1
ATOM 2481 C CA . LEU B 2 75 ? -16.400 -10.259 45.359 1.00 26.06 72 LEU B CA 1
ATOM 2482 C C . LEU B 2 75 ? -17.712 -11.027 45.360 1.00 34.16 72 LEU B C 1
ATOM 2483 O O . LEU B 2 75 ? -17.739 -12.241 45.097 1.00 35.29 72 LEU B O 1
ATOM 2488 N N . ARG B 2 76 ? -18.802 -10.306 45.613 1.00 32.99 73 ARG B N 1
ATOM 2489 C CA . ARG B 2 76 ? -20.111 -10.933 45.737 1.00 42.68 73 ARG B CA 1
ATOM 2490 C C . ARG B 2 76 ? -21.157 -10.353 44.796 1.00 39.27 73 ARG B C 1
ATOM 2491 O O . ARG B 2 76 ? -22.332 -10.733 44.894 1.00 39.57 73 ARG B O 1
ATOM 2499 N N . SER B 2 77 ? -20.779 -9.432 43.909 1.00 29.40 74 SER B N 1
ATOM 2500 C CA . SER B 2 77 ? -21.709 -8.757 43.001 1.00 29.66 74 SER B CA 1
ATOM 2501 C C . SER B 2 77 ? -21.039 -8.623 41.625 1.00 31.67 74 SER B C 1
ATOM 2502 O O . SER B 2 77 ? -19.961 -9.171 41.369 1.00 26.31 74 SER B O 1
ATOM 2505 N N . SER B 2 78 ? -21.706 -7.953 40.698 1.00 26.18 75 SER B N 1
ATOM 2506 C CA . SER B 2 78 ? -21.020 -7.581 39.455 1.00 25.57 75 SER B CA 1
ATOM 2507 C C . SER B 2 78 ? -19.950 -6.538 39.763 1.00 24.42 75 SER B C 1
ATOM 2508 O O . SER B 2 78 ? -19.924 -5.947 40.852 1.00 26.69 75 SER B O 1
ATOM 2511 N N . LEU B 2 79 ? -19.013 -6.343 38.817 1.00 23.50 76 LEU B N 1
ATOM 2512 C CA . LEU B 2 79 ? -17.963 -5.363 39.078 1.00 23.74 76 LEU B CA 1
ATOM 2513 C C . LEU B 2 79 ? -18.560 -3.948 39.119 1.00 25.67 76 LEU B C 1
ATOM 2514 O O . LEU B 2 79 ? -18.160 -3.128 39.937 1.00 23.79 76 LEU B O 1
ATOM 2519 N N . GLU B 2 80 ? -19.546 -3.664 38.258 1.00 30.24 77 GLU B N 1
ATOM 2520 C CA . GLU B 2 80 ? -20.118 -2.317 38.243 1.00 32.85 77 GLU B CA 1
ATOM 2521 C C . GLU B 2 80 ? -20.855 -2.003 39.557 1.00 31.62 77 GLU B C 1
ATOM 2522 O O . GLU B 2 80 ? -20.809 -0.859 40.048 1.00 29.99 77 GLU B O 1
ATOM 2528 N N . ASP B 2 81 ? -21.542 -2.992 40.128 1.00 30.82 78 ASP B N 1
ATOM 2529 C CA . ASP B 2 81 ? -22.187 -2.795 41.425 1.00 32.99 78 ASP B CA 1
ATOM 2530 C C . ASP B 2 81 ? -21.171 -2.702 42.542 1.00 31.54 78 ASP B C 1
ATOM 2531 O O . ASP B 2 81 ? -21.381 -1.949 43.506 1.00 29.68 78 ASP B O 1
ATOM 2536 N N . TYR B 2 82 ? -20.043 -3.424 42.419 1.00 27.33 79 TYR B N 1
ATOM 2537 C CA . TYR B 2 82 ? -18.955 -3.236 43.369 1.00 28.92 79 TYR B CA 1
ATOM 2538 C C . TYR B 2 82 ? -18.430 -1.791 43.335 1.00 28.86 79 TYR B C 1
ATOM 2539 O O . TYR B 2 82 ? -18.156 -1.188 44.382 1.00 28.47 79 TYR B O 1
ATOM 2548 N N . LEU B 2 83 ? -18.230 -1.252 42.130 1.00 27.87 80 LEU B N 1
ATOM 2549 C CA . LEU B 2 83 ? -17.807 0.139 41.976 1.00 27.56 80 LEU B CA 1
ATOM 2550 C C . LEU B 2 83 ? -18.837 1.098 42.567 1.00 29.11 80 LEU B C 1
ATOM 2551 O O . LEU B 2 83 ? -18.489 2.021 43.307 1.00 35.09 80 LEU B O 1
ATOM 2556 N N . THR B 2 84 ? -20.082 0.934 42.190 1.00 31.26 81 THR B N 1
ATOM 2557 C CA . THR B 2 84 ? -21.121 1.852 42.683 1.00 35.50 81 THR B CA 1
ATOM 2558 C C . THR B 2 84 ? -21.217 1.834 44.201 1.00 37.98 81 THR B C 1
ATOM 2559 O O . THR B 2 84 ? -21.294 2.896 44.837 1.00 35.74 81 THR B O 1
ATOM 2563 N N . SER B 2 85 ? -21.180 0.638 44.795 1.00 39.97 82 SER B N 1
ATOM 2564 C CA . SER B 2 85 ? -21.274 0.500 46.248 1.00 42.59 82 SER B CA 1
ATOM 2565 C C . SER B 2 85 ? -20.142 1.208 46.965 1.00 41.66 82 SER B C 1
ATOM 2566 O O . SER B 2 85 ? -20.293 1.612 48.128 1.00 40.72 82 SER B O 1
ATOM 2569 N N . ASN B 2 86 ? -18.978 1.303 46.336 1.00 34.61 83 ASN B N 1
ATOM 2570 C CA . ASN B 2 86 ? -17.835 1.931 46.976 1.00 37.96 83 ASN B CA 1
ATOM 2571 C C . ASN B 2 86 ? -17.593 3.360 46.488 1.00 35.19 83 ASN B C 1
ATOM 2572 O O . ASN B 2 86 ? -16.500 3.890 46.698 1.00 41.94 83 ASN B O 1
ATOM 2577 N N . GLY B 2 87 ? -18.544 3.955 45.777 1.00 33.22 84 GLY B N 1
ATOM 2578 C CA . GLY B 2 87 ? -18.335 5.303 45.261 1.00 37.67 84 GLY B CA 1
ATOM 2579 C C . GLY B 2 87 ? -17.256 5.444 44.193 1.00 37.97 84 GLY B C 1
ATOM 2580 O O . GLY B 2 87 ? -16.617 6.507 44.097 1.00 36.22 84 GLY B O 1
ATOM 2581 N N . LEU B 2 88 ? -17.036 4.415 43.373 1.00 34.00 85 LEU B N 1
ATOM 2582 C CA . LEU B 2 88 ? -15.958 4.443 42.375 1.00 29.47 85 LEU B CA 1
ATOM 2583 C C . LEU B 2 88 ? -16.574 4.503 40.987 1.00 32.04 85 LEU B C 1
ATOM 2584 O O . LEU B 2 88 ? -17.716 4.090 40.789 1.00 35.35 85 LEU B O 1
ATOM 2589 N N . SER B 2 89 ? -15.819 5.052 40.019 1.00 32.28 86 SER B N 1
ATOM 2590 C CA . SER B 2 89 ? -16.270 5.108 38.633 1.00 29.85 86 SER B CA 1
ATOM 2591 C C . SER B 2 89 ? -15.605 4.017 37.816 1.00 27.08 86 SER B C 1
ATOM 2592 O O . SER B 2 89 ? -14.724 3.298 38.290 1.00 43.24 86 SER B O 1
ATOM 2595 N N . LEU B 2 90 ? -16.015 3.949 36.539 1.00 26.16 87 LEU B N 1
ATOM 2596 C CA . LEU B 2 90 ? -15.384 3.015 35.601 1.00 24.73 87 LEU B CA 1
ATOM 2597 C C . LEU B 2 90 ? -13.917 3.372 35.323 1.00 28.17 87 LEU B C 1
ATOM 2598 O O . LEU B 2 90 ? -13.213 2.579 34.675 1.00 30.26 87 LEU B O 1
ATOM 2603 N N . GLU B 2 91 ? -13.434 4.548 35.782 1.00 25.92 88 GLU B N 1
ATOM 2604 C CA . GLU B 2 91 ? -11.997 4.908 35.634 1.00 23.06 88 GLU B CA 1
ATOM 2605 C C . GLU B 2 91 ? -11.094 4.094 36.555 1.00 26.29 88 GLU B C 1
ATOM 2606 O O . GLU B 2 91 ? -9.859 4.131 36.403 1.00 28.00 88 GLU B O 1
ATOM 2612 N N . THR B 2 92 ? -11.668 3.369 37.530 1.00 24.21 89 THR B N 1
ATOM 2613 C CA . THR B 2 92 ? -10.875 2.698 38.561 1.00 26.83 89 THR B CA 1
ATOM 2614 C C . THR B 2 92 ? -10.347 1.355 38.048 1.00 27.54 89 THR B C 1
ATOM 2615 O O . THR B 2 92 ? -11.122 0.543 37.539 1.00 29.57 89 THR B O 1
ATOM 2619 N N . THR B 2 93 ? -9.066 1.085 38.265 1.00 25.11 90 THR B N 1
ATOM 2620 C CA . THR B 2 93 ? -8.522 -0.265 38.031 1.00 22.17 90 THR B CA 1
ATOM 2621 C C . THR B 2 93 ? -8.757 -1.134 39.258 1.00 25.59 90 THR B C 1
ATOM 2622 O O . THR B 2 93 ? -8.351 -0.767 40.369 1.00 29.07 90 THR B O 1
ATOM 2626 N N . LEU B 2 94 ? -9.363 -2.306 39.080 1.00 21.60 91 LEU B N 1
ATOM 2627 C CA . LEU B 2 94 ? -9.555 -3.172 40.230 1.00 23.01 91 LEU B CA 1
ATOM 2628 C C . LEU B 2 94 ? -8.522 -4.304 40.231 1.00 27.08 91 LEU B C 1
ATOM 2629 O O . LEU B 2 94 ? -8.361 -4.978 39.216 1.00 26.64 91 LEU B O 1
ATOM 2634 N N . THR B 2 95 ? -7.868 -4.543 41.368 1.00 25.23 92 THR B N 1
ATOM 2635 C CA . THR B 2 95 ? -6.960 -5.690 41.510 1.00 25.37 92 THR B CA 1
ATOM 2636 C C . THR B 2 95 ? -7.757 -6.884 42.043 1.00 26.82 92 THR B C 1
ATOM 2637 O O . THR B 2 95 ? -8.272 -6.844 43.177 1.00 26.52 92 THR B O 1
ATOM 2641 N N . LEU B 2 96 ? -7.879 -7.949 41.229 1.00 24.98 93 LEU B N 1
ATOM 2642 C CA . LEU B 2 96 ? -8.664 -9.117 41.598 1.00 23.82 93 LEU B CA 1
ATOM 2643 C C . LEU B 2 96 ? -7.714 -10.247 41.936 1.00 22.13 93 LEU B C 1
ATOM 2644 O O . LEU B 2 96 ? -7.069 -10.801 41.029 1.00 24.38 93 LEU B O 1
ATOM 2649 N N . GLN B 2 97 ? -7.722 -10.656 43.189 1.00 24.04 94 GLN B N 1
ATOM 2650 C CA . GLN B 2 97 ? -6.935 -11.814 43.625 1.00 22.00 94 GLN B CA 1
ATOM 2651 C C . GLN B 2 97 ? -7.756 -13.067 43.439 1.00 26.17 94 GLN B C 1
ATOM 2652 O O . GLN B 2 97 ? -8.844 -13.158 43.999 1.00 27.14 94 GLN B O 1
ATOM 2658 N N . TYR B 2 98 ? -7.278 -14.023 42.627 1.00 26.30 95 TYR B N 1
ATOM 2659 C CA . TYR B 2 98 ? -8.054 -15.242 42.458 1.00 22.46 95 TYR B CA 1
ATOM 2660 C C . TYR B 2 98 ? -7.583 -16.359 43.381 1.00 27.09 95 TYR B C 1
ATOM 2661 O O . TYR B 2 98 ? -6.382 -16.512 43.617 1.00 26.58 95 TYR B O 1
ATOM 2670 N N . VAL B 2 99 ? -8.563 -17.082 43.960 1.00 25.45 96 VAL B N 1
ATOM 2671 C CA . VAL B 2 99 ? -8.366 -18.179 44.910 1.00 32.49 96 VAL B CA 1
ATOM 2672 C C . VAL B 2 99 ? -9.247 -19.351 44.486 1.00 33.16 96 VAL B C 1
ATOM 2673 O O . VAL B 2 99 ? -10.394 -19.135 44.092 1.00 30.45 96 VAL B O 1
ATOM 2677 N N . ARG B 2 100 ? -8.754 -20.603 44.610 1.00 35.60 97 ARG B N 1
ATOM 2678 C CA . ARG B 2 100 ? -9.629 -21.747 44.304 1.00 39.24 97 ARG B CA 1
ATOM 2679 C C . ARG B 2 100 ? -10.888 -21.738 45.180 1.00 41.68 97 ARG B C 1
ATOM 2680 O O . ARG B 2 100 ? -10.801 -21.584 46.398 1.00 42.51 97 ARG B O 1
ATOM 2688 N N . SER B 2 101 ? -12.060 -21.968 44.578 1.00 38.41 98 SER B N 1
ATOM 2689 C CA . SER B 2 101 ? -13.293 -22.036 45.378 1.00 46.54 98 SER B CA 1
ATOM 2690 C C . SER B 2 101 ? -13.336 -23.271 46.271 1.00 51.51 98 SER B C 1
ATOM 2691 O O . SER B 2 101 ? -14.182 -23.315 47.180 1.00 56.35 98 SER B O 1
ATOM 2695 N N . PRO C 1 11 ? 39.997 -5.212 7.208 1.00 81.59 4699 PRO D N 1
ATOM 2696 C CA . PRO C 1 11 ? 40.586 -5.255 8.562 1.00 77.61 4699 PRO D CA 1
ATOM 2697 C C . PRO C 1 11 ? 39.562 -5.610 9.668 1.00 71.78 4699 PRO D C 1
ATOM 2698 O O . PRO C 1 11 ? 38.402 -5.201 9.589 1.00 67.35 4699 PRO D O 1
ATOM 2702 N N . LEU C 1 12 ? 39.984 -6.426 10.645 1.00 68.39 4700 LEU D N 1
ATOM 2703 C CA . LEU C 1 12 ? 39.106 -6.914 11.701 1.00 63.96 4700 LEU D CA 1
ATOM 2704 C C . LEU C 1 12 ? 39.593 -6.496 13.081 1.00 58.93 4700 LEU D C 1
ATOM 2705 O O . LEU C 1 12 ? 40.793 -6.496 13.368 1.00 59.77 4700 LEU D O 1
ATOM 2710 N N . ARG C 1 13 ? 38.635 -6.222 13.957 1.00 51.91 4701 ARG D N 1
ATOM 2711 C CA . ARG C 1 13 ? 38.923 -6.134 15.366 1.00 45.26 4701 ARG D CA 1
ATOM 2712 C C . ARG C 1 13 ? 39.294 -7.527 15.848 1.00 44.20 4701 ARG D C 1
ATOM 2713 O O . ARG C 1 13 ? 38.893 -8.535 15.251 1.00 45.67 4701 ARG D O 1
ATOM 2721 N N . ASP C 1 14 ? 40.025 -7.583 16.958 1.00 41.83 4702 ASP D N 1
ATOM 2722 C CA . ASP C 1 14 ? 40.214 -8.848 17.663 1.00 46.14 4702 ASP D CA 1
ATOM 2723 C C . ASP C 1 14 ? 38.858 -9.442 18.052 1.00 41.60 4702 ASP D C 1
ATOM 2724 O O . ASP C 1 14 ? 37.976 -8.727 18.522 1.00 39.73 4702 ASP D O 1
ATOM 2729 N N . TYR C 1 15 ? 38.678 -10.755 17.840 1.00 37.56 4703 TYR D N 1
ATOM 2730 C CA . TYR C 1 15 ? 37.394 -11.387 18.149 1.00 36.68 4703 TYR D CA 1
ATOM 2731 C C . TYR C 1 15 ? 36.992 -11.192 19.609 1.00 38.13 4703 TYR D C 1
ATOM 2732 O O . TYR C 1 15 ? 35.813 -10.953 19.897 1.00 35.65 4703 TYR D O 1
ATOM 2741 N N . GLY C 1 16 ? 37.942 -11.348 20.547 1.00 39.77 4704 GLY D N 1
ATOM 2742 C CA . GLY C 1 16 ? 37.629 -11.161 21.962 1.00 38.14 4704 GLY D CA 1
ATOM 2743 C C . GLY C 1 16 ? 37.193 -9.742 22.298 1.00 40.77 4704 GLY D C 1
ATOM 2744 O O . GLY C 1 16 ? 36.271 -9.532 23.110 1.00 37.04 4704 GLY D O 1
ATOM 2745 N N . GLU C 1 17 ? 37.854 -8.750 21.694 1.00 41.50 4705 GLU D N 1
ATOM 2746 C CA . GLU C 1 17 ? 37.444 -7.364 21.894 1.00 41.12 4705 GLU D CA 1
ATOM 2747 C C . GLU C 1 17 ? 36.023 -7.154 21.385 1.00 33.99 4705 GLU D C 1
ATOM 2748 O O . GLU C 1 17 ? 35.227 -6.453 22.017 1.00 34.41 4705 GLU D O 1
ATOM 2754 N N . ALA C 1 18 ? 35.692 -7.758 20.241 1.00 31.43 4706 ALA D N 1
ATOM 2755 C CA . ALA C 1 18 ? 34.361 -7.584 19.662 1.00 30.63 4706 ALA D CA 1
ATOM 2756 C C . ALA C 1 18 ? 33.293 -8.265 20.515 1.00 33.04 4706 ALA D C 1
ATOM 2757 O O . ALA C 1 18 ? 32.198 -7.709 20.702 1.00 29.91 4706 ALA D O 1
ATOM 2759 N N . LEU C 1 19 ? 33.597 -9.471 21.051 1.00 29.97 4707 LEU D N 1
ATOM 2760 C CA . LEU C 1 19 ? 32.661 -10.168 21.950 1.00 30.18 4707 LEU D CA 1
ATOM 2761 C C . LEU C 1 19 ? 32.427 -9.383 23.235 1.00 30.19 4707 LEU D C 1
ATOM 2762 O O . LEU C 1 19 ? 31.294 -9.308 23.727 1.00 31.13 4707 LEU D O 1
ATOM 2767 N N . GLU C 1 20 ? 33.491 -8.822 23.814 1.00 34.38 4708 GLU D N 1
ATOM 2768 C CA . GLU C 1 20 ? 33.346 -7.999 25.016 1.00 38.21 4708 GLU D CA 1
ATOM 2769 C C . GLU C 1 20 ? 32.501 -6.761 24.744 1.00 35.90 4708 GLU D C 1
ATOM 2770 O O . GLU C 1 20 ? 31.674 -6.370 25.581 1.00 33.06 4708 GLU D O 1
ATOM 2776 N N . MET C 1 21 ? 32.720 -6.119 23.585 1.00 34.00 4709 MET D N 1
ATOM 2777 C CA . MET C 1 21 ? 31.900 -4.977 23.198 1.00 30.31 4709 MET D CA 1
ATOM 2778 C C . MET C 1 21 ? 30.443 -5.389 23.073 1.00 29.97 4709 MET D C 1
ATOM 2779 O O . MET C 1 21 ? 29.543 -4.718 23.602 1.00 29.91 4709 MET D O 1
ATOM 2784 N N . TRP C 1 22 ? 30.181 -6.487 22.359 1.00 29.67 4710 TRP D N 1
ATOM 2785 C CA . TRP C 1 22 ? 28.808 -6.913 22.174 1.00 30.99 4710 TRP D CA 1
ATOM 2786 C C . TRP C 1 22 ? 28.147 -7.161 23.522 1.00 32.18 4710 TRP D C 1
ATOM 2787 O O . TRP C 1 22 ? 27.022 -6.700 23.785 1.00 28.78 4710 TRP D O 1
ATOM 2798 N N . SER C 1 23 ? 28.855 -7.852 24.400 1.00 29.67 4711 SER D N 1
ATOM 2799 C CA . SER C 1 23 ? 28.274 -8.203 25.687 1.00 34.40 4711 SER D CA 1
ATOM 2800 C C . SER C 1 23 ? 28.068 -6.962 26.557 1.00 32.33 4711 SER D C 1
ATOM 2801 O O . SER C 1 23 ? 27.038 -6.823 27.239 1.00 33.95 4711 SER D O 1
ATOM 2804 N N . THR C 1 24 ? 29.037 -6.049 26.546 1.00 33.85 4712 THR D N 1
ATOM 2805 C CA . THR C 1 24 ? 28.907 -4.792 27.274 1.00 35.56 4712 THR D CA 1
ATOM 2806 C C . THR C 1 24 ? 27.765 -3.927 26.720 1.00 37.35 4712 THR D C 1
ATOM 2807 O O . THR C 1 24 ? 26.932 -3.400 27.481 1.00 33.89 4712 THR D O 1
ATOM 2811 N N . PHE C 1 25 ? 27.693 -3.780 25.393 1.00 30.83 4713 PHE D N 1
ATOM 2812 C CA . PHE C 1 25 ? 26.574 -3.002 24.836 1.00 31.46 4713 PHE D CA 1
ATOM 2813 C C . PHE C 1 25 ? 25.235 -3.696 25.093 1.00 30.04 4713 PHE D C 1
ATOM 2814 O O . PHE C 1 25 ? 24.217 -3.037 25.357 1.00 30.73 4713 PHE D O 1
ATOM 2822 N N . GLN C 1 26 ? 25.199 -5.028 25.028 1.00 27.84 4714 GLN D N 1
ATOM 2823 C CA . GLN C 1 26 ? 23.928 -5.715 25.272 1.00 29.86 4714 GLN D CA 1
ATOM 2824 C C . GLN C 1 26 ? 23.387 -5.436 26.670 1.00 34.03 4714 GLN D C 1
ATOM 2825 O O . GLN C 1 26 ? 22.198 -5.090 26.847 1.00 32.17 4714 GLN D O 1
ATOM 2831 N N . THR C 1 27 ? 24.253 -5.551 27.671 1.00 33.67 4715 THR D N 1
ATOM 2832 C CA . THR C 1 27 ? 23.859 -5.283 29.045 1.00 42.02 4715 THR D CA 1
ATOM 2833 C C . THR C 1 27 ? 23.436 -3.821 29.219 1.00 38.82 4715 THR D C 1
ATOM 2834 O O . THR C 1 27 ? 22.410 -3.538 29.844 1.00 40.82 4715 THR D O 1
ATOM 2838 N N . LYS C 1 28 ? 24.201 -2.897 28.651 1.00 35.43 4716 LYS D N 1
ATOM 2839 C CA . LYS C 1 28 ? 23.916 -1.464 28.755 1.00 34.75 4716 LYS D CA 1
ATOM 2840 C C . LYS C 1 28 ? 22.587 -1.084 28.092 1.00 37.32 4716 LYS D C 1
ATOM 2841 O O . LYS C 1 28 ? 21.880 -0.179 28.563 1.00 41.14 4716 LYS D O 1
ATOM 2847 N N . THR C 1 29 ? 22.219 -1.739 26.997 1.00 32.27 4717 THR D N 1
ATOM 2848 C CA . THR C 1 29 ? 21.027 -1.314 26.253 1.00 29.80 4717 THR D CA 1
ATOM 2849 C C . THR C 1 29 ? 19.835 -2.217 26.505 1.00 29.19 4717 THR D C 1
ATOM 2850 O O . THR C 1 29 ? 18.820 -2.093 25.803 1.00 27.71 4717 THR D O 1
ATOM 2854 N N . GLN C 1 30 ? 19.929 -3.152 27.460 1.00 29.72 4718 GLN D N 1
ATOM 2855 C CA . GLN C 1 30 ? 18.872 -4.166 27.547 1.00 29.26 4718 GLN D CA 1
ATOM 2856 C C . GLN C 1 30 ? 17.495 -3.533 27.824 1.00 32.59 4718 GLN D C 1
ATOM 2857 O O . GLN C 1 30 ? 16.477 -3.986 27.275 1.00 31.71 4718 GLN D O 1
ATOM 2863 N N . ALA C 1 31 ? 17.423 -2.523 28.700 1.00 31.97 4719 ALA D N 1
ATOM 2864 C CA . ALA C 1 31 ? 16.092 -1.949 28.969 1.00 38.08 4719 ALA D CA 1
ATOM 2865 C C . ALA C 1 31 ? 15.513 -1.277 27.722 1.00 33.95 4719 ALA D C 1
ATOM 2866 O O . ALA C 1 31 ? 14.300 -1.348 27.465 1.00 27.70 4719 ALA D O 1
ATOM 2868 N N . LEU C 1 32 ? 16.362 -0.583 26.960 1.00 29.29 4720 LEU D N 1
ATOM 2869 C CA . LEU C 1 32 ? 15.916 0.088 25.734 1.00 26.26 4720 LEU D CA 1
ATOM 2870 C C . LEU C 1 32 ? 15.482 -0.925 24.682 1.00 24.73 4720 LEU D C 1
ATOM 2871 O O . LEU C 1 32 ? 14.488 -0.708 23.975 1.00 27.51 4720 LEU D O 1
ATOM 2876 N N . SER C 1 33 ? 16.230 -2.025 24.523 1.00 25.08 4721 SER D N 1
ATOM 2877 C CA . SER C 1 33 ? 15.831 -3.069 23.578 1.00 23.15 4721 SER D CA 1
ATOM 2878 C C . SER C 1 33 ? 14.473 -3.645 23.955 1.00 25.71 4721 SER D C 1
ATOM 2879 O O . SER C 1 33 ? 13.646 -3.957 23.083 1.00 24.41 4721 SER D O 1
ATOM 2882 N N . GLN C 1 34 ? 14.260 -3.845 25.265 1.00 28.07 4722 GLN D N 1
ATOM 2883 C CA . GLN C 1 34 ? 12.976 -4.381 25.734 1.00 33.32 4722 GLN D CA 1
ATOM 2884 C C . GLN C 1 34 ? 11.850 -3.407 25.425 1.00 29.24 4722 GLN D C 1
ATOM 2885 O O . GLN C 1 34 ? 10.780 -3.826 24.978 1.00 32.71 4722 GLN D O 1
ATOM 2891 N N . SER C 1 35 ? 12.098 -2.095 25.630 1.00 29.41 4723 SER D N 1
ATOM 2892 C CA . SER C 1 35 ? 11.104 -1.069 25.272 1.00 29.63 4723 SER D CA 1
ATOM 2893 C C . SER C 1 35 ? 10.815 -1.088 23.777 1.00 32.12 4723 SER D C 1
ATOM 2894 O O . SER C 1 35 ? 9.653 -1.089 23.364 1.00 29.09 4723 SER D O 1
ATOM 2897 N N . LEU C 1 36 ? 11.862 -1.168 22.941 1.00 27.45 4724 LEU D N 1
ATOM 2898 C CA . LEU C 1 36 ? 11.632 -1.242 21.505 1.00 27.00 4724 LEU D CA 1
ATOM 2899 C C . LEU C 1 36 ? 10.906 -2.524 21.106 1.00 24.93 4724 LEU D C 1
ATOM 2900 O O . LEU C 1 36 ? 9.987 -2.480 20.279 1.00 28.00 4724 LEU D O 1
ATOM 2905 N N . SER C 1 37 ? 11.350 -3.692 21.604 1.00 24.12 4725 SER D N 1
ATOM 2906 C CA . SER C 1 37 ? 10.745 -4.935 21.126 1.00 25.78 4725 SER D CA 1
ATOM 2907 C C . SER C 1 37 ? 9.282 -5.051 21.576 1.00 23.72 4725 SER D C 1
ATOM 2908 O O . SER C 1 37 ? 8.441 -5.515 20.812 1.00 23.58 4725 SER D O 1
ATOM 2911 N N . SER C 1 38 ? 8.955 -4.610 22.773 1.00 23.80 4726 SER D N 1
ATOM 2912 C CA . SER C 1 38 ? 7.520 -4.666 23.104 1.00 27.27 4726 SER D CA 1
ATOM 2913 C C . SER C 1 38 ? 6.662 -3.800 22.156 1.00 25.75 4726 SER D C 1
ATOM 2914 O O . SER C 1 38 ? 5.527 -4.180 21.818 1.00 27.65 4726 SER D O 1
ATOM 2917 N N . GLN C 1 39 ? 7.165 -2.642 21.683 1.00 22.28 4727 GLN D N 1
ATOM 2918 C CA . GLN C 1 39 ? 6.412 -1.880 20.688 1.00 21.80 4727 GLN D CA 1
ATOM 2919 C C . GLN C 1 39 ? 6.370 -2.577 19.337 1.00 22.33 4727 GLN D C 1
ATOM 2920 O O . GLN C 1 39 ? 5.331 -2.575 18.656 1.00 21.40 4727 GLN D O 1
ATOM 2926 N N . LEU C 1 40 ? 7.520 -3.139 18.889 1.00 26.30 4728 LEU D N 1
ATOM 2927 C CA . LEU C 1 40 ? 7.556 -3.844 17.611 1.00 26.38 4728 LEU D CA 1
ATOM 2928 C C . LEU C 1 40 ? 6.593 -5.045 17.597 1.00 28.48 4728 LEU D C 1
ATOM 2929 O O . LEU C 1 40 ? 6.012 -5.377 16.555 1.00 31.19 4728 LEU D O 1
ATOM 2934 N N . ARG C 1 41 ? 6.424 -5.718 18.729 1.00 32.11 4729 ARG D N 1
ATOM 2935 C CA . ARG C 1 41 ? 5.470 -6.838 18.780 1.00 30.89 4729 ARG D CA 1
ATOM 2936 C C . ARG C 1 41 ? 4.072 -6.396 18.356 1.00 32.80 4729 ARG D C 1
ATOM 2937 O O . ARG C 1 41 ? 3.356 -7.134 17.670 1.00 33.34 4729 ARG D O 1
ATOM 2945 N N . LEU C 1 42 ? 3.664 -5.175 18.743 1.00 29.43 4730 LEU D N 1
ATOM 2946 C CA . LEU C 1 42 ? 2.345 -4.678 18.338 1.00 33.77 4730 LEU D CA 1
ATOM 2947 C C . LEU C 1 42 ? 2.296 -4.262 16.880 1.00 37.89 4730 LEU D C 1
ATOM 2948 O O . LEU C 1 42 ? 1.252 -4.396 16.238 1.00 44.16 4730 LEU D O 1
ATOM 2953 N N . ILE C 1 43 ? 3.359 -3.629 16.385 1.00 33.63 4731 ILE D N 1
ATOM 2954 C CA . ILE C 1 43 ? 3.384 -3.120 15.020 1.00 32.87 4731 ILE D CA 1
ATOM 2955 C C . ILE C 1 43 ? 3.513 -4.275 14.023 1.00 41.71 4731 ILE D C 1
ATOM 2956 O O . ILE C 1 43 ? 2.872 -4.277 12.967 1.00 41.98 4731 ILE D O 1
ATOM 2961 N N . LEU C 1 44 ? 4.308 -5.292 14.361 1.00 44.99 4732 LEU D N 1
ATOM 2962 C CA . LEU C 1 44 ? 4.685 -6.308 13.377 1.00 45.10 4732 LEU D CA 1
ATOM 2963 C C . LEU C 1 44 ? 3.988 -7.662 13.542 1.00 49.95 4732 LEU D C 1
ATOM 2964 O O . LEU C 1 44 ? 4.056 -8.468 12.613 1.00 52.16 4732 LEU D O 1
ATOM 2969 N N . THR C 1 45 ? 3.369 -7.975 14.689 1.00 53.97 4733 THR D N 1
ATOM 2970 C CA . THR C 1 45 ? 2.774 -9.315 14.884 1.00 61.80 4733 THR D CA 1
ATOM 2971 C C . THR C 1 45 ? 1.316 -9.215 15.353 1.00 70.64 4733 THR D C 1
ATOM 2972 O O . THR C 1 45 ? 0.798 -8.129 15.645 1.00 69.58 4733 THR D O 1
ATOM 2976 N N . GLY C 1 46 ? 0.657 -10.378 15.436 1.00 76.30 4734 GLY D N 1
ATOM 2977 C CA . GLY C 1 46 ? -0.696 -10.502 15.973 1.00 77.63 4734 GLY D CA 1
ATOM 2978 C C . GLY C 1 46 ? -1.770 -9.821 15.127 1.00 80.19 4734 GLY D C 1
ATOM 2979 O O . GLY C 1 46 ? -2.797 -9.321 15.621 1.00 80.44 4734 GLY D O 1
ATOM 2980 N N . LYS C 1 52 ? -0.824 -12.965 8.125 1.00 65.87 4777 LYS D N 1
ATOM 2981 C CA . LYS C 1 52 ? 0.476 -13.642 8.183 1.00 69.73 4777 LYS D CA 1
ATOM 2982 C C . LYS C 1 52 ? 1.589 -13.025 7.304 1.00 73.33 4777 LYS D C 1
ATOM 2983 O O . LYS C 1 52 ? 1.680 -13.262 6.087 1.00 74.22 4777 LYS D O 1
ATOM 2989 N N . ARG C 1 53 ? 2.421 -12.226 7.962 1.00 71.23 4778 ARG D N 1
ATOM 2990 C CA . ARG C 1 53 ? 3.472 -11.423 7.365 1.00 68.36 4778 ARG D CA 1
ATOM 2991 C C . ARG C 1 53 ? 4.838 -12.068 7.562 1.00 64.85 4778 ARG D C 1
ATOM 2992 O O . ARG C 1 53 ? 5.039 -12.915 8.432 1.00 65.23 4778 ARG D O 1
ATOM 3000 N N . ALA C 1 54 ? 5.783 -11.636 6.737 1.00 57.50 4779 ALA D N 1
ATOM 3001 C CA . ALA C 1 54 ? 7.186 -11.941 6.927 1.00 48.09 4779 ALA D CA 1
ATOM 3002 C C . ALA C 1 54 ? 7.955 -10.622 6.811 1.00 43.33 4779 ALA D C 1
ATOM 3003 O O . ALA C 1 54 ? 7.511 -9.688 6.137 1.00 43.25 4779 ALA D O 1
ATOM 3005 N N . TYR C 1 55 ? 9.088 -10.546 7.498 1.00 37.36 4780 TYR D N 1
ATOM 3006 C CA . TYR C 1 55 ? 9.903 -9.326 7.543 1.00 30.15 4780 TYR D CA 1
ATOM 3007 C C . TYR C 1 55 ? 11.367 -9.629 7.246 1.00 30.74 4780 TYR D C 1
ATOM 3008 O O . TYR C 1 55 ? 11.901 -10.659 7.682 1.00 34.04 4780 TYR D O 1
ATOM 3017 N N . GLN C 1 56 ? 12.018 -8.731 6.483 1.00 31.21 4781 GLN D N 1
ATOM 3018 C CA . GLN C 1 56 ? 13.462 -8.794 6.216 1.00 30.84 4781 GLN D CA 1
ATOM 3019 C C . GLN C 1 56 ? 13.969 -7.393 6.511 1.00 30.35 4781 GLN D C 1
ATOM 3020 O O . GLN C 1 56 ? 13.442 -6.442 5.930 1.00 26.30 4781 GLN D O 1
ATOM 3026 N N . ILE C 1 57 ? 14.876 -7.255 7.492 1.00 26.91 4782 ILE D N 1
ATOM 3027 C CA . ILE C 1 57 ? 15.394 -5.942 7.917 1.00 28.68 4782 ILE D CA 1
ATOM 3028 C C . ILE C 1 57 ? 16.903 -5.944 7.671 1.00 27.63 4782 ILE D C 1
ATOM 3029 O O . ILE C 1 57 ? 17.604 -6.867 8.111 1.00 24.97 4782 ILE D O 1
ATOM 3034 N N . LEU C 1 58 ? 17.412 -4.922 6.973 1.00 22.80 4783 LEU D N 1
ATOM 3035 C CA . LEU C 1 58 ? 18.848 -4.798 6.783 1.00 23.94 4783 LEU D CA 1
ATOM 3036 C C . LEU C 1 58 ? 19.325 -3.622 7.641 1.00 24.14 4783 LEU D C 1
ATOM 3037 O O . LEU C 1 58 ? 18.792 -2.519 7.523 1.00 24.68 4783 LEU D O 1
ATOM 3042 N N . LEU C 1 59 ? 20.272 -3.873 8.546 1.00 23.91 4784 LEU D N 1
ATOM 3043 C CA . LEU C 1 59 ? 20.895 -2.796 9.329 1.00 19.84 4784 LEU D CA 1
ATOM 3044 C C . LEU C 1 59 ? 22.175 -2.387 8.582 1.00 22.46 4784 LEU D C 1
ATOM 3045 O O . LEU C 1 59 ? 23.119 -3.174 8.509 1.00 20.56 4784 LEU D O 1
ATOM 3050 N N . CYS C 1 60 ? 22.216 -1.152 8.026 1.00 20.04 4785 CYS D N 1
ATOM 3051 C CA . CYS C 1 60 ? 23.302 -0.699 7.164 1.00 21.88 4785 CYS D CA 1
ATOM 3052 C C . CYS C 1 60 ? 24.135 0.291 7.979 1.00 22.47 4785 CYS D C 1
ATOM 3053 O O . CYS C 1 60 ? 23.647 1.359 8.352 1.00 22.23 4785 CYS D O 1
ATOM 3056 N N . VAL C 1 61 ? 25.345 -0.092 8.329 1.00 19.33 4786 VAL D N 1
ATOM 3057 C CA . VAL C 1 61 ? 26.157 0.649 9.288 1.00 19.66 4786 VAL D CA 1
ATOM 3058 C C . VAL C 1 61 ? 27.291 1.311 8.514 1.00 21.70 4786 VAL D C 1
ATOM 3059 O O . VAL C 1 61 ? 28.044 0.635 7.790 1.00 19.32 4786 VAL D O 1
ATOM 3063 N N . ASP C 1 62 ? 27.458 2.605 8.749 1.00 18.72 4787 ASP D N 1
ATOM 3064 C CA . ASP C 1 62 ? 28.519 3.421 8.107 1.00 17.02 4787 ASP D CA 1
ATOM 3065 C C . ASP C 1 62 ? 29.894 3.074 8.688 1.00 26.65 4787 ASP D C 1
ATOM 3066 O O . ASP C 1 62 ? 30.134 3.241 9.883 1.00 66.57 4787 ASP D O 1
ATOM 3071 N N . ASP C 1 63 ? 30.787 2.554 7.798 1.00 19.89 4788 ASP D N 1
ATOM 3072 C CA . ASP C 1 63 ? 32.140 2.135 8.189 1.00 19.06 4788 ASP D CA 1
ATOM 3073 C C . ASP C 1 63 ? 33.156 3.201 7.756 1.00 26.47 4788 ASP D C 1
ATOM 3074 O O . ASP C 1 63 ? 34.352 2.910 7.665 1.00 22.41 4788 ASP D O 1
ATOM 3079 N N . SER C 1 64 ? 32.700 4.415 7.408 1.00 23.69 4789 SER D N 1
ATOM 3080 C CA . SER C 1 64 ? 33.645 5.451 6.951 1.00 20.57 4789 SER D CA 1
ATOM 3081 C C . SER C 1 64 ? 34.413 6.095 8.117 1.00 22.59 4789 SER D C 1
ATOM 3082 O O . SER C 1 64 ? 33.989 6.065 9.270 1.00 19.59 4789 SER D O 1
ATOM 3085 N N . SER C 1 65 ? 35.577 6.718 7.799 1.00 21.90 4790 SER D N 1
ATOM 3086 C CA . SER C 1 65 ? 36.358 7.217 8.937 1.00 26.17 4790 SER D CA 1
ATOM 3087 C C . SER C 1 65 ? 35.840 8.540 9.553 1.00 22.33 4790 SER D C 1
ATOM 3088 O O . SER C 1 65 ? 36.263 8.866 10.657 1.00 23.11 4790 SER D O 1
ATOM 3091 N N . SER C 1 66 ? 34.869 9.221 8.957 1.00 19.78 4791 SER D N 1
ATOM 3092 C CA . SER C 1 66 ? 34.214 10.340 9.636 1.00 19.62 4791 SER D CA 1
ATOM 3093 C C . SER C 1 66 ? 33.549 9.858 10.919 1.00 24.46 4791 SER D C 1
ATOM 3094 O O . SER C 1 66 ? 33.341 10.645 11.846 1.00 23.36 4791 SER D O 1
ATOM 3097 N N . MET C 1 67 ? 33.251 8.545 11.009 1.00 23.14 4792 MET D N 1
ATOM 3098 C CA . MET C 1 67 ? 32.578 8.000 12.172 1.00 23.12 4792 MET D CA 1
ATOM 3099 C C . MET C 1 67 ? 33.532 7.836 13.356 1.00 24.66 4792 MET D C 1
ATOM 3100 O O . MET C 1 67 ? 33.065 7.555 14.460 1.00 25.18 4792 MET D O 1
ATOM 3105 N N . SER C 1 68 ? 34.849 7.875 13.127 1.00 23.21 4793 SER D N 1
ATOM 3106 C CA . SER C 1 68 ? 35.757 7.279 14.105 1.00 33.96 4793 SER D CA 1
ATOM 3107 C C . SER C 1 68 ? 36.392 8.290 15.054 1.00 45.79 4793 SER D C 1
ATOM 3108 O O . SER C 1 68 ? 36.624 9.469 14.718 1.00 36.66 4793 SER D O 1
ATOM 3111 N N . ASP C 1 69 ? 36.800 7.732 16.214 1.00 54.91 4794 ASP D N 1
ATOM 3112 C CA . ASP C 1 69 ? 37.487 8.473 17.270 1.00 61.59 4794 ASP D CA 1
ATOM 3113 C C . ASP C 1 69 ? 38.745 9.169 16.748 1.00 58.38 4794 ASP D C 1
ATOM 3114 O O . ASP C 1 69 ? 39.092 10.243 17.242 1.00 56.67 4794 ASP D O 1
ATOM 3119 N N . ASP C 1 70 ? 39.426 8.577 15.749 1.00 59.04 4795 ASP D N 1
ATOM 3120 C CA . ASP C 1 70 ? 40.581 9.218 15.105 1.00 63.01 4795 ASP D CA 1
ATOM 3121 C C . ASP C 1 70 ? 40.194 10.560 14.499 1.00 62.93 4795 ASP D C 1
ATOM 3122 O O . ASP C 1 70 ? 41.037 11.454 14.361 1.00 64.63 4795 ASP D O 1
ATOM 3127 N N . ASN C 1 71 ? 38.928 10.703 14.115 1.00 58.43 4796 ASN D N 1
ATOM 3128 C CA . ASN C 1 71 ? 38.347 11.954 13.668 1.00 58.20 4796 ASN D CA 1
ATOM 3129 C C . ASN C 1 71 ? 37.690 12.711 14.820 1.00 58.22 4796 ASN D C 1
ATOM 3130 O O . ASN C 1 71 ? 36.942 13.671 14.575 1.00 55.73 4796 ASN D O 1
ATOM 3135 N N . ARG C 1 72 ? 37.978 12.308 16.070 1.00 56.87 4797 ARG D N 1
ATOM 3136 C CA . ARG C 1 72 ? 37.385 12.927 17.254 1.00 56.76 4797 ARG D CA 1
ATOM 3137 C C . ARG C 1 72 ? 35.868 12.871 17.169 1.00 53.70 4797 ARG D C 1
ATOM 3138 O O . ARG C 1 72 ? 35.154 13.785 17.587 1.00 51.70 4797 ARG D O 1
ATOM 3146 N N . SER C 1 73 ? 35.374 11.789 16.604 1.00 47.91 4798 SER D N 1
ATOM 3147 C CA . SER C 1 73 ? 33.942 11.563 16.526 1.00 46.23 4798 SER D CA 1
ATOM 3148 C C . SER C 1 73 ? 33.561 10.334 17.343 1.00 47.74 4798 SER D C 1
ATOM 3149 O O . SER C 1 73 ? 34.241 9.301 17.299 1.00 43.31 4798 SER D O 1
ATOM 3152 N N . THR C 1 74 ? 32.448 10.434 18.063 1.00 45.50 4799 THR D N 1
ATOM 3153 C CA . THR C 1 74 ? 31.931 9.281 18.768 1.00 43.60 4799 THR D CA 1
ATOM 3154 C C . THR C 1 74 ? 30.797 8.603 18.005 1.00 31.84 4799 THR D C 1
ATOM 3155 O O . THR C 1 74 ? 30.110 7.742 18.582 1.00 30.96 4799 THR D O 1
ATOM 3159 N N . ALA C 1 75 ? 30.572 8.996 16.741 1.00 29.23 4800 ALA D N 1
ATOM 3160 C CA . ALA C 1 75 ? 29.462 8.461 15.938 1.00 25.61 4800 ALA D CA 1
ATOM 3161 C C . ALA C 1 75 ? 29.608 6.942 15.743 1.00 25.71 4800 ALA D C 1
ATOM 3162 O O . ALA C 1 75 ? 28.626 6.203 15.885 1.00 23.65 4800 ALA D O 1
ATOM 3164 N N . GLY C 1 76 ? 30.838 6.453 15.486 1.00 23.79 4801 GLY D N 1
ATOM 3165 C CA . GLY C 1 76 ? 31.028 4.999 15.309 1.00 26.38 4801 GLY D CA 1
ATOM 3166 C C . GLY C 1 76 ? 30.598 4.186 16.532 1.00 27.91 4801 GLY D C 1
ATOM 3167 O O . GLY C 1 76 ? 29.870 3.201 16.412 1.00 23.50 4801 GLY D O 1
ATOM 3168 N N . ASN C 1 77 ? 31.039 4.609 17.727 1.00 27.32 4802 ASN D N 1
ATOM 3169 C CA . ASN C 1 77 ? 30.664 3.966 18.984 1.00 28.23 4802 ASN D CA 1
ATOM 3170 C C . ASN C 1 77 ? 29.153 3.977 19.194 1.00 27.62 4802 ASN D C 1
ATOM 3171 O O . ASN C 1 77 ? 28.554 2.956 19.540 1.00 25.03 4802 ASN D O 1
ATOM 3176 N N . LEU C 1 78 ? 28.520 5.136 18.999 1.00 24.25 4803 LEU D N 1
ATOM 3177 C CA . LEU C 1 78 ? 27.054 5.197 19.127 1.00 22.48 4803 LEU D CA 1
ATOM 3178 C C . LEU C 1 78 ? 26.341 4.314 18.102 1.00 21.45 4803 LEU D C 1
ATOM 3179 O O . LEU C 1 78 ? 25.297 3.724 18.412 1.00 22.22 4803 LEU D O 1
ATOM 3184 N N . ALA C 1 79 ? 26.850 4.257 16.851 1.00 20.89 4804 ALA D N 1
ATOM 3185 C CA . ALA C 1 79 ? 26.255 3.389 15.835 1.00 20.38 4804 ALA D CA 1
ATOM 3186 C C . ALA C 1 79 ? 26.334 1.912 16.259 1.00 22.14 4804 ALA D C 1
ATOM 3187 O O . ALA C 1 79 ? 25.398 1.138 16.016 1.00 20.90 4804 ALA D O 1
ATOM 3189 N N . LEU C 1 80 ? 27.455 1.495 16.850 1.00 22.34 4805 LEU D N 1
ATOM 3190 C CA . LEU C 1 80 ? 27.546 0.077 17.266 1.00 19.71 4805 LEU D CA 1
ATOM 3191 C C . LEU C 1 80 ? 26.662 -0.217 18.484 1.00 22.60 4805 LEU D C 1
ATOM 3192 O O . LEU C 1 80 ? 26.106 -1.301 18.584 1.00 22.30 4805 LEU D O 1
ATOM 3197 N N . GLU C 1 81 ? 26.584 0.698 19.455 1.00 23.95 4806 GLU D N 1
ATOM 3198 C CA . GLU C 1 81 ? 25.633 0.495 20.579 1.00 24.64 4806 GLU D CA 1
ATOM 3199 C C . GLU C 1 81 ? 24.208 0.417 20.065 1.00 24.43 4806 GLU D C 1
ATOM 3200 O O . GLU C 1 81 ? 23.408 -0.421 20.545 1.00 24.54 4806 GLU D O 1
ATOM 3206 N N . SER C 1 82 ? 23.873 1.290 19.093 1.00 21.04 4807 SER D N 1
ATOM 3207 C CA . SER C 1 82 ? 22.550 1.298 18.455 1.00 23.75 4807 SER D CA 1
ATOM 3208 C C . SER C 1 82 ? 22.299 0.003 17.696 1.00 24.53 4807 SER D C 1
ATOM 3209 O O . SER C 1 82 ? 21.188 -0.559 17.745 1.00 20.86 4807 SER D O 1
ATOM 3212 N N . LEU C 1 83 ? 23.315 -0.467 16.983 1.00 19.99 4808 LEU D N 1
ATOM 3213 C CA . LEU C 1 83 ? 23.214 -1.740 16.289 1.00 20.54 4808 LEU D CA 1
ATOM 3214 C C . LEU C 1 83 ? 22.878 -2.877 17.256 1.00 22.68 4808 LEU D C 1
ATOM 3215 O O . LEU C 1 83 ? 22.008 -3.716 16.974 1.00 22.35 4808 LEU D O 1
ATOM 3220 N N . VAL C 1 84 ? 23.576 -2.943 18.392 1.00 22.46 4809 VAL D N 1
ATOM 3221 C CA . VAL C 1 84 ? 23.290 -4.031 19.356 1.00 25.58 4809 VAL D CA 1
ATOM 3222 C C . VAL C 1 84 ? 21.876 -3.877 19.924 1.00 26.87 4809 VAL D C 1
ATOM 3223 O O . VAL C 1 84 ? 21.095 -4.846 19.991 1.00 24.04 4809 VAL D O 1
ATOM 3227 N N . MET C 1 85 ? 21.493 -2.638 20.258 1.00 25.86 4810 MET D N 1
ATOM 3228 C CA . MET C 1 85 ? 20.144 -2.402 20.809 1.00 23.74 4810 MET D CA 1
ATOM 3229 C C . MET C 1 85 ? 19.062 -2.860 19.844 1.00 25.19 4810 MET D C 1
ATOM 3230 O O . MET C 1 85 ? 18.151 -3.601 20.234 1.00 24.87 4810 MET D O 1
ATOM 3235 N N . VAL C 1 86 ? 19.172 -2.462 18.566 1.00 20.64 4811 VAL D N 1
ATOM 3236 C CA . VAL C 1 86 ? 18.136 -2.766 17.584 1.00 18.35 4811 VAL D CA 1
ATOM 3237 C C . VAL C 1 86 ? 18.176 -4.250 17.191 1.00 24.98 4811 VAL D C 1
ATOM 3238 O O . VAL C 1 86 ? 17.127 -4.895 17.065 1.00 27.40 4811 VAL D O 1
ATOM 3242 N N . ALA C 1 87 ? 19.362 -4.796 16.929 1.00 22.68 4812 ALA D N 1
ATOM 3243 C CA . ALA C 1 87 ? 19.415 -6.217 16.555 1.00 21.65 4812 ALA D CA 1
ATOM 3244 C C . ALA C 1 87 ? 18.826 -7.090 17.679 1.00 27.86 4812 ALA D C 1
ATOM 3245 O O . ALA C 1 87 ? 18.078 -8.038 17.400 1.00 28.13 4812 ALA D O 1
ATOM 3247 N N . ARG C 1 88 ? 19.131 -6.779 18.949 1.00 29.36 4813 ARG D N 1
ATOM 3248 C CA . ARG C 1 88 ? 18.541 -7.586 20.031 1.00 30.21 4813 ARG D CA 1
ATOM 3249 C C . ARG C 1 88 ? 17.035 -7.439 20.080 1.00 33.39 4813 ARG D C 1
ATOM 3250 O O . ARG C 1 88 ? 16.305 -8.436 20.206 1.00 30.68 4813 ARG D O 1
ATOM 3258 N N . ALA C 1 89 ? 16.544 -6.193 19.951 1.00 24.50 4814 ALA D N 1
ATOM 3259 C CA . ALA C 1 89 ? 15.111 -5.987 19.971 1.00 23.08 4814 ALA D CA 1
ATOM 3260 C C . ALA C 1 89 ? 14.453 -6.781 18.865 1.00 27.88 4814 ALA D C 1
ATOM 3261 O O . ALA C 1 89 ? 13.384 -7.363 19.054 1.00 32.58 4814 ALA D O 1
ATOM 3263 N N . LEU C 1 90 ? 15.078 -6.820 17.695 1.00 26.84 4815 LEU D N 1
ATOM 3264 C CA . LEU C 1 90 ? 14.443 -7.504 16.605 1.00 26.20 4815 LEU D CA 1
ATOM 3265 C C . LEU C 1 90 ? 14.570 -9.008 16.774 1.00 34.72 4815 LEU D C 1
ATOM 3266 O O . LEU C 1 90 ? 13.823 -9.705 16.106 1.00 47.56 4815 LEU D O 1
ATOM 3271 N N . THR C 1 91 ? 15.513 -9.494 17.615 1.00 31.45 4816 THR D N 1
ATOM 3272 C CA . THR C 1 91 ? 15.883 -10.912 17.739 1.00 45.66 4816 THR D CA 1
ATOM 3273 C C . THR C 1 91 ? 14.965 -11.666 18.683 1.00 50.90 4816 THR D C 1
ATOM 3274 O O . THR C 1 91 ? 14.473 -12.740 18.328 1.00 50.19 4816 THR D O 1
ATOM 3278 N N . VAL C 1 92 ? 14.502 -11.017 19.755 1.00 59.39 4817 VAL D N 1
ATOM 3279 C CA . VAL C 1 92 ? 13.529 -11.663 20.651 1.00 64.98 4817 VAL D CA 1
ATOM 3280 C C . VAL C 1 92 ? 12.124 -11.790 20.040 1.00 67.72 4817 VAL D C 1
ATOM 3281 O O . VAL C 1 92 ? 11.326 -12.596 20.530 1.00 69.43 4817 VAL D O 1
ATOM 3285 N N . LEU C 1 93 ? 11.834 -11.092 18.928 1.00 71.41 4818 LEU D N 1
ATOM 3286 C CA . LEU C 1 93 ? 10.524 -11.104 18.266 1.00 68.08 4818 LEU D CA 1
ATOM 3287 C C . LEU C 1 93 ? 10.335 -12.347 17.416 1.00 71.95 4818 LEU D C 1
ATOM 3288 O O . LEU C 1 93 ? 9.251 -12.928 17.397 1.00 70.97 4818 LEU D O 1
ATOM 3293 N N . GLU C 1 94 ? 11.367 -12.717 16.646 1.00 77.15 4819 GLU D N 1
ATOM 3294 C CA . GLU C 1 94 ? 11.322 -13.743 15.596 1.00 80.22 4819 GLU D CA 1
ATOM 3295 C C . GLU C 1 94 ? 10.281 -13.295 14.557 1.00 79.47 4819 GLU D C 1
ATOM 3296 O O . GLU C 1 94 ? 9.904 -12.115 14.558 1.00 77.89 4819 GLU D O 1
ATOM 3302 N N . ALA C 1 95 ? 9.845 -14.197 13.653 1.00 81.23 4820 ALA D N 1
ATOM 3303 C CA . ALA C 1 95 ? 9.027 -13.907 12.466 1.00 79.21 4820 ALA D CA 1
ATOM 3304 C C . ALA C 1 95 ? 9.840 -13.202 11.359 1.00 73.78 4820 ALA D C 1
ATOM 3305 O O . ALA C 1 95 ? 9.439 -13.154 10.187 1.00 72.04 4820 ALA D O 1
ATOM 3307 N N . GLY C 1 96 ? 11.027 -12.719 11.712 1.00 66.03 4821 GLY D N 1
ATOM 3308 C CA . GLY C 1 96 ? 11.851 -11.904 10.831 1.00 57.88 4821 GLY D CA 1
ATOM 3309 C C . GLY C 1 96 ? 13.227 -12.457 10.531 1.00 46.96 4821 GLY D C 1
ATOM 3310 O O . GLY C 1 96 ? 13.692 -13.389 11.197 1.00 45.31 4821 GLY D O 1
ATOM 3311 N N . GLN C 1 97 ? 13.845 -11.943 9.478 1.00 33.26 4822 GLN D N 1
ATOM 3312 C CA . GLN C 1 97 ? 15.234 -12.229 9.155 1.00 28.92 4822 GLN D CA 1
ATOM 3313 C C . GLN C 1 97 ? 15.976 -10.902 9.267 1.00 32.96 4822 GLN D C 1
ATOM 3314 O O . GLN C 1 97 ? 15.459 -9.892 8.767 1.00 29.15 4822 GLN D O 1
ATOM 3320 N N . ILE C 1 98 ? 17.138 -10.898 9.942 1.00 25.24 4823 ILE D N 1
ATOM 3321 C CA . ILE C 1 98 ? 17.934 -9.665 10.153 1.00 27.22 4823 ILE D CA 1
ATOM 3322 C C . ILE C 1 98 ? 19.279 -9.834 9.466 1.00 25.70 4823 ILE D C 1
ATOM 3323 O O . ILE C 1 98 ? 19.997 -10.809 9.734 1.00 32.24 4823 ILE D O 1
ATOM 3328 N N . GLY C 1 99 ? 19.641 -8.868 8.639 1.00 23.93 4824 GLY D N 1
ATOM 3329 C CA . GLY C 1 99 ? 20.943 -8.895 8.002 1.00 19.86 4824 GLY D CA 1
ATOM 3330 C C . GLY C 1 99 ? 21.669 -7.599 8.309 1.00 19.26 4824 GLY D C 1
ATOM 3331 O O . GLY C 1 99 ? 21.005 -6.620 8.710 1.00 22.54 4824 GLY D O 1
ATOM 3332 N N . VAL C 1 100 ? 22.989 -7.582 8.170 1.00 22.95 4825 VAL D N 1
ATOM 3333 C CA . VAL C 1 100 ? 23.790 -6.380 8.423 1.00 23.48 4825 VAL D CA 1
ATOM 3334 C C . VAL C 1 100 ? 24.698 -6.134 7.219 1.00 22.54 4825 VAL D C 1
ATOM 3335 O O . VAL C 1 100 ? 25.343 -7.059 6.699 1.00 23.39 4825 VAL D O 1
ATOM 3339 N N . MET C 1 101 ? 24.765 -4.887 6.786 1.00 21.35 4826 MET D N 1
ATOM 3340 C CA . MET C 1 101 ? 25.715 -4.466 5.756 1.00 26.69 4826 MET D CA 1
ATOM 3341 C C . MET C 1 101 ? 26.562 -3.352 6.329 1.00 23.56 4826 MET D C 1
ATOM 3342 O O . MET C 1 101 ? 26.059 -2.569 7.144 1.00 22.46 4826 MET D O 1
ATOM 3347 N N . GLY C 1 102 ? 27.824 -3.284 5.903 1.00 22.62 4827 GLY D N 1
ATOM 3348 C CA . GLY C 1 102 ? 28.723 -2.167 6.223 1.00 20.53 4827 GLY D CA 1
ATOM 3349 C C . GLY C 1 102 ? 28.999 -1.419 4.940 1.00 21.76 4827 GLY D C 1
ATOM 3350 O O . GLY C 1 102 ? 28.968 -2.017 3.844 1.00 23.80 4827 GLY D O 1
ATOM 3351 N N . PHE C 1 103 ? 29.182 -0.080 5.048 1.00 22.26 4828 PHE D N 1
ATOM 3352 C CA . PHE C 1 103 ? 29.491 0.643 3.824 1.00 19.97 4828 PHE D CA 1
ATOM 3353 C C . PHE C 1 103 ? 30.446 1.810 4.054 1.00 19.01 4828 PHE D C 1
ATOM 3354 O O . PHE C 1 103 ? 30.465 2.449 5.124 1.00 21.81 4828 PHE D O 1
ATOM 3362 N N . GLY C 1 104 ? 31.256 2.082 3.018 1.00 21.99 4829 GLY D N 1
ATOM 3363 C CA . GLY C 1 104 ? 32.156 3.264 3.013 1.00 20.93 4829 GLY D CA 1
ATOM 3364 C C . GLY C 1 104 ? 32.441 3.557 1.551 1.00 22.73 4829 GLY D C 1
ATOM 3365 O O . GLY C 1 104 ? 31.521 3.972 0.821 1.00 20.56 4829 GLY D O 1
ATOM 3366 N N . THR C 1 105 ? 33.670 3.223 1.094 1.00 21.71 4830 THR D N 1
ATOM 3367 C CA . THR C 1 105 ? 33.980 3.247 -0.337 1.00 23.07 4830 THR D CA 1
ATOM 3368 C C . THR C 1 105 ? 33.296 2.071 -1.066 1.00 25.64 4830 THR D C 1
ATOM 3369 O O . THR C 1 105 ? 32.936 2.187 -2.243 1.00 25.43 4830 THR D O 1
ATOM 3373 N N . ASP C 1 106 ? 33.115 0.928 -0.398 1.00 23.03 4831 ASP D N 1
ATOM 3374 C CA . ASP C 1 106 ? 32.344 -0.177 -0.954 1.00 19.63 4831 ASP D CA 1
ATOM 3375 C C . ASP C 1 106 ? 31.463 -0.727 0.159 1.00 23.31 4831 ASP D C 1
ATOM 3376 O O . ASP C 1 106 ? 31.554 -0.289 1.314 1.00 23.81 4831 ASP D O 1
ATOM 3381 N N . VAL C 1 107 ? 30.575 -1.660 -0.219 1.00 22.72 4832 VAL D N 1
ATOM 3382 C CA . VAL C 1 107 ? 29.560 -2.256 0.661 1.00 22.05 4832 VAL D CA 1
ATOM 3383 C C . VAL C 1 107 ? 29.907 -3.732 0.902 1.00 24.98 4832 VAL D C 1
ATOM 3384 O O . VAL C 1 107 ? 30.170 -4.477 -0.068 1.00 22.32 4832 VAL D O 1
ATOM 3388 N N . PHE C 1 108 ? 29.897 -4.164 2.170 1.00 20.80 4833 PHE D N 1
ATOM 3389 C CA . PHE C 1 108 ? 30.081 -5.583 2.459 1.00 22.70 4833 PHE D CA 1
ATOM 3390 C C . PHE C 1 108 ? 28.858 -6.128 3.198 1.00 26.83 4833 PHE D C 1
ATOM 3391 O O . PHE C 1 108 ? 28.187 -5.412 3.964 1.00 24.53 4833 PHE D O 1
ATOM 3399 N N . VAL C 1 109 ? 28.588 -7.413 2.973 1.00 26.46 4834 VAL D N 1
ATOM 3400 C CA . VAL C 1 109 ? 27.514 -8.094 3.699 1.00 23.78 4834 VAL D CA 1
ATOM 3401 C C . VAL C 1 109 ? 28.168 -8.640 4.962 1.00 24.37 4834 VAL D C 1
ATOM 3402 O O . VAL C 1 109 ? 28.920 -9.605 4.898 1.00 29.71 4834 VAL D O 1
ATOM 3406 N N . ALA C 1 110 ? 27.900 -8.021 6.102 1.00 21.36 4835 ALA D N 1
ATOM 3407 C CA . ALA C 1 110 ? 28.468 -8.468 7.386 1.00 22.69 4835 ALA D CA 1
ATOM 3408 C C . ALA C 1 110 ? 27.751 -9.678 7.951 1.00 27.42 4835 ALA D C 1
ATOM 3409 O O . ALA C 1 110 ? 28.368 -10.461 8.688 1.00 28.87 4835 ALA D O 1
ATOM 3411 N N . HIS C 1 111 ? 26.458 -9.810 7.674 1.00 28.00 4836 HIS D N 1
ATOM 3412 C CA . HIS C 1 111 ? 25.622 -10.886 8.224 1.00 27.89 4836 HIS D CA 1
ATOM 3413 C C . HIS C 1 111 ? 24.446 -11.080 7.281 1.00 27.39 4836 HIS D C 1
ATOM 3414 O O . HIS C 1 111 ? 23.708 -10.118 7.011 1.00 23.74 4836 HIS D O 1
ATOM 3421 N N . ALA C 1 112 ? 24.244 -12.309 6.788 1.00 26.01 4837 ALA D N 1
ATOM 3422 C CA . ALA C 1 112 ? 23.180 -12.502 5.793 1.00 25.83 4837 ALA D CA 1
ATOM 3423 C C . ALA C 1 112 ? 21.814 -12.595 6.455 1.00 28.51 4837 ALA D C 1
ATOM 3424 O O . ALA C 1 112 ? 21.699 -12.972 7.612 1.00 31.12 4837 ALA D O 1
ATOM 3426 N N . LEU C 1 113 ? 20.765 -12.330 5.671 1.00 28.23 4838 LEU D N 1
ATOM 3427 C CA . LEU C 1 113 ? 19.399 -12.537 6.161 1.00 27.36 4838 LEU D CA 1
ATOM 3428 C C . LEU C 1 113 ? 19.172 -14.008 6.577 1.00 30.29 4838 LEU D C 1
ATOM 3429 O O . LEU C 1 113 ? 18.329 -14.283 7.431 1.00 29.51 4838 LEU D O 1
ATOM 3434 N N . THR C 1 114 ? 19.951 -14.945 6.018 1.00 33.99 4839 THR D N 1
ATOM 3435 C CA . THR C 1 114 ? 19.848 -16.377 6.325 1.00 38.10 4839 THR D CA 1
ATOM 3436 C C . THR C 1 114 ? 20.835 -16.841 7.387 1.00 43.18 4839 THR D C 1
ATOM 3437 O O . THR C 1 114 ? 20.911 -18.045 7.633 1.00 45.98 4839 THR D O 1
ATOM 3441 N N . ASP C 1 115 ? 21.688 -15.963 7.917 1.00 37.78 4840 ASP D N 1
ATOM 3442 C CA . ASP C 1 115 ? 22.734 -16.370 8.860 1.00 39.19 4840 ASP D CA 1
ATOM 3443 C C . ASP C 1 115 ? 22.141 -16.648 10.260 1.00 45.31 4840 ASP D C 1
ATOM 3444 O O . ASP C 1 115 ? 20.956 -16.407 10.495 1.00 41.20 4840 ASP D O 1
ATOM 3449 N N . PRO C 1 116 ? 22.935 -17.194 11.190 1.00 52.05 4841 PRO D N 1
ATOM 3450 C CA . PRO C 1 116 ? 22.397 -17.516 12.531 1.00 54.21 4841 PRO D CA 1
ATOM 3451 C C . PRO C 1 116 ? 21.852 -16.298 13.232 1.00 50.97 4841 PRO D C 1
ATOM 3452 O O . PRO C 1 116 ? 22.384 -15.179 13.086 1.00 51.19 4841 PRO D O 1
ATOM 3456 N N . PRO C 1 117 ? 20.813 -16.461 14.075 1.00 45.28 4842 PRO D N 1
ATOM 3457 C CA . PRO C 1 117 ? 20.169 -15.301 14.718 1.00 38.89 4842 PRO D CA 1
ATOM 3458 C C . PRO C 1 117 ? 21.024 -14.674 15.822 1.00 34.80 4842 PRO D C 1
ATOM 3459 O O . PRO C 1 117 ? 21.899 -15.311 16.423 1.00 34.26 4842 PRO D O 1
ATOM 3463 N N . PHE C 1 118 ? 20.684 -13.426 16.180 1.00 36.20 4843 PHE D N 1
ATOM 3464 C CA . PHE C 1 118 ? 21.482 -12.681 17.156 1.00 38.47 4843 PHE D CA 1
ATOM 3465 C C . PHE C 1 118 ? 21.120 -12.978 18.606 1.00 45.07 4843 PHE D C 1
ATOM 3466 O O . PHE C 1 118 ? 21.485 -12.208 19.523 1.00 42.68 4843 PHE D O 1
ATOM 3474 N N . THR C 1 119 ? 20.451 -14.108 18.825 1.00 45.80 4844 THR D N 1
ATOM 3475 C CA . THR C 1 119 ? 20.283 -14.634 20.170 1.00 55.46 4844 THR D CA 1
ATOM 3476 C C . THR C 1 119 ? 21.566 -15.235 20.733 1.00 56.16 4844 THR D C 1
ATOM 3477 O O . THR C 1 119 ? 21.622 -15.499 21.934 1.00 60.62 4844 THR D O 1
ATOM 3481 N N . SER C 1 120 ? 22.600 -15.445 19.931 1.00 58.42 4845 SER D N 1
ATOM 3482 C CA . SER C 1 120 ? 23.870 -15.920 20.470 1.00 57.90 4845 SER D CA 1
ATOM 3483 C C . SER C 1 120 ? 24.886 -14.798 20.349 1.00 48.64 4845 SER D C 1
ATOM 3484 O O . SER C 1 120 ? 24.971 -14.142 19.305 1.00 46.86 4845 SER D O 1
ATOM 3487 N N . GLN C 1 121 ? 25.654 -14.573 21.412 1.00 47.12 4846 GLN D N 1
ATOM 3488 C CA . GLN C 1 121 ? 26.590 -13.445 21.384 1.00 45.59 4846 GLN D CA 1
ATOM 3489 C C . GLN C 1 121 ? 27.700 -13.633 20.355 1.00 44.40 4846 GLN D C 1
ATOM 3490 O O . GLN C 1 121 ? 28.241 -12.629 19.853 1.00 37.69 4846 GLN D O 1
ATOM 3496 N N . ASP C 1 122 ? 28.032 -14.892 20.012 1.00 41.28 4847 ASP D N 1
ATOM 3497 C CA . ASP C 1 122 ? 29.070 -15.133 19.008 1.00 44.78 4847 ASP D CA 1
ATOM 3498 C C . ASP C 1 122 ? 28.699 -14.503 17.668 1.00 35.53 4847 ASP D C 1
ATOM 3499 O O . ASP C 1 122 ? 29.553 -13.899 17.013 1.00 36.20 4847 ASP D O 1
ATOM 3504 N N . ALA C 1 123 ? 27.437 -14.649 17.241 1.00 32.45 4848 ALA D N 1
ATOM 3505 C CA . ALA C 1 123 ? 27.013 -14.050 15.972 1.00 35.30 4848 ALA D CA 1
ATOM 3506 C C . ALA C 1 123 ? 27.136 -12.526 16.001 1.00 33.55 4848 ALA D C 1
ATOM 3507 O O . ALA C 1 123 ? 27.533 -11.903 14.994 1.00 31.42 4848 ALA D O 1
ATOM 3509 N N . GLY C 1 124 ? 26.775 -11.911 17.127 1.00 29.66 4849 GLY D N 1
ATOM 3510 C CA . GLY C 1 124 ? 26.886 -10.449 17.226 1.00 25.54 4849 GLY D CA 1
ATOM 3511 C C . GLY C 1 124 ? 28.331 -9.989 17.169 1.00 28.86 4849 GLY D C 1
ATOM 3512 O O . GLY C 1 124 ? 28.667 -9.013 16.476 1.00 29.91 4849 GLY D O 1
ATOM 3513 N N . ALA C 1 125 ? 29.201 -10.686 17.903 1.00 25.88 4850 ALA D N 1
ATOM 3514 C CA . ALA C 1 125 ? 30.613 -10.363 17.941 1.00 26.56 4850 ALA D CA 1
ATOM 3515 C C . ALA C 1 125 ? 31.249 -10.458 16.562 1.00 31.41 4850 ALA D C 1
ATOM 3516 O O . ALA C 1 125 ? 32.075 -9.604 16.194 1.00 31.03 4850 ALA D O 1
ATOM 3518 N N . ARG C 1 126 ? 30.877 -11.491 15.778 1.00 27.08 4851 ARG D N 1
ATOM 3519 C CA . ARG C 1 126 ? 31.421 -11.627 14.410 1.00 31.77 4851 ARG D CA 1
ATOM 3520 C C . ARG C 1 126 ? 31.071 -10.416 13.524 1.00 30.58 4851 ARG D C 1
ATOM 3521 O O . ARG C 1 126 ? 31.786 -10.122 12.556 1.00 26.47 4851 ARG D O 1
ATOM 3529 N N . VAL C 1 127 ? 29.909 -9.807 13.755 1.00 24.27 4852 VAL D N 1
ATOM 3530 C CA . VAL C 1 127 ? 29.521 -8.577 13.045 1.00 22.69 4852 VAL D CA 1
ATOM 3531 C C . VAL C 1 127 ? 30.353 -7.391 13.527 1.00 28.50 4852 VAL D C 1
ATOM 3532 O O . VAL C 1 127 ? 30.941 -6.643 12.715 1.00 26.22 4852 VAL D O 1
ATOM 3536 N N . LEU C 1 128 ? 30.427 -7.190 14.860 1.00 27.93 4853 LEU D N 1
ATOM 3537 C CA . LEU C 1 128 ? 31.180 -6.026 15.357 1.00 27.61 4853 LEU D CA 1
ATOM 3538 C C . LEU C 1 128 ? 32.650 -6.059 14.915 1.00 29.58 4853 LEU D C 1
ATOM 3539 O O . LEU C 1 128 ? 33.268 -4.999 14.722 1.00 26.84 4853 LEU D O 1
ATOM 3544 N N . GLN C 1 129 ? 33.227 -7.263 14.748 1.00 29.20 4854 GLN D N 1
ATOM 3545 C CA . GLN C 1 129 ? 34.623 -7.361 14.336 1.00 30.12 4854 GLN D CA 1
ATOM 3546 C C . GLN C 1 129 ? 34.854 -6.666 13.016 1.00 28.81 4854 GLN D C 1
ATOM 3547 O O . GLN C 1 129 ? 35.992 -6.329 12.698 1.00 30.85 4854 GLN D O 1
ATOM 3553 N N . GLN C 1 130 ? 33.823 -6.564 12.176 1.00 28.58 4855 GLN D N 1
ATOM 3554 C CA . GLN C 1 130 ? 34.010 -6.066 10.825 1.00 27.07 4855 GLN D CA 1
ATOM 3555 C C . GLN C 1 130 ? 33.954 -4.550 10.720 1.00 29.08 4855 GLN D C 1
ATOM 3556 O O . GLN C 1 130 ? 34.118 -4.023 9.614 1.00 27.24 4855 GLN D O 1
ATOM 3562 N N . PHE C 1 131 ? 33.688 -3.847 11.800 1.00 24.14 4856 PHE D N 1
ATOM 3563 C CA . PHE C 1 131 ? 33.508 -2.388 11.743 1.00 24.66 4856 PHE D CA 1
ATOM 3564 C C . PHE C 1 131 ? 34.692 -1.698 12.408 1.00 33.30 4856 PHE D C 1
ATOM 3565 O O . PHE C 1 131 ? 34.847 -1.755 13.644 1.00 33.72 4856 PHE D O 1
ATOM 3573 N N . THR C 1 132 ? 35.523 -1.040 11.579 1.00 25.35 4857 THR D N 1
ATOM 3574 C CA . THR C 1 132 ? 36.697 -0.342 12.089 1.00 29.16 4857 THR D CA 1
ATOM 3575 C C . THR C 1 132 ? 36.713 1.163 11.786 1.00 25.28 4857 THR D C 1
ATOM 3576 O O . THR C 1 132 ? 37.574 1.872 12.326 1.00 25.21 4857 THR D O 1
ATOM 3580 N N . PHE C 1 133 ? 35.786 1.672 10.956 1.00 24.09 4858 PHE D N 1
ATOM 3581 C CA . PHE C 1 133 ? 35.608 3.118 10.701 1.00 22.68 4858 PHE D CA 1
ATOM 3582 C C . PHE C 1 133 ? 36.892 3.744 10.158 1.00 22.49 4858 PHE D C 1
ATOM 3583 O O . PHE C 1 133 ? 37.334 4.803 10.611 1.00 24.15 4858 PHE D O 1
ATOM 3591 N N . ARG C 1 134 ? 37.423 3.136 9.110 1.00 25.69 4859 ARG D N 1
ATOM 3592 C CA . ARG C 1 134 ? 38.624 3.622 8.433 1.00 25.30 4859 ARG D CA 1
ATOM 3593 C C . ARG C 1 134 ? 38.418 3.889 6.948 1.00 22.48 4859 ARG D C 1
ATOM 3594 O O . ARG C 1 134 ? 39.367 4.326 6.301 1.00 24.34 4859 ARG D O 1
ATOM 3602 N N . GLN C 1 135 ? 37.218 3.674 6.370 1.00 19.58 4860 GLN D N 1
ATOM 3603 C CA . GLN C 1 135 ? 37.094 3.866 4.917 1.00 21.34 4860 GLN D CA 1
ATOM 3604 C C . GLN C 1 135 ? 37.203 5.343 4.504 1.00 23.91 4860 GLN D C 1
ATOM 3605 O O . GLN C 1 135 ? 36.717 6.259 5.191 1.00 23.39 4860 GLN D O 1
ATOM 3611 N N . ASP C 1 136 ? 37.814 5.571 3.328 1.00 20.39 4861 ASP D N 1
ATOM 3612 C CA . ASP C 1 136 ? 38.115 6.956 2.953 1.00 21.16 4861 ASP D CA 1
ATOM 3613 C C . ASP C 1 136 ? 37.000 7.703 2.257 1.00 22.33 4861 ASP D C 1
ATOM 3614 O O . ASP C 1 136 ? 37.255 8.796 1.762 1.00 22.64 4861 ASP D O 1
ATOM 3619 N N . SER C 1 137 ? 35.803 7.144 2.115 1.00 20.97 4862 SER D N 1
ATOM 3620 C CA . SER C 1 137 ? 34.687 7.859 1.521 1.00 20.34 4862 SER D CA 1
ATOM 3621 C C . SER C 1 137 ? 33.393 7.237 2.047 1.00 22.49 4862 SER D C 1
ATOM 3622 O O . SER C 1 137 ? 33.388 6.162 2.670 1.00 22.22 4862 SER D O 1
ATOM 3625 N N . THR C 1 138 ? 32.289 7.939 1.788 1.00 21.17 4863 THR D N 1
ATOM 3626 C CA . THR C 1 138 ? 30.981 7.520 2.320 1.00 20.08 4863 THR D CA 1
ATOM 3627 C C . THR C 1 138 ? 30.028 7.506 1.108 1.00 22.19 4863 THR D C 1
ATOM 3628 O O . THR C 1 138 ? 29.397 8.515 0.782 1.00 23.90 4863 THR D O 1
ATOM 3632 N N . ASP C 1 139 ? 29.973 6.383 0.384 1.00 23.42 4864 ASP D N 1
ATOM 3633 C CA . ASP C 1 139 ? 29.244 6.329 -0.895 1.00 23.87 4864 ASP D CA 1
ATOM 3634 C C . ASP C 1 139 ? 27.818 5.815 -0.686 1.00 23.50 4864 ASP D C 1
ATOM 3635 O O . ASP C 1 139 ? 27.526 4.628 -0.742 1.00 22.24 4864 ASP D O 1
ATOM 3640 N N . MET C 1 140 ? 26.936 6.748 -0.323 1.00 22.15 4865 MET D N 1
ATOM 3641 C CA . MET C 1 140 ? 25.547 6.428 -0.003 1.00 21.74 4865 MET D CA 1
ATOM 3642 C C . MET C 1 140 ? 24.757 5.979 -1.233 1.00 20.69 4865 MET D C 1
ATOM 3643 O O . MET C 1 140 ? 23.758 5.257 -1.103 1.00 24.65 4865 MET D O 1
ATOM 3648 N N . VAL C 1 141 ? 25.126 6.471 -2.414 1.00 21.67 4866 VAL D N 1
ATOM 3649 C CA . VAL C 1 141 ? 24.478 6.036 -3.662 1.00 25.31 4866 VAL D CA 1
ATOM 3650 C C . VAL C 1 141 ? 24.706 4.548 -3.913 1.00 25.13 4866 VAL D C 1
ATOM 3651 O O . VAL C 1 141 ? 23.758 3.779 -4.174 1.00 24.98 4866 VAL D O 1
ATOM 3655 N N . LEU C 1 142 ? 25.966 4.121 -3.787 1.00 23.33 4867 LEU D N 1
ATOM 3656 C CA . LEU C 1 142 ? 26.278 2.689 -3.903 1.00 24.77 4867 LEU D CA 1
ATOM 3657 C C . LEU C 1 142 ? 25.533 1.883 -2.838 1.00 24.05 4867 LEU D C 1
ATOM 3658 O O . LEU C 1 142 ? 25.023 0.775 -3.123 1.00 23.83 4867 LEU D O 1
ATOM 3663 N N . LEU C 1 143 ? 25.440 2.412 -1.605 1.00 23.55 4868 LEU D N 1
ATOM 3664 C CA . LEU C 1 143 ? 24.702 1.691 -0.561 1.00 24.18 4868 LEU D CA 1
ATOM 3665 C C . LEU C 1 143 ? 23.253 1.461 -0.972 1.00 25.53 4868 LEU D C 1
ATOM 3666 O O . LEU C 1 143 ? 22.700 0.349 -0.818 1.00 22.68 4868 LEU D O 1
ATOM 3671 N N . LEU C 1 144 ? 22.581 2.519 -1.427 1.00 26.28 4869 LEU D N 1
ATOM 3672 C CA . LEU C 1 144 ? 21.174 2.340 -1.771 1.00 27.34 4869 LEU D CA 1
ATOM 3673 C C . LEU C 1 144 ? 21.029 1.370 -2.934 1.00 24.66 4869 LEU D C 1
ATOM 3674 O O . LEU C 1 144 ? 20.117 0.535 -2.954 1.00 29.15 4869 LEU D O 1
ATOM 3679 N N . ARG C 1 145 ? 21.897 1.507 -3.928 1.00 24.69 4870 ARG D N 1
ATOM 3680 C CA . ARG C 1 145 ? 21.875 0.605 -5.079 1.00 26.50 4870 ARG D CA 1
ATOM 3681 C C . ARG C 1 145 ? 21.994 -0.838 -4.611 1.00 28.10 4870 ARG D C 1
ATOM 3682 O O . ARG C 1 145 ? 21.163 -1.687 -4.961 1.00 29.53 4870 ARG D O 1
ATOM 3690 N N . ARG C 1 146 ? 22.990 -1.131 -3.759 1.00 25.26 4871 ARG D N 1
ATOM 3691 C CA . ARG C 1 146 ? 23.192 -2.517 -3.287 1.00 26.78 4871 ARG D CA 1
ATOM 3692 C C . ARG C 1 146 ? 22.037 -2.997 -2.418 1.00 27.66 4871 ARG D C 1
ATOM 3693 O O . ARG C 1 146 ? 21.693 -4.198 -2.430 1.00 30.76 4871 ARG D O 1
ATOM 3701 N N . THR C 1 147 ? 21.465 -2.086 -1.621 1.00 24.82 4872 THR D N 1
ATOM 3702 C CA . THR C 1 147 ? 20.359 -2.439 -0.739 1.00 27.43 4872 THR D CA 1
ATOM 3703 C C . THR C 1 147 ? 19.117 -2.777 -1.563 1.00 28.12 4872 THR D C 1
ATOM 3704 O O . THR C 1 147 ? 18.444 -3.782 -1.306 1.00 27.69 4872 THR D O 1
ATOM 3708 N N . ILE C 1 148 ? 18.805 -1.947 -2.560 1.00 26.40 4873 ILE D N 1
ATOM 3709 C CA . ILE C 1 148 ? 17.652 -2.243 -3.411 1.00 30.60 4873 ILE D CA 1
ATOM 3710 C C . ILE C 1 148 ? 17.840 -3.600 -4.094 1.00 29.35 4873 ILE D C 1
ATOM 3711 O O . ILE C 1 148 ? 16.922 -4.420 -4.145 1.00 32.53 4873 ILE D O 1
ATOM 3716 N N . ASP C 1 149 ? 19.033 -3.837 -4.649 1.00 27.71 4874 ASP D N 1
ATOM 3717 C CA . ASP C 1 149 ? 19.308 -5.114 -5.330 1.00 26.83 4874 ASP D CA 1
ATOM 3718 C C . ASP C 1 149 ? 19.277 -6.292 -4.366 1.00 31.55 4874 ASP D C 1
ATOM 3719 O O . ASP C 1 149 ? 18.722 -7.350 -4.697 1.00 32.64 4874 ASP D O 1
ATOM 3724 N N . HIS C 1 150 ? 19.809 -6.120 -3.153 1.00 28.24 4875 HIS D N 1
ATOM 3725 C CA . HIS C 1 150 ? 19.778 -7.197 -2.177 1.00 28.68 4875 HIS D CA 1
ATOM 3726 C C . HIS C 1 150 ? 18.340 -7.596 -1.859 1.00 30.71 4875 HIS D C 1
ATOM 3727 O O . HIS C 1 150 ? 17.995 -8.792 -1.801 1.00 30.21 4875 HIS D O 1
ATOM 3734 N N . PHE C 1 151 ? 17.490 -6.600 -1.624 1.00 24.95 4876 PHE D N 1
ATOM 3735 C CA . PHE C 1 151 ? 16.091 -6.873 -1.286 1.00 24.63 4876 PHE D CA 1
ATOM 3736 C C . PHE C 1 151 ? 15.323 -7.471 -2.476 1.00 28.81 4876 PHE D C 1
ATOM 3737 O O . PHE C 1 151 ? 14.399 -8.276 -2.288 1.00 33.27 4876 PHE D O 1
ATOM 3745 N N . ARG C 1 152 ? 15.644 -7.054 -3.696 1.00 31.01 4877 ARG D N 1
ATOM 3746 C CA . ARG C 1 152 ? 14.951 -7.617 -4.851 1.00 35.82 4877 ARG D CA 1
ATOM 3747 C C . ARG C 1 152 ? 15.212 -9.116 -4.965 1.00 38.05 4877 ARG D C 1
ATOM 3748 O O . ARG C 1 152 ? 14.287 -9.908 -5.186 1.00 40.80 4877 ARG D O 1
ATOM 3756 N N . GLU C 1 153 ? 16.465 -9.522 -4.787 1.00 35.09 4878 GLU D N 1
ATOM 3757 C CA . GLU C 1 153 ? 16.819 -10.929 -4.867 1.00 39.54 4878 GLU D CA 1
ATOM 3758 C C . GLU C 1 153 ? 16.284 -11.710 -3.672 1.00 36.45 4878 GLU D C 1
ATOM 3759 O O . GLU C 1 153 ? 15.804 -12.848 -3.820 1.00 37.52 4878 GLU D O 1
ATOM 3765 N N . ALA C 1 154 ? 16.284 -11.081 -2.492 1.00 33.76 4879 ALA D N 1
ATOM 3766 C CA . ALA C 1 154 ? 15.729 -11.703 -1.293 1.00 33.54 4879 ALA D CA 1
ATOM 3767 C C . ALA C 1 154 ? 14.245 -11.958 -1.415 1.00 37.38 4879 ALA D C 1
ATOM 3768 O O . ALA C 1 154 ? 13.737 -12.941 -0.853 1.00 40.04 4879 ALA D O 1
ATOM 3770 N N . ARG C 1 155 ? 13.532 -11.093 -2.125 1.00 37.60 4880 ARG D N 1
ATOM 377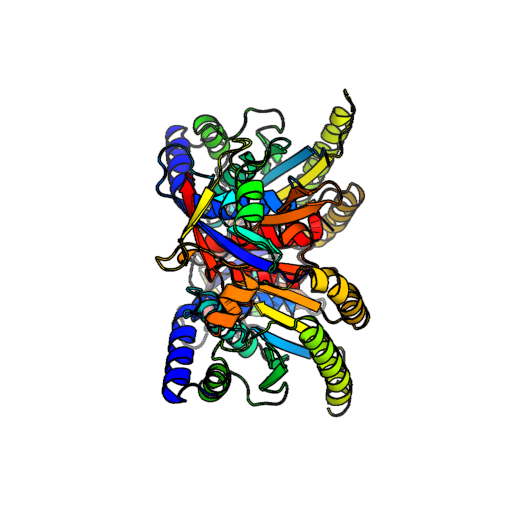1 C CA . ARG C 1 155 ? 12.107 -11.324 -2.349 1.00 43.90 4880 ARG D CA 1
ATOM 3772 C C . ARG C 1 155 ? 11.883 -12.648 -3.086 1.00 48.34 4880 ARG D C 1
ATOM 3773 O O . ARG C 1 155 ? 11.081 -13.494 -2.659 1.00 47.83 4880 ARG D O 1
ATOM 3781 N N . LEU C 1 156 ? 12.654 -12.893 -4.137 1.00 52.22 4881 LEU D N 1
ATOM 3782 C CA . LEU C 1 156 ? 12.475 -14.142 -4.879 1.00 55.09 4881 LEU D CA 1
ATOM 3783 C C . LEU C 1 156 ? 12.829 -15.354 -4.035 1.00 57.64 4881 LEU D C 1
ATOM 3784 O O . LEU C 1 156 ? 12.074 -16.338 -4.003 1.00 59.20 4881 LEU D O 1
ATOM 3789 N N . ILE C 1 157 ? 13.932 -15.282 -3.295 1.00 55.48 4882 ILE D N 1
ATOM 3790 C CA . ILE C 1 157 ? 14.359 -16.430 -2.506 1.00 60.23 4882 ILE D CA 1
ATOM 3791 C C . ILE C 1 157 ? 13.333 -16.802 -1.440 1.00 66.43 4882 ILE D C 1
ATOM 3792 O O . ILE C 1 157 ? 12.994 -17.983 -1.279 1.00 67.56 4882 ILE D O 1
ATOM 3797 N N . GLN C 1 158 ? 12.804 -15.816 -0.706 1.00 68.35 4883 GLN D N 1
ATOM 3798 C CA . GLN C 1 158 ? 11.862 -16.168 0.355 1.00 74.23 4883 GLN D CA 1
ATOM 3799 C C . GLN C 1 158 ? 10.603 -16.801 -0.228 1.00 80.59 4883 GLN D C 1
ATOM 3800 O O . GLN C 1 158 ? 10.049 -17.747 0.351 1.00 84.13 4883 GLN D O 1
ATOM 3806 N N . ALA C 1 159 ? 10.132 -16.280 -1.369 1.00 80.92 4884 ALA D N 1
ATOM 3807 C CA . ALA C 1 159 ? 8.915 -16.805 -1.979 1.00 81.04 4884 ALA D CA 1
ATOM 3808 C C . ALA C 1 159 ? 9.034 -18.304 -2.241 1.00 83.15 4884 ALA D C 1
ATOM 3809 O O . ALA C 1 159 ? 8.066 -19.053 -2.069 1.00 84.86 4884 ALA D O 1
ATOM 3811 N N . SER C 1 160 ? 10.217 -18.761 -2.650 1.00 84.08 4885 SER D N 1
ATOM 3812 C CA . SER C 1 160 ? 10.387 -20.166 -2.999 1.00 85.11 4885 SER D CA 1
ATOM 3813 C C . SER C 1 160 ? 10.168 -21.070 -1.794 1.00 91.19 4885 SER D C 1
ATOM 3814 O O . SER C 1 160 ? 9.298 -21.952 -1.810 1.00 94.13 4885 SER D O 1
ATOM 3817 N N . SER C 1 161 ? 10.974 -20.898 -0.751 1.00 92.06 4886 SER D N 1
ATOM 3818 C CA . SER C 1 161 ? 10.808 -21.741 0.421 1.00 93.64 4886 SER D CA 1
ATOM 3819 C C . SER C 1 161 ? 9.539 -21.317 1.154 1.00 91.65 4886 SER D C 1
ATOM 3820 O O . SER C 1 161 ? 8.541 -22.044 1.168 1.00 91.11 4886 SER D O 1
ATOM 3823 N N . GLU C 1 166 ? 2.693 -15.420 1.287 1.00 86.11 4891 GLU D N 1
ATOM 3824 C CA . GLU C 1 166 ? 3.830 -14.510 1.413 1.00 84.15 4891 GLU D CA 1
ATOM 3825 C C . GLU C 1 166 ? 3.637 -13.346 2.342 1.00 78.45 4891 GLU D C 1
ATOM 3826 O O . GLU C 1 166 ? 3.629 -13.474 3.578 1.00 78.19 4891 GLU D O 1
ATOM 3832 N N . ASP C 1 167 ? 3.498 -12.198 1.677 1.00 73.33 4892 ASP D N 1
ATOM 3833 C CA . ASP C 1 167 ? 3.324 -10.888 2.283 1.00 65.21 4892 ASP D CA 1
ATOM 3834 C C . ASP C 1 167 ? 4.574 -10.524 3.090 1.00 56.53 4892 ASP D C 1
ATOM 3835 O O . ASP C 1 167 ? 4.628 -10.548 4.318 1.00 55.28 4892 ASP D O 1
ATOM 3840 N N . LEU C 1 168 ? 5.598 -10.234 2.321 1.00 49.73 4893 LEU D N 1
ATOM 3841 C CA . LEU C 1 168 ? 6.924 -9.932 2.828 1.00 46.70 4893 LEU D CA 1
ATOM 3842 C C . LEU C 1 168 ? 7.100 -8.410 2.933 1.00 43.00 4893 LEU D C 1
ATOM 3843 O O . LEU C 1 168 ? 6.843 -7.691 1.960 1.00 44.35 4893 LEU D O 1
ATOM 3848 N N . TRP C 1 169 ? 7.572 -7.927 4.087 1.00 32.32 4894 TRP D N 1
ATOM 3849 C CA . TRP C 1 169 ? 7.826 -6.505 4.282 1.00 32.10 4894 TRP D CA 1
ATOM 3850 C C . TRP C 1 169 ? 9.326 -6.268 4.477 1.00 26.34 4894 TRP D C 1
ATOM 3851 O O . TRP C 1 169 ? 9.975 -6.995 5.228 1.00 34.97 4894 TRP D O 1
ATOM 3862 N N . GLN C 1 170 ? 9.862 -5.276 3.787 1.00 28.81 4895 GLN D N 1
ATOM 3863 C CA . GLN C 1 170 ? 11.310 -5.053 3.724 1.00 25.90 4895 GLN D CA 1
ATOM 3864 C C . GLN C 1 170 ? 11.652 -3.651 4.227 1.00 27.85 4895 GLN D C 1
ATOM 3865 O O . GLN C 1 170 ? 11.081 -2.666 3.774 1.00 28.07 4895 GLN D O 1
ATOM 3871 N N . LEU C 1 171 ? 12.620 -3.577 5.122 1.00 25.59 4896 LEU D N 1
ATOM 3872 C CA . LEU C 1 171 ? 12.974 -2.352 5.826 1.00 25.71 4896 LEU D CA 1
ATOM 3873 C C . LEU C 1 171 ? 14.499 -2.214 5.851 1.00 26.28 4896 LEU D C 1
ATOM 3874 O O . LEU C 1 171 ? 15.182 -3.144 6.285 1.00 24.84 4896 LEU D O 1
ATOM 3879 N N . ALA C 1 172 ? 15.026 -1.057 5.484 1.00 20.75 4897 ALA D N 1
ATOM 3880 C CA . ALA C 1 172 ? 16.452 -0.793 5.612 1.00 20.66 4897 ALA D CA 1
ATOM 3881 C C . ALA C 1 172 ? 16.617 0.302 6.660 1.00 24.81 4897 ALA D C 1
ATOM 3882 O O . ALA C 1 172 ? 16.018 1.388 6.535 1.00 25.19 4897 ALA D O 1
ATOM 3884 N N . LEU C 1 173 ? 17.422 0.022 7.674 1.00 22.85 4898 LEU D N 1
ATOM 3885 C CA . LEU C 1 173 ? 17.774 1.033 8.687 1.00 25.27 4898 LEU D CA 1
ATOM 3886 C C . LEU C 1 173 ? 19.251 1.427 8.515 1.00 24.31 4898 LEU D C 1
ATOM 3887 O O . LEU C 1 173 ? 20.130 0.556 8.562 1.00 23.51 4898 LEU D O 1
ATOM 3892 N N . ILE C 1 174 ? 19.515 2.720 8.237 1.00 21.26 4899 ILE D N 1
ATOM 3893 C CA . ILE C 1 174 ? 20.884 3.197 8.012 1.00 21.26 4899 ILE D CA 1
ATOM 3894 C C . ILE C 1 174 ? 21.380 3.875 9.277 1.00 24.64 4899 ILE D C 1
ATOM 3895 O O . ILE C 1 174 ? 20.738 4.822 9.777 1.00 21.95 4899 ILE D O 1
ATOM 3900 N N . LEU C 1 175 ? 22.515 3.401 9.797 1.00 17.09 4900 LEU D N 1
ATOM 3901 C CA . LEU C 1 175 ? 23.082 3.941 11.043 1.00 17.78 4900 LEU D CA 1
ATOM 3902 C C . LEU C 1 175 ? 24.349 4.710 10.646 1.00 17.16 4900 LEU D C 1
ATOM 3903 O O . LEU C 1 175 ? 25.358 4.077 10.355 1.00 18.95 4900 LEU D O 1
ATOM 3908 N N . SER C 1 176 ? 24.322 6.045 10.707 1.00 15.79 4901 SER D N 1
ATOM 3909 C CA . SER C 1 176 ? 25.377 6.834 10.051 1.00 18.72 4901 SER D CA 1
ATOM 3910 C C . SER C 1 176 ? 25.383 8.225 10.657 1.00 22.70 4901 SER D C 1
ATOM 3911 O O . SER C 1 176 ? 24.374 8.664 11.224 1.00 22.04 4901 SER D O 1
ATOM 3914 N N . ASP C 1 177 ? 26.540 8.911 10.548 1.00 18.76 4902 ASP D N 1
ATOM 3915 C CA . ASP C 1 177 ? 26.548 10.331 10.966 1.00 18.46 4902 ASP D CA 1
ATOM 3916 C C . ASP C 1 177 ? 25.837 11.219 9.970 1.00 21.63 4902 ASP D C 1
ATOM 3917 O O . ASP C 1 177 ? 25.669 12.423 10.235 1.00 21.07 4902 ASP D O 1
ATOM 3922 N N . GLY C 1 178 ? 25.386 10.670 8.839 1.00 22.48 4903 GLY D N 1
ATOM 3923 C CA . GLY C 1 178 ? 24.593 11.453 7.909 1.00 19.32 4903 GLY D CA 1
ATOM 3924 C C . GLY C 1 178 ? 25.396 12.454 7.099 1.00 24.98 4903 GLY D C 1
ATOM 3925 O O . GLY C 1 178 ? 24.798 13.312 6.448 1.00 25.28 4903 GLY D O 1
ATOM 3926 N N . LEU C 1 179 ? 26.730 12.369 7.112 1.00 21.05 4904 LEU D N 1
ATOM 3927 C CA . LEU C 1 179 ? 27.589 13.339 6.411 1.00 23.88 4904 LEU D CA 1
ATOM 3928 C C . LEU C 1 179 ? 27.885 12.832 5.010 1.00 26.38 4904 LEU D C 1
ATOM 3929 O O . LEU C 1 179 ? 28.675 11.883 4.839 1.00 23.78 4904 LEU D O 1
ATOM 3934 N N . VAL C 1 180 ? 27.196 13.379 4.003 1.00 20.61 4905 VAL D N 1
ATOM 3935 C CA . VAL C 1 180 ? 27.582 13.042 2.656 1.00 29.00 4905 VAL D CA 1
ATOM 3936 C C . VAL C 1 180 ? 27.770 14.294 1.833 1.00 29.71 4905 VAL D C 1
ATOM 3937 O O . VAL C 1 180 ? 27.207 15.367 2.111 1.00 27.36 4905 VAL D O 1
ATOM 3941 N N . GLN C 1 181 ? 28.526 14.110 0.767 1.00 27.11 4906 GLN D N 1
ATOM 3942 C CA . GLN C 1 181 ? 28.795 15.209 -0.135 1.00 28.79 4906 GLN D CA 1
ATOM 3943 C C . GLN C 1 181 ? 27.489 15.720 -0.704 1.00 29.55 4906 GLN D C 1
ATOM 3944 O O . GLN C 1 181 ? 26.678 14.960 -1.254 1.00 27.26 4906 GLN D O 1
ATOM 3950 N N . SER C 1 182 ? 27.333 17.031 -0.608 1.00 27.69 4907 SER D N 1
ATOM 3951 C CA . SER C 1 182 ? 26.045 17.679 -0.846 1.00 46.30 4907 SER D CA 1
ATOM 3952 C C . SER C 1 182 ? 25.521 17.406 -2.236 1.00 49.58 4907 SER D C 1
ATOM 3953 O O . SER C 1 182 ? 24.301 17.300 -2.428 1.00 53.33 4907 SER D O 1
ATOM 3956 N N . ARG C 1 183 ? 26.415 17.280 -3.202 1.00 44.84 4908 ARG D N 1
ATOM 3957 C CA . ARG C 1 183 ? 25.986 16.953 -4.551 1.00 54.50 4908 ARG D CA 1
ATOM 3958 C C . ARG C 1 183 ? 25.240 15.630 -4.598 1.00 57.99 4908 ARG D C 1
ATOM 3959 O O . ARG C 1 183 ? 24.270 15.487 -5.354 1.00 58.50 4908 ARG D O 1
ATOM 3967 N N . ASP C 1 184 ? 25.695 14.638 -3.817 1.00 55.19 4909 ASP D N 1
ATOM 3968 C CA . ASP C 1 184 ? 25.056 13.332 -3.856 1.00 53.86 4909 ASP D CA 1
ATOM 3969 C C . ASP C 1 184 ? 23.630 13.409 -3.379 1.00 55.85 4909 ASP D C 1
ATOM 3970 O O . ASP C 1 184 ? 22.829 12.552 -3.752 1.00 61.20 4909 ASP D O 1
ATOM 3975 N N . HIS C 1 185 ? 23.306 14.407 -2.535 1.00 56.41 4910 HIS D N 1
ATOM 3976 C CA . HIS C 1 185 ? 21.938 14.571 -2.043 1.00 56.22 4910 HIS D CA 1
ATOM 3977 C C . HIS C 1 185 ? 20.939 14.444 -3.201 1.00 55.70 4910 HIS D C 1
ATOM 3978 O O . HIS C 1 185 ? 19.936 13.717 -3.104 1.00 50.06 4910 HIS D O 1
ATOM 3985 N N . ALA C 1 186 ? 21.253 15.064 -4.339 1.00 56.32 4911 ALA D N 1
ATOM 3986 C CA . ALA C 1 186 ? 20.397 14.920 -5.515 1.00 60.01 4911 ALA D CA 1
ATOM 3987 C C . ALA C 1 186 ? 20.409 13.496 -6.060 1.00 54.26 4911 ALA D C 1
ATOM 3988 O O . ALA C 1 186 ? 19.352 12.944 -6.373 1.00 56.11 4911 ALA D O 1
ATOM 3990 N N . ARG C 1 187 ? 21.590 12.894 -6.216 1.00 52.87 4912 ARG D N 1
ATOM 3991 C CA . ARG C 1 187 ? 21.678 11.582 -6.890 1.00 52.28 4912 ARG D CA 1
ATOM 3992 C C . ARG C 1 187 ? 20.989 10.464 -6.092 1.00 42.99 4912 AR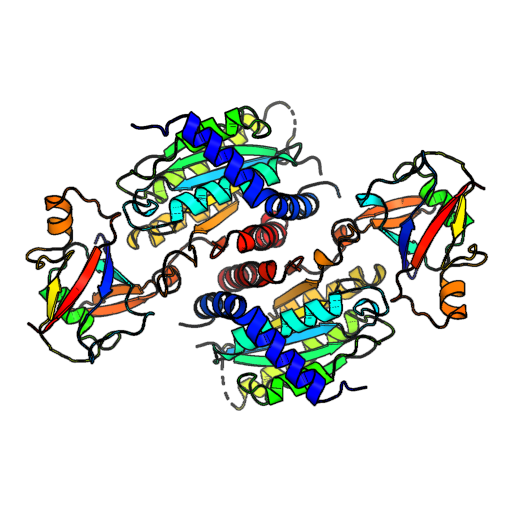G D C 1
ATOM 3993 O O . ARG C 1 187 ? 20.588 9.439 -6.656 1.00 41.95 4912 ARG D O 1
ATOM 4001 N N . LEU C 1 188 ? 20.839 10.664 -4.790 1.00 36.40 4913 LEU D N 1
ATOM 4002 C CA . LEU C 1 188 ? 20.089 9.748 -3.958 1.00 37.34 4913 LEU D CA 1
ATOM 4003 C C . LEU C 1 188 ? 18.593 9.787 -4.264 1.00 34.96 4913 LEU D C 1
ATOM 4004 O O . LEU C 1 188 ? 17.883 8.858 -3.922 1.00 33.27 4913 LEU D O 1
ATOM 4009 N N . ARG C 1 189 ? 18.073 10.906 -4.768 1.00 32.26 4914 ARG D N 1
ATOM 4010 C CA . ARG C 1 189 ? 16.621 11.008 -4.913 1.00 39.56 4914 ARG D CA 1
ATOM 4011 C C . ARG C 1 189 ? 16.020 9.954 -5.850 1.00 31.19 4914 ARG D C 1
ATOM 4012 O O . ARG C 1 189 ? 14.982 9.378 -5.472 1.00 32.10 4914 ARG D O 1
ATOM 4020 N N . PRO C 1 190 ? 16.586 9.663 -7.038 1.00 35.10 4915 PRO D N 1
ATOM 4021 C CA . PRO C 1 190 ? 16.024 8.567 -7.856 1.00 40.84 4915 PRO D CA 1
ATOM 4022 C C . PRO C 1 190 ? 16.090 7.208 -7.190 1.00 36.78 4915 PRO D C 1
ATOM 4023 O O . PRO C 1 190 ? 15.191 6.398 -7.410 1.00 34.78 4915 PRO D O 1
ATOM 4027 N N . LEU C 1 191 ? 17.143 6.920 -6.414 1.00 37.06 4916 LEU D N 1
ATOM 4028 C CA . LEU C 1 191 ? 17.213 5.645 -5.690 1.00 29.52 4916 LEU D CA 1
ATOM 4029 C C . LEU C 1 191 ? 16.189 5.571 -4.587 1.00 31.47 4916 LEU D C 1
ATOM 4030 O O . LEU C 1 191 ? 15.625 4.508 -4.354 1.00 32.09 4916 LEU D O 1
ATOM 4035 N N . LEU C 1 192 ? 15.961 6.669 -3.848 1.00 29.20 4917 LEU D N 1
ATOM 4036 C CA . LEU C 1 192 ? 14.949 6.624 -2.799 1.00 26.96 4917 LEU D CA 1
ATOM 4037 C C . LEU C 1 192 ? 13.553 6.455 -3.405 1.00 30.20 4917 LEU D C 1
ATOM 4038 O O . LEU C 1 192 ? 12.709 5.709 -2.878 1.00 31.39 4917 LEU D O 1
ATOM 4043 N N . ARG C 1 193 ? 13.322 7.078 -4.551 1.00 31.86 4918 ARG D N 1
ATOM 4044 C CA . ARG C 1 193 ? 12.047 6.860 -5.254 1.00 36.40 4918 ARG D CA 1
ATOM 4045 C C . ARG C 1 193 ? 11.919 5.407 -5.710 1.00 33.41 4918 ARG D C 1
ATOM 4046 O O . ARG C 1 193 ? 10.870 4.775 -5.530 1.00 37.08 4918 ARG D O 1
ATOM 4054 N N . GLU C 1 194 ? 12.993 4.837 -6.235 1.00 34.02 4919 GLU D N 1
ATOM 4055 C CA . GLU C 1 194 ? 12.969 3.428 -6.625 1.00 36.57 4919 GLU D CA 1
ATOM 4056 C C . GLU C 1 194 ? 12.707 2.509 -5.429 1.00 37.04 4919 GLU D C 1
ATOM 4057 O O . GLU C 1 194 ? 11.933 1.537 -5.519 1.00 34.67 4919 GLU D O 1
ATOM 4063 N N . ALA C 1 195 ? 13.339 2.789 -4.281 1.00 35.75 4920 ALA D N 1
ATOM 4064 C CA . ALA C 1 195 ? 13.074 1.964 -3.106 1.00 29.93 4920 ALA D CA 1
ATOM 4065 C C . ALA C 1 195 ? 11.602 2.071 -2.690 1.00 37.75 4920 ALA D C 1
ATOM 4066 O O . ALA C 1 195 ? 10.965 1.062 -2.350 1.00 37.97 4920 ALA D O 1
ATOM 4068 N N . MET C 1 196 ? 11.027 3.277 -2.740 1.00 33.51 4921 MET D N 1
ATOM 4069 C CA . MET C 1 196 ? 9.629 3.425 -2.366 1.00 36.01 4921 MET D CA 1
ATOM 4070 C C . MET C 1 196 ? 8.705 2.648 -3.312 1.00 36.20 4921 MET D C 1
ATOM 4071 O O . MET C 1 196 ? 7.705 2.062 -2.878 1.00 34.89 4921 MET D O 1
ATOM 4076 N N . GLU C 1 197 ? 9.013 2.661 -4.597 1.00 38.20 4922 GLU D N 1
ATOM 4077 C CA . GLU C 1 197 ? 8.187 1.940 -5.566 1.00 48.40 4922 GLU D CA 1
ATOM 4078 C C . GLU C 1 197 ? 8.202 0.449 -5.301 1.00 48.60 4922 GLU D C 1
ATOM 4079 O O . GLU C 1 197 ? 7.190 -0.234 -5.495 1.00 44.57 4922 GLU D O 1
ATOM 4085 N N . GLN C 1 198 ? 9.324 -0.064 -4.825 1.00 45.94 4923 GLN D N 1
ATOM 4086 C CA . GLN C 1 198 ? 9.434 -1.465 -4.494 1.00 45.19 4923 GLN D CA 1
ATOM 4087 C C . GLN C 1 198 ? 8.978 -1.752 -3.070 1.00 39.07 4923 GLN D C 1
ATOM 4088 O O . GLN C 1 198 ? 9.078 -2.896 -2.636 1.00 41.23 4923 GLN D O 1
ATOM 4094 N N . ARG C 1 199 ? 8.390 -0.756 -2.380 1.00 37.37 4924 ARG D N 1
ATOM 4095 C CA . ARG C 1 199 ? 7.837 -0.869 -1.016 1.00 42.59 4924 ARG D CA 1
ATOM 4096 C C . ARG C 1 199 ? 8.894 -1.198 0.057 1.00 37.87 4924 ARG D C 1
ATOM 4097 O O . ARG C 1 199 ? 8.573 -1.804 1.098 1.00 39.22 4924 ARG D O 1
ATOM 4105 N N . VAL C 1 200 ? 10.135 -0.764 -0.167 1.00 34.60 4925 VAL D N 1
ATOM 4106 C CA . VAL C 1 200 ? 11.204 -0.841 0.829 1.00 33.00 4925 VAL D CA 1
ATOM 4107 C C . VAL C 1 200 ? 11.156 0.440 1.666 1.00 29.37 4925 VAL D C 1
ATOM 4108 O O . VAL C 1 200 ? 11.369 1.522 1.127 1.00 29.26 4925 VAL D O 1
ATOM 4112 N N . MET C 1 201 ? 10.888 0.331 2.975 1.00 28.88 4926 MET D N 1
ATOM 4113 C CA . MET C 1 201 ? 10.962 1.522 3.807 1.00 30.61 4926 MET D CA 1
ATOM 4114 C C . MET C 1 201 ? 12.430 1.764 4.174 1.00 32.35 4926 MET D C 1
ATOM 4115 O O . MET C 1 201 ? 13.127 0.847 4.638 1.00 29.50 4926 MET D O 1
ATOM 4120 N N . VAL C 1 202 ? 12.904 2.974 3.950 1.00 28.40 4927 VAL D N 1
ATOM 4121 C CA . VAL C 1 202 ? 14.286 3.342 4.272 1.00 28.46 4927 VAL D CA 1
ATOM 4122 C C . VAL C 1 202 ? 14.206 4.346 5.418 1.00 29.30 4927 VAL D C 1
ATOM 4123 O O . VAL C 1 202 ? 13.592 5.404 5.265 1.00 27.96 4927 VAL D O 1
ATOM 4127 N N . VAL C 1 203 ? 14.812 4.026 6.558 1.00 22.44 4928 VAL D N 1
ATOM 4128 C CA . VAL C 1 203 ? 14.876 4.935 7.695 1.00 21.48 4928 VAL D CA 1
ATOM 4129 C C . VAL C 1 203 ? 16.340 5.286 7.955 1.00 23.79 4928 VAL D C 1
ATOM 4130 O O . VAL C 1 203 ? 17.161 4.387 8.108 1.00 22.08 4928 VAL D O 1
ATOM 4134 N N . PHE C 1 204 ? 16.667 6.584 8.017 1.00 22.34 4929 PHE D N 1
ATOM 4135 C CA . PHE C 1 204 ? 18.025 7.023 8.294 1.00 23.00 4929 PHE D CA 1
ATOM 4136 C C . PHE C 1 204 ? 18.123 7.393 9.757 1.00 25.61 4929 PHE D C 1
ATOM 4137 O O . PHE C 1 204 ? 17.357 8.236 10.245 1.00 26.89 4929 PHE D O 1
ATOM 4145 N N . ILE C 1 205 ? 19.049 6.773 10.472 1.00 21.02 4930 ILE D N 1
ATOM 4146 C CA . ILE C 1 205 ? 19.171 7.008 11.911 1.00 17.46 4930 ILE D CA 1
ATOM 4147 C C . ILE C 1 205 ? 20.446 7.791 12.101 1.00 22.59 4930 ILE D C 1
ATOM 4148 O O . ILE C 1 205 ? 21.537 7.229 11.983 1.00 20.64 4930 ILE D O 1
ATOM 4153 N N . VAL C 1 206 ? 20.309 9.092 12.317 1.00 19.03 4931 VAL D N 1
ATOM 4154 C CA . VAL C 1 206 ? 21.468 9.987 12.288 1.00 22.12 4931 VAL D CA 1
ATOM 4155 C C . VAL C 1 206 ? 22.131 9.909 13.651 1.00 22.10 4931 VAL D C 1
ATOM 4156 O O . VAL C 1 206 ? 21.519 10.294 14.658 1.00 24.28 4931 VAL D O 1
ATOM 4160 N N . MET C 1 207 ? 23.422 9.506 13.678 1.00 17.04 4932 MET D N 1
ATOM 4161 C CA . MET C 1 207 ? 24.198 9.464 14.916 1.00 19.32 4932 MET D CA 1
ATOM 4162 C C . MET C 1 207 ? 24.743 10.856 15.192 1.00 26.76 4932 MET D C 1
ATOM 4163 O O . MET C 1 207 ? 25.601 11.366 14.433 1.00 25.19 4932 MET D O 1
ATOM 4168 N N . ASP C 1 208 ? 24.248 11.459 16.271 1.00 23.66 4933 ASP D N 1
ATOM 4169 C CA . ASP C 1 208 ? 24.495 12.883 16.582 1.00 31.69 4933 ASP D CA 1
ATOM 4170 C C . ASP C 1 208 ? 24.793 13.014 18.072 1.00 32.60 4933 ASP D C 1
ATOM 4171 O O . ASP C 1 208 ? 24.131 13.763 18.795 1.00 35.03 4933 ASP D O 1
ATOM 4176 N N . ASP C 1 209 ? 25.761 12.242 18.534 1.00 38.08 4934 ASP D N 1
ATOM 4177 C CA . ASP C 1 209 ? 25.961 12.032 19.971 1.00 46.60 4934 ASP D CA 1
ATOM 4178 C C . ASP C 1 209 ? 26.047 13.360 20.702 1.00 53.21 4934 ASP D C 1
ATOM 4179 O O . ASP C 1 209 ? 26.895 14.204 20.371 1.00 49.82 4934 ASP D O 1
ATOM 4184 N N . ALA C 1 210 ? 25.146 13.563 21.665 1.00 57.81 4935 ALA D N 1
ATOM 4185 C CA . ALA C 1 210 ? 25.269 14.762 22.483 1.00 60.77 4935 ALA D CA 1
ATOM 4186 C C . ALA C 1 210 ? 26.486 14.672 23.360 1.00 64.82 4935 ALA D C 1
ATOM 4187 O O . ALA C 1 210 ? 27.081 15.697 23.693 1.00 65.04 4935 ALA D O 1
ATOM 4189 N N . ARG C 1 211 ? 26.975 13.462 23.653 1.00 68.45 4936 ARG D N 1
ATOM 4190 C CA . ARG C 1 211 ? 28.114 13.512 24.594 1.00 73.06 4936 ARG D CA 1
ATOM 4191 C C . ARG C 1 211 ? 29.437 13.851 23.947 1.00 78.90 4936 ARG D C 1
ATOM 4192 O O . ARG C 1 211 ? 30.426 13.840 24.673 1.00 80.14 4936 ARG D O 1
ATOM 4200 N N . SER C 1 212 ? 29.491 14.030 22.616 1.00 79.02 4937 SER D N 1
ATOM 4201 C CA . SER C 1 212 ? 30.656 14.693 22.054 1.00 78.77 4937 SER D CA 1
ATOM 4202 C C . SER C 1 212 ? 30.902 15.976 22.816 1.00 81.36 4937 SER D C 1
ATOM 4203 O O . SER C 1 212 ? 32.018 16.220 23.254 1.00 84.48 4937 SER D O 1
ATOM 4206 N N . ARG C 1 213 ? 29.869 16.832 22.936 1.00 80.54 4938 ARG D N 1
ATOM 4207 C CA . ARG C 1 213 ? 29.817 17.917 23.920 1.00 80.30 4938 ARG D CA 1
ATOM 4208 C C . ARG C 1 213 ? 30.849 18.990 23.702 1.00 82.91 4938 ARG D C 1
ATOM 4209 O O . ARG C 1 213 ? 31.027 19.876 24.556 1.00 87.37 4938 ARG D O 1
ATOM 4217 N N . LYS C 1 214 ? 31.515 18.931 22.585 1.00 78.60 4939 LYS D N 1
ATOM 4218 C CA . LYS C 1 214 ? 32.188 20.082 22.078 1.00 74.62 4939 LYS D CA 1
ATOM 4219 C C . LYS C 1 214 ? 31.165 21.176 21.686 1.00 76.67 4939 LYS D C 1
ATOM 4220 O O . LYS C 1 214 ? 31.544 22.200 21.099 1.00 78.76 4939 LYS D O 1
ATOM 4226 N N . GLY C 1 215 ? 29.880 20.968 22.037 1.00 77.84 4940 GLY D N 1
ATOM 4227 C CA . GLY C 1 215 ? 28.802 21.910 21.781 1.00 79.83 4940 GLY D CA 1
ATOM 4228 C C . GLY C 1 215 ? 28.405 21.908 20.329 1.00 80.36 4940 GLY D C 1
ATOM 4229 O O . GLY C 1 215 ? 27.994 22.951 19.795 1.00 85.69 4940 GLY D O 1
ATOM 4230 N N . HIS C 1 216 ? 28.517 20.745 19.674 1.00 69.02 4941 HIS D N 1
ATOM 4231 C CA . HIS C 1 216 ? 28.483 20.625 18.210 1.00 60.18 4941 HIS D CA 1
ATOM 4232 C C . HIS C 1 216 ? 27.492 19.549 17.733 1.00 54.83 4941 HIS D C 1
ATOM 4233 O O . HIS C 1 216 ? 27.692 18.360 18.005 1.00 59.49 4941 HIS D O 1
ATOM 4240 N N . SER C 1 217 ? 26.370 19.978 17.103 1.00 40.09 4942 SER D N 1
ATOM 4241 C CA . SER C 1 217 ? 25.333 19.062 16.592 1.00 33.07 4942 SER D CA 1
ATOM 4242 C C . SER C 1 217 ? 25.156 19.181 15.073 1.00 29.62 4942 SER D C 1
ATOM 4243 O O . SER C 1 217 ? 25.295 20.270 14.497 1.00 30.74 4942 SER D O 1
ATOM 4246 N N . VAL C 1 218 ? 24.780 18.067 14.416 1.00 23.39 4943 VAL D N 1
ATOM 4247 C CA . VAL C 1 218 ? 24.482 18.118 12.985 1.00 23.66 4943 VAL D CA 1
ATOM 4248 C C . VAL C 1 218 ? 23.291 19.043 12.717 1.00 23.44 4943 VAL D C 1
ATOM 4249 O O . VAL C 1 218 ? 23.102 19.499 11.562 1.00 23.40 4943 VAL D O 1
ATOM 4253 N N . LEU C 1 219 ? 22.468 19.315 13.738 1.00 22.80 4944 LEU D N 1
ATOM 4254 C CA . LEU C 1 219 ? 21.350 20.222 13.518 1.00 28.04 4944 LEU D CA 1
ATOM 4255 C C . LEU C 1 219 ? 21.838 21.643 13.221 1.00 32.42 4944 LEU D C 1
ATOM 4256 O O . LEU C 1 219 ? 21.131 22.399 12.533 1.00 33.64 4944 LEU D O 1
ATOM 4261 N N . GLU C 1 220 ? 23.010 22.033 13.733 1.00 48.70 4945 GLU D N 1
ATOM 4262 C CA . GLU C 1 220 ? 23.537 23.378 13.484 1.00 42.84 4945 GLU D CA 1
ATOM 4263 C C . GLU C 1 220 ? 24.669 23.393 12.465 1.00 33.32 4945 GLU D C 1
ATOM 4264 O O . GLU C 1 220 ? 25.294 24.450 12.240 1.00 28.22 4945 GLU D O 1
ATOM 4270 N N . LEU C 1 221 ? 24.894 22.281 11.784 1.00 26.53 4946 LEU D N 1
ATOM 4271 C CA . LEU C 1 221 ? 25.871 22.244 10.704 1.00 25.14 4946 LEU D CA 1
ATOM 4272 C C . LEU C 1 221 ? 25.410 23.115 9.538 1.00 25.08 4946 LEU D C 1
ATOM 4273 O O . LEU C 1 221 ? 24.279 22.983 9.022 1.00 22.67 4946 LEU D O 1
ATOM 4278 N N . LYS C 1 222 ? 26.299 24.027 9.104 1.00 23.58 4947 LYS D N 1
ATOM 4279 C CA . LYS C 1 222 ? 25.978 24.898 7.980 1.00 23.63 4947 LYS D CA 1
ATOM 4280 C C . LYS C 1 222 ? 26.837 24.501 6.787 1.00 24.51 4947 LYS D C 1
ATOM 4281 O O . LYS C 1 222 ? 27.803 23.708 6.898 1.00 25.01 4947 LYS D O 1
ATOM 4287 N N . GLU C 1 223 ? 26.493 25.063 5.623 1.00 25.14 4948 GLU D N 1
ATOM 4288 C CA . GLU C 1 223 ? 27.322 24.904 4.447 1.00 26.58 4948 GLU D CA 1
ATOM 4289 C C . GLU C 1 223 ? 27.379 26.226 3.689 1.00 32.45 4948 GLU D C 1
ATOM 4290 O O . GLU C 1 223 ? 26.375 26.935 3.545 1.00 28.79 4948 GLU D O 1
ATOM 4296 N N . ALA C 1 224 ? 28.581 26.541 3.209 1.00 33.86 4949 ALA D N 1
ATOM 4297 C CA . ALA C 1 224 ? 28.839 27.793 2.507 1.00 34.65 4949 ALA D CA 1
ATOM 4298 C C . ALA C 1 224 ? 28.849 27.525 1.010 1.00 43.40 4949 ALA D C 1
ATOM 4299 O O . ALA C 1 224 ? 29.503 26.578 0.542 1.00 41.73 4949 ALA D O 1
ATOM 4301 N N . ARG C 1 225 ? 28.103 28.336 0.275 1.00 50.23 4950 ARG D N 1
ATOM 4302 C CA . ARG C 1 225 ? 28.197 28.413 -1.175 1.00 61.32 4950 ARG D CA 1
ATOM 4303 C C . ARG C 1 225 ? 28.546 29.811 -1.642 1.00 61.63 4950 ARG D C 1
ATOM 4304 O O . ARG C 1 225 ? 28.035 30.801 -1.126 1.00 60.56 4950 ARG D O 1
ATOM 4312 N N . PHE C 1 226 ? 29.456 29.861 -2.605 1.00 61.80 4951 PHE D N 1
ATOM 4313 C CA . PHE C 1 226 ? 29.829 31.101 -3.258 1.00 62.17 4951 PHE D CA 1
ATOM 4314 C C . PHE C 1 226 ? 28.987 31.236 -4.513 1.00 63.91 4951 PHE D C 1
ATOM 4315 O O . PHE C 1 226 ? 28.975 30.326 -5.352 1.00 64.59 4951 PHE D O 1
ATOM 4323 N N . GLY C 1 227 ? 28.280 32.333 -4.634 1.00 64.72 4952 GLY D N 1
ATOM 4324 C CA . GLY C 1 227 ? 27.507 32.562 -5.833 1.00 70.46 4952 GLY D CA 1
ATOM 4325 C C . GLY C 1 227 ? 28.379 33.002 -7.000 1.00 74.81 4952 GLY D C 1
ATOM 4326 O O . GLY C 1 227 ? 29.581 33.303 -6.864 1.00 75.34 4952 GLY D O 1
ATOM 4327 N N . PRO C 1 228 ? 27.762 33.063 -8.190 1.00 79.35 4953 PRO D N 1
ATOM 4328 C CA . PRO C 1 228 ? 28.481 33.610 -9.357 1.00 81.83 4953 PRO D CA 1
ATOM 4329 C C . PRO C 1 228 ? 28.940 35.030 -9.102 1.00 85.71 4953 PRO D C 1
ATOM 4330 O O . PRO C 1 228 ? 29.970 35.467 -9.634 1.00 88.92 4953 PRO D O 1
ATOM 4334 N N . ASP C 1 229 ? 28.184 35.761 -8.281 1.00 85.73 4954 ASP D N 1
ATOM 4335 C CA . ASP C 1 229 ? 28.572 37.051 -7.713 1.00 84.87 4954 ASP D CA 1
ATOM 4336 C C . ASP C 1 229 ? 29.847 37.018 -6.874 1.00 79.85 4954 ASP D C 1
ATOM 4337 O O . ASP C 1 229 ? 30.470 38.073 -6.696 1.00 78.78 4954 ASP D O 1
ATOM 4342 N N . GLY C 1 230 ? 30.221 35.853 -6.325 1.00 73.57 4955 GLY D N 1
ATOM 4343 C CA . GLY C 1 230 ? 31.339 35.721 -5.414 1.00 67.87 4955 GLY D CA 1
ATOM 4344 C C . GLY C 1 230 ? 31.010 35.908 -3.937 1.00 63.04 4955 GLY D C 1
ATOM 4345 O O . GLY C 1 230 ? 31.901 35.753 -3.092 1.00 63.19 4955 GLY D O 1
ATOM 4346 N N . VAL C 1 231 ? 29.767 36.211 -3.587 1.00 57.13 4956 VAL D N 1
ATOM 4347 C CA . VAL C 1 231 ? 29.413 36.480 -2.197 1.00 57.17 4956 VAL D CA 1
ATOM 4348 C C . VAL C 1 231 ? 29.103 35.132 -1.553 1.00 51.65 4956 VAL D C 1
ATOM 4349 O O . VAL C 1 231 ? 28.363 34.319 -2.137 1.00 48.18 4956 VAL D O 1
ATOM 4353 N N . PRO C 1 232 ? 29.633 34.846 -0.366 1.00 48.01 4957 PRO D N 1
ATOM 4354 C CA . PRO C 1 232 ? 29.317 33.554 0.273 1.00 45.33 4957 PRO D CA 1
ATOM 4355 C C . PRO C 1 232 ? 27.913 33.581 0.849 1.00 43.41 4957 PRO D C 1
ATOM 4356 O O . PRO C 1 232 ? 27.528 34.529 1.530 1.00 52.13 4957 PRO D O 1
ATOM 4360 N N . VAL C 1 233 ? 27.147 32.537 0.580 1.00 41.76 4958 VAL D N 1
ATOM 4361 C CA . VAL C 1 233 ? 25.830 32.378 1.178 1.00 44.74 4958 VAL D CA 1
ATOM 4362 C C . VAL C 1 233 ? 25.823 31.084 1.990 1.00 41.41 4958 VAL D C 1
ATOM 4363 O O . VAL C 1 233 ? 26.358 30.056 1.557 1.00 41.58 4958 VAL D O 1
ATOM 4367 N N . ILE C 1 234 ? 25.188 31.134 3.153 1.00 39.66 4959 ILE D N 1
ATOM 4368 C CA . ILE C 1 234 ? 25.267 30.060 4.129 1.00 38.27 4959 ILE D CA 1
ATOM 4369 C C . ILE C 1 234 ? 23.883 29.463 4.288 1.00 35.12 4959 ILE D C 1
ATOM 4370 O O . ILE C 1 234 ? 22.884 30.176 4.201 1.00 36.03 4959 ILE D O 1
ATOM 4375 N N . HIS C 1 235 ? 23.826 28.141 4.280 1.00 32.19 4960 HIS D N 1
ATOM 4376 C CA . HIS C 1 235 ? 22.586 27.378 4.386 1.00 33.32 4960 HIS D CA 1
ATOM 4377 C C . HIS C 1 235 ? 22.743 26.340 5.477 1.00 32.61 4960 HIS D C 1
ATOM 4378 O O . HIS C 1 235 ? 23.865 25.968 5.821 1.00 29.42 4960 HIS D O 1
ATOM 4385 N N . ARG C 1 236 ? 21.606 25.829 5.994 1.00 24.31 4961 ARG D N 1
ATOM 4386 C CA . ARG C 1 236 ? 21.657 24.672 6.893 1.00 27.04 4961 ARG D CA 1
ATOM 4387 C C . ARG C 1 236 ? 21.848 23.361 6.103 1.00 30.18 4961 ARG D C 1
ATOM 4388 O O . ARG C 1 236 ? 21.117 23.077 5.131 1.00 29.18 4961 ARG D O 1
ATOM 4396 N N . TYR C 1 237 ? 22.835 22.547 6.530 1.00 29.68 4962 TYR D N 1
ATOM 4397 C CA . TYR C 1 237 ? 23.115 21.297 5.819 1.00 30.21 4962 TYR D CA 1
ATOM 4398 C C . TYR C 1 237 ? 21.854 20.430 5.693 1.00 26.31 4962 TYR D C 1
ATOM 4399 O O . TYR C 1 237 ? 21.584 19.878 4.629 1.00 25.68 4962 TYR D O 1
ATOM 4408 N N . LEU C 1 238 ? 21.076 20.300 6.752 1.00 26.63 4963 LEU D N 1
ATOM 4409 C CA . LEU C 1 238 ? 19.978 19.321 6.716 1.00 29.99 4963 LEU D CA 1
ATOM 4410 C C . LEU C 1 238 ? 18.818 19.759 5.819 1.00 34.32 4963 LEU D C 1
ATOM 4411 O O . LEU C 1 238 ? 17.984 18.920 5.444 1.00 30.05 4963 LEU D O 1
ATOM 4416 N N . ASP C 1 239 ? 18.751 21.044 5.452 1.00 33.65 4964 ASP D N 1
ATOM 4417 C CA . ASP C 1 239 ? 17.678 21.492 4.573 1.00 33.60 4964 ASP D CA 1
ATOM 4418 C C . ASP C 1 239 ? 17.664 20.712 3.240 1.00 33.38 4964 ASP D C 1
ATOM 4419 O O . ASP C 1 239 ? 16.600 20.513 2.663 1.00 36.03 4964 ASP D O 1
ATOM 4424 N N . SER C 1 240 ? 18.794 20.210 2.731 1.00 30.68 4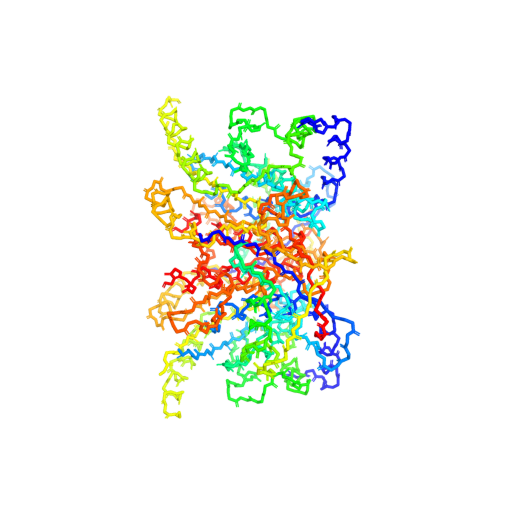965 SER D N 1
ATOM 4425 C CA . SER C 1 240 ? 18.694 19.432 1.502 1.00 34.35 4965 SER D CA 1
ATOM 4426 C C . SER C 1 240 ? 18.868 17.912 1.708 1.00 37.10 4965 SER D C 1
ATOM 4427 O O . SER C 1 240 ? 18.871 17.155 0.725 1.0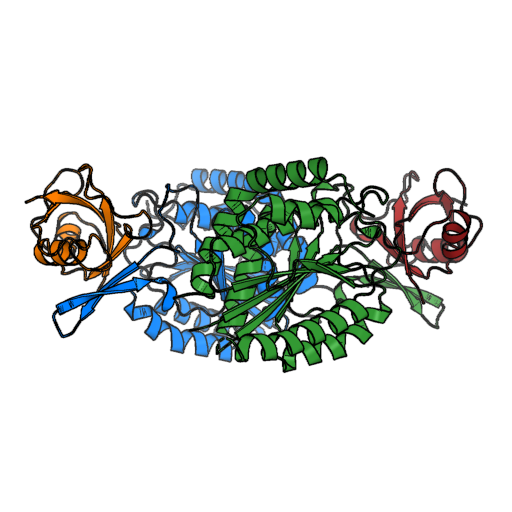0 39.06 4965 SER D O 1
ATOM 4430 N N . PHE C 1 241 ? 18.941 17.454 2.944 1.00 32.78 4966 PHE D N 1
ATOM 4431 C CA . PHE C 1 241 ? 19.055 16.009 3.237 1.00 31.09 4966 PHE D CA 1
ATOM 4432 C C . PHE C 1 241 ? 17.898 15.249 2.578 1.00 32.73 4966 PHE D C 1
ATOM 4433 O O . PHE C 1 241 ? 16.729 15.594 2.816 1.00 32.49 4966 PHE D O 1
ATOM 4441 N N . PRO C 1 242 ? 18.158 14.222 1.750 1.00 35.72 4967 PRO D N 1
ATOM 4442 C CA . PRO C 1 242 ? 17.074 13.632 0.908 1.00 36.67 4967 PRO D CA 1
ATOM 4443 C C . PRO C 1 242 ? 16.167 12.622 1.574 1.00 40.28 4967 PRO D C 1
ATOM 4444 O O . PRO C 1 242 ? 15.083 12.314 1.037 1.00 40.74 4967 PRO D O 1
ATOM 4448 N N . PHE C 1 243 ? 16.565 12.070 2.701 1.00 35.23 4968 PHE D N 1
ATOM 4449 C CA . PHE C 1 243 ? 15.844 10.937 3.239 1.00 32.96 4968 PHE D CA 1
ATOM 4450 C C . PHE C 1 243 ? 14.474 11.358 3.770 1.00 35.36 4968 PHE D C 1
ATOM 4451 O O . PHE C 1 243 ? 14.388 12.351 4.496 1.00 34.54 4968 PHE D O 1
ATOM 4459 N N . PRO C 1 244 ? 13.391 10.658 3.384 1.00 35.83 4969 PRO D N 1
ATOM 4460 C CA . PRO C 1 244 ? 12.038 11.023 3.851 1.00 40.20 4969 PRO D CA 1
ATOM 4461 C C . PRO C 1 244 ? 11.753 10.646 5.292 1.00 39.65 4969 PRO D C 1
ATOM 4462 O O . PRO C 1 244 ? 10.883 11.274 5.915 1.00 39.35 4969 PRO D O 1
ATOM 4466 N N . TYR C 1 245 ? 12.357 9.572 5.816 1.00 30.59 4970 TYR D N 1
ATOM 4467 C CA . TYR C 1 245 ? 12.147 9.158 7.194 1.00 27.88 4970 TYR D CA 1
ATOM 4468 C C . TYR C 1 245 ? 13.491 9.199 7.903 1.00 27.96 4970 TYR D C 1
ATOM 4469 O O . TYR C 1 245 ? 14.351 8.366 7.622 1.00 28.86 4970 TYR D O 1
ATOM 4478 N N . TYR C 1 246 ? 13.680 10.127 8.842 1.00 23.76 4971 TYR D N 1
ATOM 4479 C CA . TYR C 1 246 ? 14.918 10.055 9.608 1.00 22.82 4971 TYR D CA 1
ATOM 4480 C C . TYR C 1 246 ? 14.680 10.500 11.031 1.00 23.94 4971 TYR D C 1
ATOM 4481 O O . TYR C 1 246 ? 13.735 11.240 11.307 1.00 23.72 4971 TYR D O 1
ATOM 4490 N N . LEU C 1 247 ? 15.534 9.998 11.919 1.00 18.78 4972 LEU D N 1
ATOM 4491 C CA . LEU C 1 247 ? 15.582 10.212 13.359 1.00 22.04 4972 LEU D CA 1
ATOM 4492 C C . LEU C 1 247 ? 16.926 10.836 13.718 1.00 30.23 4972 LEU D C 1
ATOM 4493 O O . LEU C 1 247 ? 17.942 10.543 13.089 1.00 28.78 4972 LEU D O 1
ATOM 4498 N N . ILE C 1 248 ? 16.940 11.630 14.783 1.00 28.85 4973 ILE D N 1
ATOM 4499 C CA . ILE C 1 248 ? 18.160 12.202 15.326 1.00 28.11 4973 ILE D CA 1
ATOM 4500 C C . ILE C 1 248 ? 18.445 11.546 16.664 1.00 31.51 4973 ILE D C 1
ATOM 4501 O O . ILE C 1 248 ? 17.612 11.617 17.589 1.00 33.03 4973 ILE D O 1
ATOM 4506 N N . VAL C 1 249 ? 19.606 10.899 16.789 1.00 19.83 4974 VAL D N 1
ATOM 4507 C CA . VAL C 1 249 ? 19.984 10.230 18.033 1.00 21.86 4974 VAL D CA 1
ATOM 4508 C C . VAL C 1 249 ? 21.111 11.010 18.715 1.00 26.72 4974 VAL D C 1
ATOM 4509 O O . VAL C 1 249 ? 22.270 10.914 18.319 1.00 26.62 4974 VAL D O 1
ATOM 4513 N N . HIS C 1 250 ? 20.766 11.778 19.758 1.00 28.31 4975 HIS D N 1
ATOM 4514 C CA . HIS C 1 250 ? 21.736 12.429 20.638 1.00 33.16 4975 HIS D CA 1
ATOM 4515 C C . HIS C 1 250 ? 22.173 11.501 21.752 1.00 37.38 4975 HIS D C 1
ATOM 4516 O O . HIS C 1 250 ? 23.340 11.519 22.181 1.00 40.08 4975 HIS D O 1
ATOM 4523 N N . HIS C 1 251 ? 21.227 10.692 22.228 1.00 31.86 4976 HIS D N 1
ATOM 4524 C CA . HIS C 1 251 ? 21.416 9.709 23.276 1.00 29.12 4976 HIS D CA 1
ATOM 4525 C C . HIS C 1 251 ? 20.760 8.416 22.826 1.00 23.93 4976 HIS D C 1
ATOM 4526 O O . HIS C 1 251 ? 19.735 8.440 22.154 1.00 26.16 4976 HIS D O 1
ATOM 4533 N N . LEU C 1 252 ? 21.310 7.295 23.270 1.00 27.58 4977 LEU D N 1
ATOM 4534 C CA . LEU C 1 252 ? 20.697 6.002 22.942 1.00 29.44 4977 LEU D CA 1
ATOM 4535 C C . LEU C 1 252 ? 19.231 5.976 23.366 1.00 31.82 4977 LEU D C 1
ATOM 4536 O O . LEU C 1 252 ? 18.363 5.412 22.670 1.00 23.43 4977 LEU D O 1
ATOM 4541 N N . GLU C 1 253 ? 18.933 6.662 24.478 1.00 34.53 4978 GLU D N 1
ATOM 4542 C CA . GLU C 1 253 ? 17.581 6.754 24.995 1.00 34.88 4978 GLU D CA 1
ATOM 4543 C C . GLU C 1 253 ? 16.633 7.358 23.967 1.00 35.27 4978 GLU D C 1
ATOM 4544 O O . GLU C 1 253 ? 15.432 7.129 24.070 1.00 37.91 4978 GLU D O 1
ATOM 4550 N N . ASP C 1 254 ? 17.151 8.127 22.981 1.00 32.99 4979 ASP D N 1
ATOM 4551 C CA . ASP C 1 254 ? 16.343 8.699 21.894 1.00 28.67 4979 ASP D CA 1
ATOM 4552 C C . ASP C 1 254 ? 15.817 7.658 20.922 1.00 31.69 4979 ASP D C 1
ATOM 4553 O O . ASP C 1 254 ? 15.003 8.015 20.067 1.00 35.06 4979 ASP D O 1
ATOM 4558 N N . LEU C 1 255 ? 16.415 6.443 20.858 1.00 28.33 4980 LEU D N 1
ATOM 4559 C CA . LEU C 1 255 ? 16.125 5.667 19.663 1.00 21.62 4980 LEU D CA 1
ATOM 4560 C C . LEU C 1 255 ? 14.825 4.836 19.706 1.00 24.81 4980 LEU D C 1
ATOM 4561 O O . LEU C 1 255 ? 14.111 4.808 18.702 1.00 27.38 4980 LEU D O 1
ATOM 4566 N N . PRO C 1 256 ? 14.515 4.093 20.779 1.00 24.46 4981 PRO D N 1
ATOM 4567 C CA . PRO C 1 256 ? 13.380 3.135 20.685 1.00 25.49 4981 PRO D CA 1
ATOM 4568 C C . PRO C 1 256 ? 12.045 3.794 20.342 1.00 26.77 4981 PRO D C 1
ATOM 4569 O O . PRO C 1 256 ? 11.313 3.300 19.480 1.00 25.94 4981 PRO D O 1
ATOM 4573 N N . GLY C 1 257 ? 11.695 4.892 21.020 1.00 25.57 4982 GLY D N 1
ATOM 4574 C CA . GLY C 1 257 ? 10.371 5.465 20.826 1.00 22.14 4982 GLY D CA 1
ATOM 4575 C C . GLY C 1 257 ? 10.218 6.085 19.449 1.00 23.62 4982 GLY D C 1
ATOM 4576 O O . GLY C 1 257 ? 9.164 6.015 18.839 1.00 23.21 4982 GLY D O 1
ATOM 4577 N N . ALA C 1 258 ? 11.279 6.735 18.974 1.00 20.44 4983 ALA D N 1
ATOM 4578 C CA . ALA C 1 258 ? 11.273 7.374 17.662 1.00 21.63 4983 ALA D CA 1
ATOM 4579 C C . ALA C 1 258 ? 11.213 6.343 16.545 1.00 20.95 4983 ALA D C 1
ATOM 4580 O O . ALA C 1 258 ? 10.459 6.508 15.588 1.00 18.19 4983 ALA D O 1
ATOM 4582 N N . LEU C 1 259 ? 12.008 5.274 16.638 1.00 20.48 4984 LEU D N 1
ATOM 4583 C CA . LEU C 1 259 ? 11.980 4.276 15.573 1.00 22.36 4984 LEU D CA 1
ATOM 4584 C C . LEU C 1 259 ? 10.638 3.573 15.554 1.00 23.51 4984 LEU D C 1
ATOM 4585 O O . LEU C 1 259 ? 10.028 3.406 14.495 1.00 22.43 4984 LEU D O 1
ATOM 4590 N N . ALA C 1 260 ? 10.122 3.239 16.741 1.00 24.73 4985 ALA D N 1
ATOM 4591 C CA . ALA C 1 260 ? 8.799 2.622 16.803 1.00 25.92 4985 ALA D CA 1
ATOM 4592 C C . ALA C 1 260 ? 7.740 3.547 16.234 1.00 22.61 4985 ALA D C 1
ATOM 4593 O O . ALA C 1 260 ? 6.879 3.106 15.461 1.00 23.72 4985 ALA D O 1
ATOM 4595 N N . ALA C 1 261 ? 7.803 4.857 16.565 1.00 23.66 4986 ALA D N 1
ATOM 4596 C CA . ALA C 1 261 ? 6.788 5.777 16.060 1.00 24.59 4986 ALA D CA 1
ATOM 4597 C C . ALA C 1 261 ? 6.792 5.832 14.542 1.00 27.54 4986 ALA D C 1
ATOM 4598 O O . ALA C 1 261 ? 5.725 5.825 13.907 1.00 23.74 4986 ALA D O 1
ATOM 4600 N N . LEU C 1 262 ? 7.981 5.882 13.916 1.00 25.87 4987 LEU D N 1
ATOM 4601 C CA . LEU C 1 262 ? 8.003 5.951 12.457 1.00 27.35 4987 LEU D CA 1
ATOM 4602 C C . LEU C 1 262 ? 7.459 4.649 11.845 1.00 22.51 4987 LEU D C 1
ATOM 4603 O O . LEU C 1 262 ? 6.692 4.671 10.875 1.00 26.18 4987 LEU D O 1
ATOM 4608 N N . LEU C 1 263 ? 7.867 3.499 12.387 1.00 22.30 4988 LEU D N 1
ATOM 4609 C CA . LEU C 1 263 ? 7.387 2.238 11.835 1.00 25.69 4988 LEU D CA 1
ATOM 4610 C C . LEU C 1 263 ? 5.896 2.063 12.074 1.00 27.98 4988 LEU D C 1
ATOM 4611 O O . LEU C 1 263 ? 5.180 1.566 11.184 1.00 27.04 4988 LEU D O 1
ATOM 4616 N N . ARG C 1 264 ? 5.429 2.471 13.271 1.00 25.07 4989 ARG D N 1
ATOM 4617 C CA . ARG C 1 264 ? 4.006 2.373 13.613 1.00 25.21 4989 ARG D CA 1
ATOM 4618 C C . ARG C 1 264 ? 3.146 3.098 12.577 1.00 28.43 4989 ARG D C 1
ATOM 4619 O O . ARG C 1 264 ? 2.153 2.546 12.068 1.00 27.24 4989 ARG D O 1
ATOM 4627 N N . THR C 1 265 ? 3.551 4.325 12.211 1.00 25.75 4990 THR D N 1
ATOM 4628 C CA . THR C 1 265 ? 2.783 5.136 11.286 1.00 29.55 4990 THR D CA 1
ATOM 4629 C C . THR C 1 265 ? 2.889 4.638 9.856 1.00 35.43 4990 THR D C 1
ATOM 4630 O O . THR C 1 265 ? 1.883 4.614 9.145 1.00 31.31 4990 THR D O 1
ATOM 4634 N N . TRP C 1 266 ? 4.105 4.299 9.388 1.00 32.69 4991 TRP D N 1
ATOM 4635 C CA . TRP C 1 266 ? 4.260 3.858 8.002 1.00 46.04 4991 TRP D CA 1
ATOM 4636 C C . TRP C 1 266 ? 3.629 2.497 7.774 1.00 53.45 4991 TRP D C 1
ATOM 4637 O O . TRP C 1 266 ? 3.109 2.239 6.692 1.00 55.94 4991 TRP D O 1
ATOM 4648 N N . PHE C 1 267 ? 3.601 1.628 8.785 1.00 54.69 4992 PHE D N 1
ATOM 4649 C CA . PHE C 1 267 ? 2.891 0.363 8.604 1.00 58.78 4992 PHE D CA 1
ATOM 4650 C C . PHE C 1 267 ? 1.386 0.559 8.568 1.00 63.71 4992 PHE D C 1
ATOM 4651 O O . PHE C 1 267 ? 0.693 -0.125 7.794 1.00 61.76 4992 PHE D O 1
ATOM 4659 N N . ALA C 1 268 ? 0.861 1.434 9.442 1.00 65.59 4993 ALA D N 1
ATOM 4660 C CA . ALA C 1 268 ? -0.553 1.796 9.393 1.00 70.58 4993 ALA D CA 1
ATOM 4661 C C . ALA C 1 268 ? -0.871 2.577 8.110 1.00 78.57 4993 ALA D C 1
ATOM 4662 O O . ALA C 1 268 ? -1.634 2.102 7.254 1.00 82.87 4993 ALA D O 1
ATOM 4664 N N . GLU C 1 269 ? -0.242 3.757 7.932 1.00 77.45 4994 GLU D N 1
ATOM 4665 C CA . GLU C 1 269 ? -0.564 4.650 6.806 1.00 75.55 4994 GLU D CA 1
ATOM 4666 C C . GLU C 1 269 ? -0.047 4.097 5.468 1.00 74.21 4994 GLU D C 1
ATOM 4667 O O . GLU C 1 269 ? -0.789 4.067 4.477 1.00 75.35 4994 GLU D O 1
ATOM 4673 N N . VAL C 1 270 ? 1.225 3.677 5.415 1.00 71.91 4995 VAL D N 1
ATOM 4674 C CA . VAL C 1 270 ? 1.829 2.883 4.311 1.00 65.79 4995 VAL D CA 1
ATOM 4675 C C . VAL C 1 270 ? 1.634 3.429 2.896 1.00 66.81 4995 VAL D C 1
ATOM 4676 O O . VAL C 1 270 ? 2.325 3.009 1.957 1.00 65.26 4995 VAL D O 1
ATOM 4680 N N . VAL D 2 15 ? 32.147 20.119 -7.020 1.00 68.19 12 VAL E N 1
ATOM 4681 C CA . VAL D 2 15 ? 32.604 20.838 -5.830 1.00 63.55 12 VAL E CA 1
ATOM 4682 C C . VAL D 2 15 ? 32.542 19.937 -4.587 1.00 50.41 12 VAL E C 1
ATOM 4683 O O . VAL D 2 15 ? 31.486 19.803 -3.927 1.00 49.29 12 VAL E O 1
ATOM 4687 N N . ALA D 2 16 ? 33.671 19.277 -4.319 1.00 39.39 13 ALA E N 1
ATOM 4688 C CA . ALA D 2 16 ? 33.839 18.556 -3.062 1.00 35.66 13 ALA E CA 1
ATOM 4689 C C . ALA D 2 16 ? 33.887 19.554 -1.896 1.00 29.73 13 ALA E C 1
ATOM 4690 O O . ALA D 2 16 ? 34.358 20.686 -2.042 1.00 30.56 13 ALA E O 1
ATOM 4692 N N . GLN D 2 17 ? 33.391 19.125 -0.747 1.00 28.55 14 GLN E N 1
ATOM 4693 C CA . GLN D 2 17 ? 33.288 19.932 0.461 1.00 24.70 14 GLN E CA 1
ATOM 4694 C C . GLN D 2 17 ? 34.125 19.305 1.566 1.00 24.07 14 GLN E C 1
ATOM 4695 O O . GLN D 2 17 ? 34.216 18.089 1.687 1.00 30.31 14 GLN E O 1
ATOM 4701 N N . VAL D 2 18 ? 34.680 20.126 2.433 1.00 22.84 15 VAL E N 1
ATOM 4702 C CA . VAL D 2 18 ? 35.357 19.624 3.620 1.00 20.61 15 VAL E CA 1
ATOM 4703 C C . VAL D 2 18 ? 34.674 20.261 4.821 1.00 24.06 15 VAL E C 1
ATOM 4704 O O . VAL D 2 18 ? 34.219 21.399 4.729 1.00 22.19 15 VAL E O 1
ATOM 4708 N N . LYS D 2 19 ? 34.550 19.514 5.909 1.00 21.98 16 LYS E N 1
ATOM 4709 C CA . LYS D 2 19 ? 33.922 20.010 7.128 1.00 21.94 16 LYS E CA 1
ATOM 4710 C C . LYS D 2 19 ? 34.945 20.714 8.008 1.00 21.73 16 LYS E C 1
ATOM 4711 O O . LYS D 2 19 ? 36.018 20.159 8.294 1.00 22.78 16 LYS E O 1
ATOM 4717 N N . VAL D 2 20 ? 34.639 21.972 8.377 1.00 20.83 17 VAL E N 1
ATOM 4718 C CA . VAL D 2 20 ? 35.536 22.732 9.236 1.00 21.95 17 VAL E CA 1
ATOM 4719 C C . VAL D 2 20 ? 34.799 23.186 10.504 1.00 22.66 17 VAL E C 1
ATOM 4720 O O . VAL D 2 20 ? 33.596 23.483 10.516 1.00 24.51 17 VAL E O 1
ATOM 4724 N N . ILE D 2 21 ? 35.572 23.290 11.577 1.00 19.85 18 ILE E N 1
ATOM 4725 C CA . ILE D 2 21 ? 35.093 23.873 12.834 1.00 22.81 18 ILE E CA 1
ATOM 4726 C C . ILE D 2 21 ? 35.979 25.073 13.088 1.00 23.79 18 ILE E C 1
ATOM 4727 O O . ILE D 2 21 ? 37.206 24.937 13.089 1.00 23.94 18 ILE E O 1
ATOM 4732 N N . PHE D 2 22 ? 35.374 26.251 13.230 1.00 20.15 19 PHE E N 1
ATOM 4733 C CA . PHE D 2 22 ? 36.100 27.481 13.547 1.00 20.72 19 PHE E CA 1
ATOM 4734 C C . PHE D 2 22 ? 36.250 27.646 15.064 1.00 27.15 19 PHE E C 1
ATOM 4735 O O . PHE D 2 22 ? 35.305 27.385 15.820 1.00 26.23 19 PHE E O 1
ATOM 4743 N N . THR D 2 23 ? 37.452 28.067 15.499 1.00 27.24 20 THR E N 1
ATOM 4744 C CA . THR D 2 23 ? 37.725 28.424 16.899 1.00 27.11 20 THR E CA 1
ATOM 4745 C C . THR D 2 23 ? 38.491 29.734 16.902 1.00 26.30 20 THR E C 1
ATOM 4746 O O . THR D 2 23 ? 39.064 30.130 15.885 1.00 23.03 20 THR E O 1
ATOM 4750 N N . THR D 2 24 ? 38.444 30.462 18.022 1.00 23.81 21 THR E N 1
ATOM 4751 C CA . THR D 2 24 ? 39.296 31.639 18.091 1.00 23.45 21 THR E CA 1
ATOM 4752 C C . THR D 2 24 ? 39.597 31.951 19.553 1.00 27.37 21 THR E C 1
ATOM 4753 O O . THR D 2 24 ? 38.803 31.619 20.444 1.00 29.94 21 THR E O 1
ATOM 4757 N N . THR D 2 25 ? 40.751 32.575 19.787 1.00 30.97 22 THR E N 1
ATOM 4758 C CA . THR D 2 25 ? 41.010 33.267 21.059 1.00 32.48 22 THR E CA 1
ATOM 4759 C C . THR D 2 25 ? 40.915 34.774 20.901 1.00 37.24 22 THR E C 1
ATOM 4760 O O . THR D 2 25 ? 41.249 35.501 21.844 1.00 41.10 22 THR E O 1
ATOM 4764 N N . GLU D 2 26 ? 40.542 35.281 19.733 1.00 31.63 23 GLU E N 1
ATOM 4765 C CA . GLU D 2 26 ? 40.425 36.742 19.615 1.00 35.33 23 GLU E CA 1
ATOM 4766 C C . GLU D 2 26 ? 39.263 37.240 20.473 1.00 43.24 23 GLU E C 1
ATOM 4767 O O . GLU D 2 26 ? 38.155 36.731 20.363 1.00 44.49 23 GLU E O 1
ATOM 4773 N N . PRO D 2 27 ? 39.458 38.272 21.284 1.00 51.12 24 PRO E N 1
ATOM 4774 C CA . PRO D 2 27 ? 38.484 38.539 22.360 1.00 55.51 24 PRO E CA 1
ATOM 4775 C C . PRO D 2 27 ? 37.098 38.947 21.865 1.00 55.67 24 PRO E C 1
ATOM 4776 O O . PRO D 2 27 ? 36.070 38.430 22.341 1.00 60.13 24 PRO E O 1
ATOM 4780 N N . ASP D 2 28 ? 37.063 39.878 20.923 1.00 47.59 25 ASP E N 1
ATOM 4781 C CA . ASP D 2 28 ? 35.837 40.504 20.443 1.00 51.39 25 ASP E CA 1
ATOM 4782 C C . ASP D 2 28 ? 35.195 39.800 19.237 1.00 48.94 25 ASP E C 1
ATOM 4783 O O . ASP D 2 28 ? 34.208 40.311 18.698 1.00 45.41 25 ASP E O 1
ATOM 4788 N N . LEU D 2 29 ? 35.727 38.652 18.784 1.00 40.50 26 LEU E N 1
ATOM 4789 C CA . LEU D 2 29 ? 35.383 38.116 17.465 1.00 38.63 26 LEU E CA 1
ATOM 4790 C C . LEU D 2 29 ? 34.789 36.709 17.514 1.00 39.09 26 LEU E C 1
ATOM 4791 O O . LEU D 2 29 ? 34.917 35.949 16.557 1.00 39.20 26 LEU E O 1
ATOM 4796 N N . GLU D 2 30 ? 34.140 36.335 18.606 1.00 41.40 27 GLU E N 1
ATOM 4797 C CA . GLU D 2 30 ? 33.518 35.011 18.673 1.00 44.08 27 GLU E CA 1
ATOM 4798 C C . GLU D 2 30 ? 32.299 34.905 17.751 1.00 38.18 27 GLU E C 1
ATOM 4799 O O . GLU D 2 30 ? 31.520 35.845 17.600 1.00 36.84 27 GLU E O 1
ATOM 4805 N N . LEU D 2 31 ? 32.106 33.751 17.177 1.00 33.15 28 LEU E N 1
ATOM 4806 C CA . LEU D 2 31 ? 30.891 33.373 16.460 1.00 29.72 28 LEU E CA 1
ATOM 4807 C C . LEU D 2 31 ? 29.918 32.730 17.459 1.00 36.07 28 LEU E C 1
ATOM 4808 O O . LEU D 2 31 ? 30.349 32.021 18.382 1.00 35.74 28 LEU E O 1
ATOM 4813 N N . PRO D 2 32 ? 28.605 32.829 17.263 1.00 36.13 29 PRO E N 1
ATOM 4814 C CA . PRO D 2 32 ? 27.691 31.966 18.029 1.00 35.16 29 PRO E CA 1
ATOM 4815 C C . PRO D 2 32 ? 27.960 30.496 17.733 1.00 39.08 29 PRO E C 1
ATOM 4816 O O . PRO D 2 32 ? 28.380 30.128 16.628 1.00 32.34 29 PRO E O 1
ATOM 4820 N N . GLU D 2 33 ? 27.645 29.646 18.713 1.00 33.88 30 GLU E N 1
ATOM 4821 C CA . GLU D 2 33 ? 27.920 28.221 18.576 1.00 40.61 30 GLU E CA 1
ATOM 4822 C C . GLU D 2 33 ? 27.302 27.648 17.314 1.00 34.46 30 GLU E C 1
ATOM 4823 O O . GLU D 2 33 ? 27.898 26.793 16.646 1.00 35.12 30 GLU E O 1
ATOM 4829 N N . SER D 2 34 ? 26.110 28.118 16.957 1.00 31.11 31 SER E N 1
ATOM 4830 C CA . SER D 2 34 ? 25.400 27.604 15.797 1.00 29.89 31 SER E CA 1
ATOM 4831 C C . SER D 2 34 ? 26.098 27.884 14.462 1.00 29.87 31 SER E C 1
ATOM 4832 O O . SER D 2 34 ? 25.666 27.358 13.414 1.00 29.62 31 SER E O 1
ATOM 4835 N N . LYS D 2 35 ? 27.079 28.795 14.437 1.00 28.06 32 LYS E N 1
ATOM 4836 C CA . LYS D 2 35 ? 27.780 29.156 13.199 1.00 26.16 32 LYS E CA 1
ATOM 4837 C C . LYS D 2 35 ? 29.218 28.665 13.140 1.00 27.64 32 LYS E C 1
ATOM 4838 O O . LYS D 2 35 ? 29.919 29.021 12.192 1.00 26.21 32 LYS E O 1
ATOM 4844 N N . ARG D 2 36 ? 29.669 27.867 14.093 1.00 22.99 33 ARG E N 1
ATOM 4845 C CA . ARG D 2 36 ? 31.077 27.461 14.101 1.00 26.78 33 ARG E CA 1
ATOM 4846 C C . ARG D 2 36 ? 31.411 26.254 13.228 1.00 27.70 33 ARG E C 1
ATOM 4847 O O . ARG D 2 36 ? 32.608 26.062 12.903 1.00 26.89 33 ARG E O 1
ATOM 4855 N N . GLN D 2 37 ? 30.412 25.440 12.863 1.00 22.05 34 GLN E N 1
ATOM 4856 C CA . GLN D 2 37 ? 30.645 24.242 12.052 1.00 23.14 34 GLN E CA 1
ATOM 4857 C C . GLN D 2 37 ? 30.147 24.485 10.650 1.00 25.75 34 GLN E C 1
ATOM 4858 O O . GLN D 2 37 ? 28.948 24.718 10.475 1.00 25.31 34 GLN E O 1
ATOM 4864 N N . LEU D 2 38 ? 31.014 24.306 9.632 1.00 21.63 35 LEU E N 1
ATOM 4865 C CA . LEU D 2 38 ? 30.653 24.677 8.269 1.00 23.12 35 LEU E CA 1
ATOM 4866 C C . LEU D 2 38 ? 31.271 23.729 7.248 1.00 26.06 35 LEU E C 1
ATOM 4867 O O . LEU D 2 38 ? 32.484 23.498 7.265 1.00 26.06 35 LEU E O 1
ATOM 4872 N N . LEU D 2 39 ? 30.476 23.299 6.281 1.00 22.05 36 LEU E N 1
ATOM 4873 C CA . LEU D 2 39 ? 31.040 22.687 5.059 1.00 22.12 36 LEU E CA 1
ATOM 4874 C C . LEU D 2 39 ? 31.445 23.764 4.067 1.00 23.82 36 LEU E C 1
ATOM 4875 O O . LEU D 2 39 ? 30.654 24.664 3.764 1.00 24.37 36 LEU E O 1
ATOM 4880 N N . VAL D 2 40 ? 32.675 23.686 3.579 1.00 20.20 37 VAL E N 1
ATOM 4881 C CA . VAL D 2 40 ? 33.227 24.680 2.657 1.00 22.16 37 VAL E CA 1
ATOM 4882 C C . VAL D 2 40 ? 33.804 23.934 1.450 1.00 27.84 37 VAL E C 1
ATOM 4883 O O . VAL D 2 40 ? 34.138 22.727 1.540 1.00 23.21 37 VAL E O 1
ATOM 4887 N N . PRO D 2 41 ? 33.916 24.620 0.304 1.00 30.03 38 PRO E N 1
ATOM 4888 C CA . PRO D 2 41 ? 34.567 24.022 -0.880 1.00 32.26 38 PRO E CA 1
ATOM 4889 C C . PRO D 2 41 ? 35.984 23.582 -0.533 1.00 29.79 38 PRO E C 1
ATOM 4890 O O . PRO D 2 41 ? 36.751 24.314 0.096 1.00 27.25 38 PRO E O 1
ATOM 4894 N N . ALA D 2 42 ? 36.335 22.359 -0.928 1.00 23.52 39 ALA E N 1
ATOM 4895 C CA . ALA D 2 42 ? 37.646 21.831 -0.546 1.00 24.75 39 ALA E CA 1
ATOM 4896 C C . ALA D 2 42 ? 38.783 22.629 -1.174 1.00 23.49 39 ALA E C 1
ATOM 4897 O O . ALA D 2 42 ? 39.894 22.644 -0.637 1.00 23.58 39 ALA E O 1
ATOM 4899 N N . ASP D 2 43 ? 38.534 23.288 -2.306 1.00 25.59 40 ASP E N 1
ATOM 4900 C CA . ASP D 2 43 ? 39.642 24.020 -2.932 1.00 32.69 40 ASP E CA 1
ATOM 4901 C C . ASP D 2 43 ? 39.857 25.412 -2.320 1.00 30.51 40 ASP E C 1
ATOM 4902 O O . ASP D 2 43 ? 40.757 26.162 -2.768 1.00 29.64 40 ASP E O 1
ATOM 4907 N N . ILE D 2 44 ? 39.105 25.756 -1.272 1.00 24.78 41 ILE E N 1
ATOM 4908 C CA . ILE D 2 44 ? 39.217 27.087 -0.659 1.00 18.75 41 ILE E CA 1
ATOM 4909 C C . ILE D 2 44 ? 40.578 27.282 0.014 1.00 20.26 41 ILE E C 1
ATOM 4910 O O . ILE D 2 44 ? 41.210 26.341 0.500 1.00 21.65 41 ILE E O 1
ATOM 4915 N N . ARG D 2 45 ? 41.057 28.534 0.032 1.00 20.58 42 ARG E N 1
ATOM 4916 C CA . ARG D 2 45 ? 42.299 28.904 0.694 1.00 20.78 42 ARG E CA 1
ATOM 4917 C C . ARG D 2 45 ? 41.965 29.927 1.793 1.00 23.57 42 ARG E C 1
ATOM 4918 O O . ARG D 2 45 ? 40.808 30.214 2.019 1.00 26.49 42 ARG E O 1
ATOM 4926 N N . ARG D 2 46 ? 42.990 30.440 2.487 1.00 22.52 43 ARG E N 1
ATOM 4927 C CA . ARG D 2 46 ? 42.742 31.407 3.571 1.00 24.76 43 ARG E CA 1
ATOM 4928 C C . ARG D 2 46 ? 41.985 32.640 3.073 1.00 24.35 43 ARG E C 1
ATOM 4929 O O . ARG D 2 46 ? 41.210 33.223 3.823 1.00 22.61 43 ARG E O 1
ATOM 4937 N N . TYR D 2 47 ? 42.259 33.089 1.837 1.00 26.17 44 TYR E N 1
ATOM 4938 C CA . TYR D 2 47 ? 41.567 34.267 1.288 1.00 26.59 44 TYR E CA 1
ATOM 4939 C C . TYR D 2 47 ? 40.056 34.072 1.307 1.00 23.34 44 TYR E C 1
ATOM 4940 O O . TYR D 2 47 ? 39.313 34.910 1.845 1.00 24.48 44 TYR E O 1
ATOM 4949 N N . GLY D 2 48 ? 39.597 32.951 0.752 1.00 23.14 45 GLY E N 1
ATOM 4950 C CA . GLY D 2 48 ? 38.172 32.618 0.741 1.00 23.18 45 GLY E CA 1
ATOM 4951 C C . GLY D 2 48 ? 37.592 32.364 2.124 1.00 22.89 45 GLY E C 1
ATOM 4952 O O . GLY D 2 48 ? 36.454 32.784 2.423 1.00 24.56 45 GLY E O 1
ATOM 4953 N N . LEU D 2 49 ? 38.347 31.673 2.984 1.00 20.81 46 LEU E N 1
ATOM 4954 C CA . LEU D 2 49 ? 37.893 31.469 4.377 1.00 21.93 46 LEU E CA 1
ATOM 4955 C C . LEU D 2 49 ? 37.750 32.801 5.114 1.00 24.94 46 LEU E C 1
ATOM 4956 O O . LEU D 2 49 ? 36.852 32.972 5.943 1.00 21.39 46 LEU E O 1
ATOM 4961 N N . SER D 2 50 ? 38.646 33.753 4.846 1.00 23.58 47 SER E N 1
ATOM 4962 C CA . SER D 2 50 ? 38.512 35.066 5.492 1.00 25.63 47 SER E CA 1
ATOM 4963 C C . SER D 2 50 ? 37.280 35.811 4.979 1.00 26.19 47 SER E C 1
ATOM 4964 O O . SER D 2 50 ? 36.556 36.465 5.761 1.00 27.04 47 SER E O 1
ATOM 4967 N N . ARG D 2 51 ? 36.989 35.699 3.677 1.00 26.55 48 ARG E N 1
ATOM 4968 C CA . ARG D 2 51 ? 35.756 36.298 3.143 1.00 30.66 48 ARG E CA 1
ATOM 4969 C C . ARG D 2 51 ? 34.504 35.722 3.831 1.00 28.18 48 ARG E C 1
ATOM 4970 O O . ARG D 2 51 ? 33.546 36.449 4.155 1.00 27.77 48 ARG E O 1
ATOM 4978 N N . ILE D 2 52 ? 34.482 34.415 4.060 1.00 24.61 49 ILE E N 1
ATOM 4979 C CA . ILE D 2 52 ? 33.337 33.786 4.713 1.00 23.22 49 ILE E CA 1
ATOM 4980 C C . ILE D 2 52 ? 33.161 34.364 6.106 1.00 26.80 49 ILE E C 1
ATOM 4981 O O . ILE D 2 52 ? 32.047 34.751 6.496 1.00 27.26 49 ILE E O 1
ATOM 4986 N N . LEU D 2 53 ? 34.274 34.425 6.885 1.00 22.42 50 LEU E N 1
ATOM 4987 C CA . LEU D 2 53 ? 34.189 34.869 8.283 1.00 25.84 50 LEU E CA 1
ATOM 4988 C C . LEU D 2 53 ? 33.692 36.299 8.372 1.00 29.59 50 LEU E C 1
ATOM 4989 O O . LEU D 2 53 ? 32.906 36.642 9.267 1.00 32.07 50 LEU E O 1
ATOM 4994 N N . ASN D 2 54 ? 34.165 37.153 7.462 1.00 25.48 51 ASN E N 1
ATOM 4995 C CA . ASN D 2 54 ? 33.774 38.562 7.468 1.00 32.76 51 ASN E CA 1
ATOM 4996 C C . ASN D 2 54 ? 32.344 38.781 6.992 1.00 35.45 51 ASN E C 1
ATOM 4997 O O . ASN D 2 54 ? 31.846 39.897 7.127 1.00 39.75 51 ASN E O 1
ATOM 5002 N N . SER D 2 55 ? 31.696 37.768 6.411 1.00 32.54 52 SER E N 1
ATOM 5003 C CA . SER D 2 55 ? 30.432 37.996 5.722 1.00 36.94 52 SER E CA 1
ATOM 5004 C C . SER D 2 55 ? 29.295 38.281 6.698 1.00 41.21 52 SER E C 1
ATOM 5005 O O . SER D 2 55 ? 29.408 38.071 7.912 1.00 35.72 52 SER E O 1
ATOM 5008 N N . GLU D 2 56 ? 28.197 38.800 6.122 1.00 49.87 53 GLU E N 1
ATOM 5009 C CA . GLU D 2 56 ? 27.004 39.242 6.850 1.00 51.84 53 GLU E CA 1
ATOM 5010 C C . GLU D 2 56 ? 26.482 38.194 7.823 1.00 45.71 53 GLU E C 1
ATOM 5011 O O . GLU D 2 56 ? 26.101 38.528 8.951 1.00 44.23 53 GLU E O 1
ATOM 5017 N N . SER D 2 57 ? 26.355 36.930 7.368 1.00 43.12 54 SER E N 1
ATOM 5018 C CA . SER D 2 57 ? 25.789 35.858 8.177 1.00 49.48 54 SER E CA 1
ATOM 5019 C C . SER D 2 57 ? 26.772 35.265 9.196 1.00 44.58 54 SER E C 1
ATOM 5020 O O . SER D 2 57 ? 26.367 34.380 9.974 1.00 42.65 54 SER E O 1
ATOM 5023 N N . MET D 2 58 ? 28.044 35.694 9.182 1.00 35.06 55 MET E N 1
ATOM 5024 C CA . MET D 2 58 ? 29.062 35.227 10.133 1.00 30.83 55 MET E CA 1
ATOM 5025 C C . MET D 2 58 ? 29.451 36.354 11.094 1.00 32.98 55 MET E C 1
ATOM 5026 O O . MET D 2 58 ? 28.605 36.810 11.875 1.00 35.60 55 MET E O 1
ATOM 5031 N N . LEU D 2 59 ? 30.693 36.860 11.036 1.00 26.96 56 LEU E N 1
ATOM 5032 C CA . LEU D 2 59 ? 31.090 37.917 11.969 1.00 29.93 56 LEU E CA 1
ATOM 5033 C C . LEU D 2 59 ? 30.520 39.270 11.569 1.00 35.28 56 LEU E C 1
ATOM 5034 O O . LEU D 2 59 ? 30.364 40.140 12.433 1.00 36.27 56 LEU E O 1
ATOM 5039 N N . ASP D 2 60 ? 30.270 39.479 10.272 1.00 33.38 57 ASP E N 1
ATOM 5040 C CA . ASP D 2 60 ? 29.780 40.754 9.733 1.00 37.32 57 ASP E CA 1
ATOM 5041 C C . ASP D 2 60 ? 30.746 41.889 10.028 1.00 43.47 57 ASP E C 1
ATOM 5042 O O . ASP D 2 60 ? 30.354 42.985 10.447 1.00 41.59 57 ASP E O 1
ATOM 5047 N N . THR D 2 61 ? 32.026 41.614 9.863 1.00 39.19 58 THR E N 1
ATOM 5048 C CA . THR D 2 61 ? 33.067 42.575 10.132 1.00 39.30 58 THR E CA 1
ATOM 5049 C C . THR D 2 61 ? 33.614 43.211 8.862 1.00 42.46 58 THR E C 1
ATOM 5050 O O . THR D 2 61 ? 34.448 44.117 8.942 1.00 41.22 58 THR E O 1
ATOM 5054 N N . GLY D 2 62 ? 33.141 42.774 7.703 1.00 43.08 59 GLY E N 1
ATOM 5055 C CA . GLY D 2 62 ? 33.476 43.375 6.428 1.00 49.62 59 GLY E CA 1
ATOM 5056 C C . GLY D 2 62 ? 34.801 42.953 5.829 1.00 48.79 59 GLY E C 1
ATOM 5057 O O . GLY D 2 62 ? 34.824 42.144 4.888 1.00 55.18 59 GLY E O 1
ATOM 5058 N N . SER D 2 63 ? 35.920 43.422 6.392 1.00 39.19 60 SER E N 1
ATOM 5059 C CA . SER D 2 63 ? 37.182 43.260 5.669 1.00 43.39 60 SER E CA 1
ATOM 5060 C C . SER D 2 63 ? 38.395 43.038 6.575 1.00 40.68 60 SER E C 1
ATOM 5061 O O . SER D 2 63 ? 39.518 43.403 6.200 1.00 39.47 60 SER E O 1
ATOM 5064 N N . ILE D 2 64 ? 38.210 42.391 7.729 1.00 35.81 61 ILE E N 1
ATOM 5065 C CA . ILE D 2 64 ? 39.358 42.006 8.538 1.00 31.27 61 ILE E CA 1
ATOM 5066 C C . ILE D 2 64 ? 40.120 40.882 7.839 1.00 27.45 61 ILE E C 1
ATOM 5067 O O . ILE D 2 64 ? 39.534 39.804 7.596 1.00 31.62 61 ILE E O 1
ATOM 5072 N N . PRO D 2 65 ? 41.413 41.030 7.543 1.00 33.25 62 PRO E N 1
ATOM 5073 C CA . PRO D 2 65 ? 42.131 39.891 6.941 1.00 35.12 62 PRO E CA 1
ATOM 5074 C C . PRO D 2 65 ? 42.449 38.853 8.013 1.00 36.17 62 PRO E C 1
ATOM 5075 O O . PRO D 2 65 ? 43.124 39.152 9.001 1.00 37.33 62 PRO E O 1
ATOM 5079 N N . PHE D 2 66 ? 41.965 37.631 7.826 1.00 27.44 63 PHE E N 1
ATOM 5080 C CA . PHE D 2 66 ? 42.208 36.584 8.812 1.00 24.27 63 PHE E CA 1
ATOM 5081 C C . PHE D 2 66 ? 43.253 35.601 8.312 1.00 28.39 63 PHE E C 1
ATOM 5082 O O . PHE D 2 66 ? 43.243 35.247 7.129 1.00 29.37 63 PHE E O 1
ATOM 5090 N N . ASP D 2 67 ? 44.102 35.120 9.240 1.00 30.59 64 ASP E N 1
ATOM 5091 C CA . ASP D 2 67 ? 44.955 33.927 9.104 1.00 32.07 64 ASP E CA 1
ATOM 5092 C C . ASP D 2 67 ? 44.318 32.769 9.890 1.00 27.42 64 ASP E C 1
ATOM 5093 O O . ASP D 2 67 ? 43.461 32.996 10.739 1.00 26.65 64 ASP E O 1
ATOM 5098 N N . PHE D 2 68 ? 44.719 31.505 9.589 1.00 26.11 65 PHE E N 1
ATOM 5099 C CA . PHE D 2 68 ? 44.106 30.315 10.194 1.00 22.52 65 PHE E CA 1
ATOM 5100 C C . PHE D 2 68 ? 45.176 29.345 10.656 1.00 28.09 65 PHE E C 1
ATOM 5101 O O . PHE D 2 68 ? 45.995 28.892 9.839 1.00 30.64 65 PHE E O 1
ATOM 5109 N N . LEU D 2 69 ? 45.100 28.926 11.914 1.00 24.18 66 LEU E N 1
ATOM 5110 C CA . LEU D 2 69 ? 46.001 27.881 12.383 1.00 26.86 66 LEU E CA 1
ATOM 5111 C C . LEU D 2 69 ? 45.316 26.522 12.253 1.00 27.99 66 LEU E C 1
ATOM 5112 O O . LEU D 2 69 ? 44.146 26.358 12.655 1.00 26.51 66 LEU E O 1
ATOM 5117 N N . ILE D 2 70 ? 46.035 25.542 11.685 1.00 27.33 67 ILE E N 1
ATOM 5118 C CA . ILE D 2 70 ? 45.610 24.136 11.691 1.00 33.50 67 ILE E CA 1
ATOM 5119 C C . ILE D 2 70 ? 46.728 23.344 12.331 1.00 35.56 67 ILE E C 1
ATOM 5120 O O . ILE D 2 70 ? 47.874 23.417 11.855 1.00 31.65 67 ILE E O 1
ATOM 5125 N N . ASN D 2 71 ? 46.432 22.670 13.439 1.00 40.91 68 ASN E N 1
ATOM 5126 C CA . ASN D 2 71 ? 47.427 21.834 14.117 1.00 46.46 68 ASN E CA 1
ATOM 5127 C C . ASN D 2 71 ? 48.734 22.617 14.352 1.00 46.25 68 ASN E C 1
ATOM 5128 O O . ASN D 2 71 ? 49.826 22.189 13.972 1.00 45.25 68 ASN E O 1
ATOM 5133 N N . GLY D 2 72 ? 48.597 23.821 14.910 1.00 43.20 69 GLY E N 1
ATOM 5134 C CA . GLY D 2 72 ? 49.720 24.657 15.293 1.00 40.75 69 GLY E CA 1
ATOM 5135 C C . GLY D 2 72 ? 50.468 25.347 14.170 1.00 41.12 69 GLY E C 1
ATOM 5136 O O . GLY D 2 72 ? 51.498 25.971 14.432 1.00 44.46 69 GLY E O 1
ATOM 5137 N N . SER D 2 73 ? 50.006 25.283 12.926 1.00 34.75 70 SER E N 1
ATOM 5138 C CA . SER D 2 73 ? 50.704 25.974 11.856 1.00 33.73 70 SER E CA 1
ATOM 5139 C C . SER D 2 73 ? 49.705 26.736 11.009 1.00 29.79 70 SER E C 1
ATOM 5140 O O . SER D 2 73 ? 48.575 26.271 10.809 1.00 28.45 70 SER E O 1
ATOM 5143 N N . PHE D 2 74 ? 50.157 27.877 10.482 1.00 33.24 71 PHE E N 1
ATOM 5144 C CA . PHE D 2 74 ? 49.300 28.690 9.647 1.00 33.51 71 PHE E CA 1
ATOM 5145 C C . PHE D 2 74 ? 49.019 27.956 8.356 1.00 32.26 71 PHE E C 1
ATOM 5146 O O . PHE D 2 74 ? 49.905 27.323 7.760 1.00 31.65 71 PHE E O 1
ATOM 5154 N N . LEU D 2 75 ? 47.776 28.052 7.934 1.00 26.75 72 LEU E N 1
ATOM 5155 C CA . LEU D 2 75 ? 47.337 27.508 6.670 1.00 27.41 72 LEU E CA 1
ATOM 5156 C C . LEU D 2 75 ? 47.984 28.323 5.545 1.00 28.49 72 LEU E C 1
ATOM 5157 O O . LEU D 2 75 ? 47.871 29.562 5.513 1.00 28.36 72 LEU E O 1
ATOM 5162 N N . ARG D 2 76 ? 48.699 27.633 4.664 1.00 26.70 73 ARG E N 1
ATOM 5163 C CA . ARG D 2 76 ? 49.405 28.278 3.535 1.00 31.37 73 ARG E CA 1
ATOM 5164 C C . ARG D 2 76 ? 49.023 27.692 2.195 1.00 29.09 73 ARG E C 1
ATOM 5165 O O . ARG D 2 76 ? 49.677 27.987 1.190 1.00 31.29 73 ARG E O 1
ATOM 5173 N N . SER D 2 77 ? 48.039 26.804 2.163 1.00 24.58 74 SER E N 1
ATOM 5174 C CA . SER D 2 77 ? 47.645 26.119 0.952 1.00 23.15 74 SER E CA 1
ATOM 5175 C C . SER D 2 77 ? 46.120 26.079 0.908 1.00 25.49 74 SER E C 1
ATOM 5176 O O . SER D 2 77 ? 45.424 26.644 1.779 1.00 23.51 74 SER E O 1
ATOM 5179 N N . SER D 2 78 ? 45.592 25.438 -0.119 1.00 24.43 75 SER E N 1
ATOM 5180 C CA . SER D 2 78 ? 44.161 25.072 -0.107 1.00 22.65 75 SER E CA 1
ATOM 5181 C C . SER D 2 78 ? 43.882 23.942 0.892 1.00 23.68 75 SER E C 1
ATOM 5182 O O . SER D 2 78 ? 44.785 23.200 1.312 1.00 23.85 75 SER E O 1
ATOM 5185 N N . LEU D 2 79 ? 42.596 23.803 1.285 1.00 21.38 76 LEU E N 1
ATOM 5186 C CA . LEU D 2 79 ? 42.295 22.748 2.235 1.00 17.33 76 LEU E CA 1
ATOM 5187 C C . LEU D 2 79 ? 42.529 21.370 1.633 1.00 18.48 76 LEU E C 1
ATOM 5188 O O . LEU D 2 79 ? 43.055 20.495 2.319 1.00 21.82 76 LEU E O 1
ATOM 5193 N N . GLU D 2 80 ? 42.130 21.153 0.382 1.00 24.42 77 GLU E N 1
ATOM 5194 C CA . GLU D 2 80 ? 42.331 19.826 -0.217 1.00 29.75 77 GLU E CA 1
ATOM 5195 C C . GLU D 2 80 ? 43.831 19.507 -0.339 1.00 27.97 77 GLU E C 1
ATOM 5196 O O . GLU D 2 80 ? 44.238 18.348 -0.180 1.00 25.12 77 GLU E O 1
ATOM 5202 N N . ASP D 2 81 ? 44.666 20.507 -0.633 1.00 25.96 78 ASP E N 1
ATOM 5203 C CA . ASP D 2 81 ? 46.114 20.237 -0.643 1.00 28.39 78 ASP E CA 1
ATOM 5204 C C . ASP D 2 81 ? 46.670 19.995 0.752 1.00 27.06 78 ASP E C 1
ATOM 5205 O O . ASP D 2 81 ? 47.571 19.154 0.920 1.00 27.52 78 ASP E O 1
ATOM 5210 N N . TYR D 2 82 ? 46.134 20.670 1.784 1.00 23.74 79 TYR E N 1
ATOM 5211 C CA . TYR D 2 82 ? 46.504 20.314 3.162 1.00 22.19 79 TYR E CA 1
ATOM 5212 C C . TYR D 2 82 ? 46.161 18.849 3.477 1.00 22.40 79 TYR E C 1
ATOM 5213 O O . TYR D 2 82 ? 46.962 18.112 4.090 1.00 21.51 79 TYR E O 1
ATOM 5222 N N . LEU D 2 83 ? 44.972 18.408 3.090 1.00 23.44 80 LEU E N 1
ATOM 5223 C CA . LEU D 2 83 ? 44.597 17.013 3.355 1.00 20.62 80 LEU E CA 1
ATOM 5224 C C . LEU D 2 83 ? 45.559 16.059 2.654 1.00 22.70 80 LEU E C 1
ATOM 5225 O O . LEU D 2 83 ? 46.116 15.134 3.274 1.00 28.80 80 LEU E O 1
ATOM 5230 N N . THR D 2 84 ? 45.773 16.293 1.369 1.00 26.28 81 THR E N 1
ATOM 5231 C CA . THR D 2 84 ? 46.640 15.406 0.592 1.00 30.45 81 THR E CA 1
ATOM 5232 C C . THR D 2 84 ? 48.036 15.378 1.191 1.00 34.45 81 THR E C 1
ATOM 5233 O O . THR D 2 84 ? 48.639 14.303 1.348 1.00 31.01 81 THR E O 1
ATOM 5237 N N . SER D 2 85 ? 48.557 16.551 1.570 1.00 31.61 82 SER E N 1
ATOM 5238 C CA . SER D 2 85 ? 49.902 16.609 2.129 1.00 37.28 82 SER E CA 1
ATOM 5239 C C . SER D 2 85 ? 50.012 15.783 3.387 1.00 38.27 82 SER E C 1
ATOM 5240 O O . SER D 2 85 ? 51.108 15.349 3.763 1.00 37.85 82 SER E O 1
ATOM 5243 N N . ASN D 2 86 ? 48.916 15.653 4.119 1.00 30.87 83 ASN E N 1
ATOM 5244 C CA . ASN D 2 86 ? 48.979 14.971 5.393 1.00 28.84 83 ASN E CA 1
ATOM 5245 C C . ASN D 2 86 ? 48.403 13.559 5.350 1.00 29.37 83 ASN E C 1
ATOM 5246 O O . ASN D 2 86 ? 48.258 12.955 6.395 1.00 31.63 83 ASN E O 1
ATOM 5251 N N . GLY D 2 87 ? 48.124 13.010 4.168 1.00 30.55 84 GLY E N 1
ATOM 5252 C CA . GLY D 2 87 ? 47.568 11.676 4.077 1.00 33.70 84 GLY E CA 1
ATOM 5253 C C . GLY D 2 87 ? 46.152 11.597 4.611 1.00 33.78 84 GLY E C 1
ATOM 5254 O O . GLY D 2 87 ? 45.754 10.535 5.120 1.00 34.94 84 GLY E O 1
ATOM 5255 N N . LEU D 2 88 ? 45.365 12.691 4.496 1.00 25.42 85 LEU E N 1
ATOM 5256 C CA . LEU D 2 88 ? 43.998 12.737 5.032 1.00 25.46 85 LEU E CA 1
ATOM 5257 C C . LEU D 2 88 ? 42.985 12.729 3.901 1.00 28.67 85 LEU E C 1
ATOM 5258 O O . LEU D 2 88 ? 43.279 13.203 2.797 1.00 28.96 85 LEU E O 1
ATOM 5263 N N . SER D 2 89 ? 41.772 12.208 4.172 1.00 27.10 86 SER E N 1
ATOM 5264 C CA . SER D 2 89 ? 40.723 12.204 3.166 1.00 23.51 86 SER E CA 1
ATOM 5265 C C . SER D 2 89 ? 39.694 13.298 3.456 1.00 20.97 86 SER E C 1
ATOM 5266 O O . SER D 2 89 ? 39.753 13.997 4.474 1.00 26.56 86 SER E O 1
ATOM 5269 N N . LEU D 2 90 ? 38.705 13.444 2.541 1.00 21.45 87 LEU E N 1
ATOM 5270 C CA . LEU D 2 90 ? 37.607 14.379 2.806 1.00 23.65 87 LEU E CA 1
ATOM 5271 C C . LEU D 2 90 ? 36.706 13.927 3.955 1.00 27.65 87 LEU E C 1
ATOM 5272 O O . LEU D 2 90 ? 35.804 14.679 4.347 1.00 26.73 87 LEU E O 1
ATOM 5277 N N . GLU D 2 91 ? 36.897 12.698 4.469 1.00 21.54 88 GLU E N 1
ATOM 5278 C CA . GLU D 2 91 ? 36.172 12.336 5.685 1.00 18.83 88 GLU E CA 1
ATOM 5279 C C . GLU D 2 91 ? 36.641 13.138 6.912 1.00 22.54 88 GLU E C 1
ATOM 5280 O O . GLU D 2 91 ? 36.011 13.060 7.944 1.00 21.94 88 GLU E O 1
ATOM 5286 N N . THR D 2 92 ? 37.779 13.855 6.831 1.00 22.17 89 THR E N 1
ATOM 5287 C CA . THR D 2 92 ? 38.415 14.457 8.010 1.00 23.67 89 THR E CA 1
ATOM 5288 C C . THR D 2 92 ? 37.763 15.787 8.367 1.00 26.18 89 THR E C 1
ATOM 5289 O O . THR D 2 92 ? 37.615 16.650 7.492 1.00 28.10 89 THR E O 1
ATOM 5293 N N . THR D 2 93 ? 37.456 16.006 9.652 1.00 19.83 90 THR E N 1
ATOM 5294 C CA . THR D 2 93 ? 37.042 17.359 10.070 1.00 23.04 90 THR E CA 1
ATOM 5295 C C . THR D 2 93 ? 38.285 18.190 10.420 1.00 23.19 90 THR E C 1
ATOM 5296 O O . THR D 2 93 ? 39.106 17.754 11.230 1.00 23.22 90 THR E O 1
ATOM 5300 N N . LEU D 2 94 ? 38.409 19.397 9.863 1.00 19.54 91 LEU E N 1
ATOM 5301 C CA . LEU D 2 94 ? 39.561 20.242 10.167 1.00 18.96 91 LEU E CA 1
ATOM 5302 C C . LEU D 2 94 ? 39.157 21.349 11.157 1.00 22.66 91 LEU E C 1
ATOM 5303 O O . LEU D 2 94 ? 38.134 22.015 10.962 1.00 25.87 91 LEU E O 1
ATOM 5308 N N . THR D 2 95 ? 39.951 21.548 12.212 1.00 21.49 92 THR E N 1
ATOM 5309 C CA . THR D 2 95 ? 39.734 22.658 13.159 1.00 23.20 92 THR E CA 1
ATOM 5310 C C . THR D 2 95 ? 40.618 23.835 12.747 1.00 24.87 92 THR E C 1
ATOM 5311 O O . THR D 2 95 ? 41.852 23.712 12.686 1.00 23.61 92 THR E O 1
ATOM 5315 N N . LEU D 2 96 ? 39.991 24.951 12.401 1.00 22.37 93 LEU E N 1
ATOM 5316 C CA . LEU D 2 96 ? 40.694 26.154 11.927 1.00 22.24 93 LEU E CA 1
ATOM 5317 C C . LEU D 2 96 ? 40.570 27.237 12.977 1.00 22.68 93 LEU E C 1
ATOM 5318 O O . LEU D 2 96 ? 39.455 27.739 13.222 1.00 23.59 93 LEU E O 1
ATOM 5323 N N . GLN D 2 97 ? 41.704 27.657 13.551 1.00 23.11 94 GLN E N 1
ATOM 5324 C CA . GLN D 2 97 ? 41.653 28.746 14.536 1.00 21.48 94 GLN E CA 1
ATOM 5325 C C . GLN D 2 97 ? 41.952 30.070 13.845 1.00 22.36 94 GLN E C 1
ATOM 5326 O O . GLN D 2 97 ? 43.037 30.243 13.270 1.00 26.03 94 GLN E O 1
ATOM 5332 N N . TYR D 2 98 ? 40.999 30.994 13.841 1.00 21.72 95 TYR E N 1
ATOM 5333 C CA . TYR D 2 98 ? 41.254 32.222 13.119 1.00 23.80 95 TYR E CA 1
ATOM 5334 C C . TYR D 2 98 ? 41.914 33.261 14.030 1.00 22.41 95 TYR E C 1
ATOM 5335 O O . TYR D 2 98 ? 41.547 33.411 15.211 1.00 27.02 95 TYR E O 1
ATOM 5344 N N . VAL D 2 99 ? 42.889 33.988 13.442 1.00 27.40 96 VAL E N 1
ATOM 5345 C CA . VAL D 2 99 ? 43.752 34.995 14.074 1.00 26.17 96 VAL E CA 1
ATOM 5346 C C . VAL D 2 99 ? 43.748 36.224 13.178 1.00 28.77 96 VAL E C 1
ATOM 5347 O O . VAL D 2 99 ? 43.824 36.090 11.956 1.00 30.59 96 VAL E O 1
ATOM 5351 N N . ARG D 2 100 ? 43.686 37.433 13.764 1.00 33.18 97 ARG E N 1
ATOM 5352 C CA . ARG D 2 100 ? 43.786 38.622 12.901 1.00 41.84 97 ARG E CA 1
ATOM 5353 C C . ARG D 2 100 ? 45.105 38.706 12.130 1.00 48.89 97 ARG E C 1
ATOM 5354 O O . ARG D 2 100 ? 46.177 38.508 12.704 1.00 44.89 97 ARG E O 1
ATOM 5362 N N . SER D 2 101 ? 44.987 39.028 10.826 1.00 54.07 98 SER E N 1
ATOM 5363 C CA . SER D 2 101 ? 46.029 39.559 9.878 1.00 63.99 98 SER E CA 1
ATOM 5364 C C . SER D 2 101 ? 46.345 38.783 8.588 1.00 67.07 98 SER E C 1
ATOM 5365 O O . SER D 2 101 ? 47.243 39.206 7.859 1.00 70.10 98 SER E O 1
#

Foldseek 3Di:
DQWDDLVVLLVLLVVLCVVQVVVLVLLLVLVCVQPHDVDQAAEEEEEEEEQAQCCDVVVLHVLNVLLLSLVSSPLSSPVPDPRYFYWYWYDFPAIGTQGDSPHDGPPDSSSSSSSNGNRDNHHHGHCVLNVLVVQLVSVVVVVVVVPPPDHNYAYEYEYREQLDHDLVCLVVCQVSLVVCVVVRYHYEYEHRFAQVSDPPDGLQAAKDWDQDPVRDIDIGRSCPSNNHPHYHYPHDSSRPSVRVSVCCSPPVRD/DDWAWEFEDEPDDLQDWPPVPGIDIDPQQDAQVVVQCVCCDPNHRVVNDFRKWWAWPRHTTDGGNNVVQVVVVHDSVDYTYIYIDGD/DFDDLVVLLVLLVVLCVVQVVVLVLQLVLCCVLPDVLAAEEEEEEEEQAQCCDCVVVHVLNVLLLSLVSSPLSSVQVNPSYFYWYWYDFPAIDTQGDSPHDGPPDSSSSSSSSGPRDNHHHGHCVLNVLVVQLVSVVVVQVVVVVVHHYAAEYEYREQLDHDLVCLVVCQVSLVVCVVVRYHYEYEHRFACVSVPPDGLQADKDWDQDPVRDIDIGRSCVSRNHPHYFYPRDSSRPSVRVSVVSNCVSVVD/DQWAKEFEAEPPPPQDWPPVPRIDIDPQQDFQQVVQCVCCDPVHRVVNDFRKWWDWPRHTTDGGNNVVQVVVVHDSVDYTYIYIDTD

InterPro domains:
  IPR002035 von Willebrand factor, type A [PS50234] (4781-4987)
  IPR002035 von Willebrand factor, type A [SM00327] (4779-4968)
  IPR003593 AAA+ ATPase domain [SM00382] (315-522)
  IPR003593 AAA+ ATPase domain [SM00382] (648-917)
  IPR003593 AAA+ ATPase domain [SM00382] (1091-1236)
  IPR003593 AAA+ ATPase domain [SM00382] (1382-1593)
  IPR003593 AAA+ ATPase domain [SM00382] (1773-1964)
  IPR003593 AAA+ ATPase domain [SM00382] (2083-2318)
  IPR011704 ATPase, dynein-related, AAA domain [PF07728] (319-439)
  IPR011704 ATPase, dynein-related, AAA domain [PF07728] (651-697)
  IPR011704 ATPase, dynein-related, AAA domain [PF07728] (823-908)
  IPR011704 ATPase, dynein-related, AAA domain [PF07728] (1095-1230)
  IPR011704 ATPase, dynein-related, AAA domain [PF07728] (1385-1431)
  IPR011704 ATPase, dynein-related, AAA domain [PF07728] (1497-1583)
  IPR011704 ATPase, dynein-related, AAA domain [PF07728] (1777-1915)
  IPR011704 ATPase, dynein-related, AAA domain [PF07728] (2087-2149)
  IPR011704 ATPase, dynein-related, AAA domain [PF07728] (2213-2307)
  IPR012099 Midasin [PIRSF010340] (142-4997)
  IPR027417 P-loop containing nucleoside triphosphate hydrolase [G3DSA:3.40.50.300] (302-475)
  IPR027417 P-loop containing nucleoside triphosphate hydrolase [G3DSA:3.40.50.300] (633-925)

Organism: Chaetomium thermophilum (strain DSM 1495 / CBS 144.50 / IMI 039719) (NCBI:txid759272)

Radius of gyration: 27.81 Å; Cα contacts (8 Å, |Δi|>4): 1367; chains: 4; bounding box: 73×69×61 Å

Solvent-accessible surface area: 29010 Å² total; per-residue (Å²): 238,117,83,46,99,63,32,77,0,59,128,31,2,48,79,13,41,107,103,1,107,75,22,9,108,18,0,9,37,1,1,108,29,26,13,44,53,122,116,130,62,13,7,8,3,1,0,0,0,0,7,0,26,6,1,14,116,142,27,163,24,43,6,1,63,0,0,1,7,0,2,0,0,0,1,71,1,7,38,63,10,161,28,23,67,18,0,0,4,0,0,1,78,75,19,57,77,14,15,28,15,118,64,92,87,3,96,51,83,69,16,0,0,107,2,0,11,49,0,26,12,136,40,98,44,14,46,0,24,42,0,1,72,99,2,1,68,50,0,132,96,10,73,114,114,38,89,88,151,89,89,64,30,51,5,3,0,1,1,0,0,9,1,37,8,35,10,120,8,4,69,122,0,123,68,20,17,148,50,2,124,110,44,203,5,16,6,0,0,0,0,6,12,14,48,122,34,80,175,29,53,27,12,5,52,1,34,4,3,99,80,19,155,111,42,81,19,71,36,90,35,1,9,79,44,15,12,7,42,36,25,0,2,1,11,69,2,71,5,0,2,2,1,2,0,0,0,2,25,6,33,25,50,157,146,20,14,0,41,0,15,1,56,20,121,39,125,101,6,112,3,69,64,36,61,65,3,0,13,0,30,3,93,10,127,70,153,13,0,0,66,0,0,4,17,153,50,14,29,100,53,56,88,34,77,0,39,1,27,5,140,68,64,87,10,192,34,7,0,70,76,39,3,107,97,79,73,77,25,68,22,26,27,7,60,0,45,3,37,111,96,129,118,53,95,64,38,78,0,55,124,33,2,39,74,18,32,105,117,0,98,69,21,9,110,14,0,9,25,0,0,89,28,31,16,49,101,226,125,18,15,4,7,1,0,0,0,0,7,0,27,7,0,10,115,134,24,191,24,46,7,2,64,0,0,1,4,0,1,0,0,0,1,50,1,12,14,86,26,124,54,24,55,21,0,0,4,0,0,1,78,74,18,56,78,14,13,28,16,107,63,90,88,3,83,60,66,68,10,0,0,114,2,0,13,46,0,17,11,140,40,98,43,14,49,0,23,43,0,2,75,100,2,2,50,47,0,110,100,9,70,120,101,54,53,100,141,128,63,30,25,6,10,0,1,0,0,0,11,2,34,9,42,12,119,23,3,54,135,0,99,71,18,17,128,47,2,131,126,46,121,5,2,6,0,0,0,0,6,12,10,35,68,52,175,98,33,34,25,15,7,54,2,30,4,5,106,74,21,153,99,34,73,11,68,28,81,34,0,11,65,40,17,20,7,67,33,24,0,2,0,13,76,5,75,8,0,0,2,1,2,0,0,0,2,18,0,23,37,73,98,80,137,24,10,0,42,0,18,1,44,30,117,33,126,100,10,122,3,68,98,34,57,57,7,0,14,0,17,2,93,12,126,69,175,13,0,7,121,0,0,10,18,151,41,15,27,99,49,58,96,31,80,0,36,1,43,9,143,70,72,89,12,198,35,8,0,72,76,42,5,107,95,79,74,75,28,71,23,26,27,7,57,0,53,3,42,99,95